Protein 8UPI (pdb70)

Solvent-accessible surface area: 18795 Å² total

Nearest PDB structures (foldseek):
  8upi-assembly1_A  TM=1.002E+00  e=0.000E+00  Mesorhizobium sp. AP09
  6hlx-assembly1_A  TM=9.032E-01  e=1.709E-40  Agro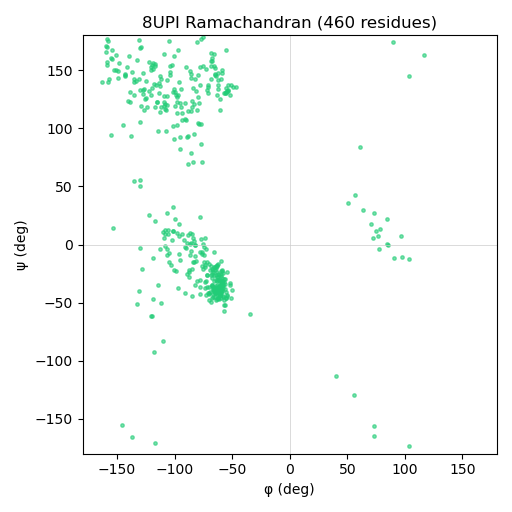bacterium tumefaciens
  5u4o-assembly1_A-2  TM=7.442E-01  e=4.813E-42  Bacillus anthracis
  7kz9-assembly2_B  TM=8.906E-01  e=5.078E-39  Pseudomonas sp. PDC86
  5kzt-assembly1_A  TM=8.640E-01  e=1.730E-36  Listeria monocytogenes 10403S

Radius of gyration: 22.4 Å; Cα contacts (8 Å, |Δi|>4): 1235; chains: 1; bounding box: 56×46×67 Å

Foldseek 3Di:
DADAFEEEDQFFDDFLQLLFDDWQQNQLVNCQQFFFQWAADFLDQHIDGDQFPDWDADPQRFKIKTFGDWPQAKLVGDTQWLVQLQVLLLQSLQVVNVGLCNCVCVFFAQSVCRNVVNDSGGPQWDRPDRGMIMTGGPFHFQCNSVVRGGSSSTTADVVLCVVQPVCCRVQGIYRGQWHWDDCDGQAKTKTAGRCSRVPPPKFFYGMYIYGYSDALVVVVVCLVVVNGFWHSVFDFQVCVVVQCPDVVNVVQKFWDFFFFWWWKFAACVDPPNVDLLLLLLLLLQADQVVLCVNNVVQWDWDQFQTDPPAQLPDPPDDHRHNDLVSSLVSCVVSVPNQEEEEEEEEEQHPPTVVSVVRSQVSSVSSNYHYHYDHHRPVVLLQQLLDSHGHRMYGCPSTDDTFLHRHLLSSPQQAAECSQLHRSTNVSNSHYDPVLVVLSSVLRSPNDPVCSNVSSNSSNVSRVVVSSSNSINIRTRGMDMIGGHPQKDDDSSQCCRRNSHGHNSTYIHGD

InterPro domains:
  IPR000914 Solute-binding protein family 5 domain [PF00496] (81-453)
  IPR023765 Solute-binding protein family 5, conserved site [PS01040] (86-108)
  IPR030678 Peptide/nickel binding protein, MppA-type [PIRSF002741] (8-538)
  IPR039424 Solute-binding protein family 5 [PTHR30290] (1-527)

Secondary structure (DSSP, 8-state):
---EEEEEESSPP----TTT--STTTHHHHHHH---SEEE-TTS--EEESSEEEEEE-TTS-EEEEEEPSS-B-TTSPBP-HHHHHHHHHHHHSGGG--TTGGGGTTBTTHHHHHTTS-SS-TTEEEEETTEEEEEBSS--TTHHHHTTSGGG----HHHHHHHGGGGGGS---SSSEEEEEEETTTEEEEEE-TT-SSTT----SEEEEEES--HHHHHHHHHTTS-SEETT---HHHHHHHHH-HHHHTTEEEE---B-EEEEE-TTSTTTTSHHHHHHHHTT--HHHHHHHTTT-EEE--SSS-TTSTT--SS-------HHHHHHHHHHTT-TT-EEEEEEEESSTTHHHHHHHHHHHHHHTTEEEEEEEE-HHHHHHHHTSTTS-SEEE-TTT--B-SSSSGGGGTTTTTSGGGSSTT-S-TT----HHHHHHHHHHHT---GGGHHHHHHHHHHHHHHHHHH-SEEEEEEEPEEEE--TTEES-GGGTS-SSS-S--TTT-EE-

Organism: NCBI:txid2744516

B-factor: mean 17.39, std 8.52, range [5.53, 80.38]

Sequence (510 aa):
QGGAITITYKDDDVATLDPAIGYDWQQNWSMMIKSLFDGLMDYEPGTTNLKPDLAESYEISPDGKKTFTFKLRHGVKFHNGREMMTADDVKYSLDRVTNPKTQQSPGAGFFGSIKGYDDDVAAGKATSLSGVTVVDPYTVKFELTRPDATFLHVMAINFSHVVPKEEVEKYGADFGKHPVGTGAFKLAEWTLGQRIVFERRNPDYWHKGLPHLDKITFEIGQEEPIVALLRLQKGEEIDVPGDGIPPAKFQEVMADPEQKARVVEGGQLHTGYVTMNTTMAPFDNVKVRQAVNMAINKARIIQIINGRAVPANQPLPPSSMPGYDKEYKGYPYDVAKKAKALLAEAGHPDGFETQQLFAMNNTDPNPRIAQAIQQDLAAIGIKASIQSLAQANVIAAGGDKAGAPMIWSGGMAWIADFPDPSNFYGPILGCAGAVPGGWNWSWYCNKDDLDAKAAEADSVVDPAKGAERDKMWSSAIYDKVMEDAPWAPVFNEQRFTMKSARMGGADNLYVDPVHIPINYDNVYVK

Structure (mmCIF, N/CA/C/O backbone):
data_8UPI
#
_entry.id   8UPI
#
_cell.length_a   56.247
_cell.length_b   58.920
_cell.length_c   139.355
_cell.angle_alpha   90.00
_cell.angle_beta   90.00
_cell.angle_gamma   90.00
#
_symmetry.space_group_name_H-M   'P 21 21 21'
#
loop_
_entity.id
_entity.type
_entity.pdbx_description
1 polymer 'Peptide ABC transporter substrate-binding protein'
2 non-polymer 'CALCIUM ION'
3 non-polymer 1,2-ETHANEDIOL
4 non-polymer AMINOSERINE
5 water water
#
loop_
_atom_site.group_PDB
_atom_site.id
_atom_site.type_symbol
_atom_site.label_atom_id
_atom_site.label_alt_id
_atom_site.label_comp_id
_atom_site.label_asym_id
_atom_site.label_entity_id
_atom_site.label_seq_id
_atom_site.pdbx_PDB_ins_code
_atom_site.Cartn_x
_atom_site.Cartn_y
_atom_site.Cartn_z
_atom_site.occupancy
_atom_site.B_iso_or_equiv
_atom_site.auth_seq_id
_atom_site.auth_comp_id
_atom_site.auth_asym_id
_atom_site.auth_atom_id
_atom_site.pdbx_PDB_model_num
ATOM 1 N N . GLN A 1 11 ? 36.247 5.014 -2.224 1.00 33.15 11 GLN A N 1
ATOM 2 C CA . GLN A 1 11 ? 36.517 3.815 -3.014 1.00 34.67 11 GLN A CA 1
ATOM 3 C C . GLN A 1 11 ? 37.528 2.885 -2.337 1.00 36.36 11 GLN A C 1
ATOM 4 O O . GLN A 1 11 ? 38.733 3.024 -2.546 1.00 37.69 11 GLN A O 1
ATOM 10 N N . GLY A 1 12 ? 37.041 1.943 -1.535 1.00 20.49 12 GLY A N 1
ATOM 11 C CA . GLY A 1 12 ? 37.897 0.948 -0.906 1.00 22.93 12 GLY A CA 1
ATOM 12 C C . GLY A 1 12 ? 38.162 1.233 0.561 1.00 20.54 12 GLY A C 1
ATOM 13 O O . GLY A 1 12 ? 37.592 2.139 1.173 1.00 19.44 12 GLY A O 1
ATOM 14 N N . GLY A 1 13 ? 39.048 0.431 1.131 1.00 21.10 13 GLY A N 1
ATOM 15 C CA . GLY A 1 13 ? 39.453 0.641 2.507 1.00 16.91 13 GLY A CA 1
ATOM 16 C C . GLY A 1 13 ? 38.810 -0.351 3.463 1.00 12.17 13 GLY A C 1
ATOM 17 O O . GLY A 1 13 ? 37.663 -0.779 3.286 1.00 18.19 13 GLY A O 1
ATOM 18 N N . ALA A 1 14 ? 39.571 -0.734 4.491 1.00 16.21 14 ALA A N 1
ATOM 19 C CA . ALA A 1 14 ? 39.115 -1.654 5.529 1.00 16.64 14 ALA A CA 1
ATOM 20 C C . ALA A 1 14 ? 39.343 -1.015 6.890 1.00 16.56 14 ALA A C 1
ATOM 21 O O . ALA A 1 14 ? 40.492 -0.781 7.280 1.00 21.02 14 ALA A O 1
ATOM 23 N N . ILE A 1 15 ? 38.259 -0.747 7.619 1.00 12.06 15 ILE A N 1
ATOM 24 C CA . ILE A 1 15 ? 38.344 -0.044 8.892 1.00 11.20 15 ILE A CA 1
ATOM 25 C C . ILE A 1 15 ? 38.050 -1.006 10.038 1.00 9.60 15 ILE A C 1
ATOM 26 O O . ILE A 1 15 ? 37.534 -2.112 9.847 1.00 10.05 15 ILE A O 1
ATOM 31 N N . THR A 1 16 ? 38.426 -0.578 11.248 1.00 10.21 16 THR A N 1
ATOM 32 C CA . THR A 1 16 ? 38.249 -1.349 12.471 1.00 12.48 16 THR A CA 1
ATOM 33 C C . THR A 1 16 ? 37.536 -0.497 13.512 1.00 12.03 16 THR A C 1
ATOM 34 O O . THR A 1 16 ? 37.924 0.651 13.753 1.00 11.36 16 THR A O 1
ATOM 38 N N . ILE A 1 17 ? 36.525 -1.082 14.149 1.00 13.83 17 ILE A N 1
ATOM 39 C CA . ILE A 1 17 ? 35.698 -0.426 15.153 1.00 12.15 17 ILE A CA 1
ATOM 40 C C . ILE A 1 17 ? 35.640 -1.343 16.368 1.00 14.55 17 ILE A C 1
ATOM 41 O O . ILE A 1 17 ? 35.404 -2.548 16.226 1.00 13.22 17 ILE A O 1
ATOM 46 N N . THR A 1 18 ? 35.856 -0.786 17.552 1.00 11.32 18 THR A N 1
ATOM 47 C CA . THR A 1 18 ? 35.895 -1.584 18.770 1.00 11.82 18 THR A CA 1
ATOM 48 C C . THR A 1 18 ? 34.612 -1.424 19.584 1.00 9.82 18 THR A C 1
ATOM 49 O O . THR A 1 18 ? 34.000 -0.355 19.613 1.00 11.84 18 THR A O 1
ATOM 53 N N . TYR A 1 19 ? 34.207 -2.516 20.239 1.00 12.30 19 TYR A N 1
ATOM 54 C CA . TYR A 1 19 ? 33.109 -2.523 21.199 1.00 11.78 19 TYR A CA 1
ATOM 55 C C . TYR A 1 19 ? 33.462 -3.479 22.326 1.00 15.55 19 TYR A C 1
ATOM 56 O O . TYR A 1 19 ? 34.125 -4.493 22.098 1.00 18.18 19 TYR A O 1
ATOM 65 N N . LYS A 1 20 ? 33.044 -3.145 23.549 1.00 16.69 20 LYS A N 1
ATOM 66 C CA . LYS A 1 20 ? 33.245 -4.083 24.648 1.00 14.54 20 LYS A CA 1
ATOM 67 C C . LYS A 1 20 ? 32.189 -5.175 24.616 1.00 15.08 20 LYS A C 1
ATOM 68 O O . LYS A 1 20 ? 32.514 -6.367 24.636 1.00 13.64 20 LYS A O 1
ATOM 74 N N A ASP A 1 21 ? 30.921 -4.783 24.551 0.64 13.67 21 ASP A N 1
ATOM 75 N N B ASP A 1 21 ? 30.917 -4.780 24.570 0.36 13.71 21 ASP A N 1
ATOM 76 C CA A ASP A 1 21 ? 29.825 -5.733 24.535 0.64 13.52 21 ASP A CA 1
ATOM 77 C CA B ASP A 1 21 ? 29.815 -5.725 24.537 0.36 13.60 21 ASP A CA 1
ATOM 78 C C A ASP A 1 21 ? 29.705 -6.400 23.167 0.64 13.27 21 ASP A C 1
ATOM 79 C C B ASP A 1 21 ? 29.781 -6.456 23.196 0.36 13.39 21 ASP A C 1
ATOM 80 O O A ASP A 1 21 ? 30.262 -5.942 22.165 0.64 16.48 21 ASP A O 1
ATOM 81 O O B ASP A 1 21 ? 30.462 -6.092 22.233 0.36 16.26 21 ASP A O 1
ATOM 90 N N . ASP A 1 22 ? 28.958 -7.495 23.141 1.00 19.57 22 ASP A N 1
ATOM 91 C CA . ASP A 1 22 ? 28.813 -8.332 21.966 1.00 17.46 22 ASP A CA 1
ATOM 92 C C . ASP A 1 22 ? 27.491 -8.031 21.263 1.00 19.00 22 ASP A C 1
ATOM 93 O O . ASP A 1 22 ? 26.616 -7.332 21.786 1.00 17.98 22 ASP A O 1
ATOM 98 N N . VAL A 1 23 ? 27.367 -8.550 20.046 1.00 12.82 23 VAL A N 1
ATOM 99 C CA . VAL A 1 23 ? 26.128 -8.487 19.280 1.00 12.85 23 VAL A CA 1
ATOM 100 C C . VAL A 1 23 ? 25.401 -9.813 19.444 1.00 12.97 23 VAL A C 1
ATOM 101 O O . VAL A 1 23 ? 25.996 -10.883 19.269 1.00 17.17 23 VAL A O 1
ATOM 105 N N . ALA A 1 24 ? 24.122 -9.746 19.809 1.00 17.96 24 ALA A N 1
ATOM 106 C CA . ALA A 1 24 ? 23.311 -10.946 19.938 1.00 21.34 24 ALA A CA 1
ATOM 107 C C . ALA A 1 24 ? 22.441 -11.201 18.720 1.00 14.36 24 ALA A C 1
ATOM 108 O O . ALA A 1 24 ? 22.061 -12.354 18.477 1.00 15.83 24 ALA A O 1
ATOM 110 N N . THR A 1 25 ? 22.137 -10.165 17.941 1.00 12.24 25 THR A N 1
ATOM 111 C CA . THR A 1 25 ? 21.277 -10.368 16.789 1.00 12.49 25 THR A CA 1
ATOM 112 C C . THR A 1 25 ? 21.498 -9.272 15.764 1.00 8.29 25 THR A C 1
ATOM 113 O O . THR A 1 25 ? 21.697 -8.104 16.118 1.00 7.82 25 THR A O 1
ATOM 117 N N . LEU A 1 26 ? 21.449 -9.671 14.489 1.00 9.47 26 LEU A N 1
ATOM 118 C CA . LEU A 1 26 ? 21.417 -8.752 13.360 1.00 9.82 26 LEU A CA 1
ATOM 119 C C . LEU A 1 26 ? 20.112 -8.887 12.573 1.00 9.57 26 LEU A C 1
ATOM 120 O O . LEU A 1 26 ? 20.031 -8.451 11.423 1.00 9.42 26 LEU A O 1
ATOM 125 N N . ASP A 1 27 ? 19.070 -9.439 13.201 1.00 11.26 27 ASP A N 1
ATOM 126 C CA . ASP A 1 27 ? 17.743 -9.549 12.588 1.00 10.80 27 ASP A CA 1
ATOM 127 C C . ASP A 1 27 ? 17.025 -8.206 12.683 1.00 7.84 27 ASP A C 1
ATOM 128 O O . ASP A 1 27 ? 16.862 -7.682 13.794 1.00 10.19 27 ASP A O 1
ATOM 133 N N . PRO A 1 28 ? 16.605 -7.605 11.565 1.00 7.07 28 PRO A N 1
ATOM 134 C CA . PRO A 1 28 ? 15.985 -6.273 11.644 1.00 7.64 28 PRO A CA 1
ATOM 135 C C . PRO A 1 28 ? 14.680 -6.260 12.422 1.00 5.99 28 PRO A C 1
ATOM 136 O O . PRO A 1 28 ? 14.263 -5.189 12.873 1.00 9.46 28 PRO A O 1
ATOM 140 N N . ALA A 1 29 ? 14.022 -7.405 12.584 1.00 6.80 29 ALA A N 1
ATOM 141 C CA . ALA A 1 29 ? 12.804 -7.456 13.377 1.00 9.02 29 ALA A CA 1
ATOM 142 C C . ALA A 1 29 ? 13.081 -7.357 14.870 1.00 8.79 29 ALA A C 1
ATOM 143 O O . ALA A 1 29 ? 12.152 -7.072 15.635 1.00 8.37 29 ALA A O 1
ATOM 145 N N . ILE A 1 30 ? 14.326 -7.596 15.301 1.00 7.16 30 ILE A N 1
ATOM 146 C CA . ILE A 1 30 ? 14.661 -7.799 16.708 1.00 6.74 30 ILE A CA 1
ATOM 147 C C . ILE A 1 30 ? 15.636 -6.743 17.226 1.00 9.68 30 ILE A C 1
ATOM 148 O O . ILE A 1 30 ? 15.445 -6.192 18.313 1.00 7.51 30 ILE A O 1
ATOM 153 N N . GLY A 1 31 ? 16.702 -6.471 16.477 1.00 6.55 31 GLY A N 1
ATOM 154 C CA . GLY A 1 31 ? 17.768 -5.630 17.006 1.00 6.59 31 GLY A CA 1
ATOM 155 C C . GLY A 1 31 ? 17.283 -4.224 17.324 1.00 7.95 31 GLY A C 1
ATOM 156 O O . GLY A 1 31 ? 16.569 -3.599 16.538 1.00 9.02 31 GLY A O 1
ATOM 157 N N . TYR A 1 32 ? 17.715 -3.702 18.486 1.00 9.13 32 TYR A N 1
ATOM 158 C CA . TYR A 1 32 ? 17.232 -2.390 18.906 1.00 6.73 32 TYR A CA 1
ATOM 159 C C . TYR A 1 32 ? 18.197 -1.640 19.815 1.00 8.68 32 TYR A C 1
ATOM 160 O O . TYR A 1 32 ? 17.777 -0.656 20.431 1.00 7.89 32 TYR A O 1
ATOM 169 N N . ASP A 1 33 ? 19.462 -2.041 19.930 1.00 9.66 33 ASP A N 1
ATOM 170 C CA . ASP A 1 33 ? 20.349 -1.381 20.873 1.00 8.13 33 ASP A CA 1
ATOM 171 C C . ASP A 1 33 ? 21.333 -0.465 20.142 1.00 9.81 33 ASP A C 1
ATOM 172 O O . ASP A 1 33 ? 21.343 -0.366 18.912 1.00 10.71 33 ASP A O 1
ATOM 177 N N . TRP A 1 34 ? 22.134 0.262 20.924 1.00 9.53 34 TRP A N 1
ATOM 178 C CA . TRP A 1 34 ? 22.993 1.292 20.347 1.00 9.12 34 TRP A CA 1
ATOM 179 C C . TRP A 1 34 ? 24.121 0.713 19.511 1.00 9.39 34 TRP A C 1
ATOM 180 O O . TRP A 1 34 ? 24.703 1.435 18.696 1.00 8.16 34 TRP A O 1
ATOM 191 N N A GLN A 1 35 ? 24.437 -0.565 19.689 0.46 9.06 35 GLN A N 1
ATOM 192 N N B GLN A 1 35 ? 24.420 -0.573 19.676 0.54 9.05 35 GLN A N 1
ATOM 193 C CA A GLN A 1 35 ? 25.531 -1.185 18.956 0.46 11.10 35 GLN A CA 1
ATOM 194 C CA B GLN A 1 35 ? 25.540 -1.204 18.991 0.54 11.10 35 GLN A CA 1
ATOM 195 C C A GLN A 1 35 ? 25.070 -1.750 17.615 0.46 10.17 35 GLN A C 1
ATOM 196 C C B GLN A 1 35 ? 25.128 -1.838 17.662 0.54 10.24 35 GLN A C 1
ATOM 197 O O A GLN A 1 35 ? 25.710 -1.508 16.586 0.46 12.55 35 GLN A O 1
ATOM 198 O O B GLN A 1 35 ? 25.864 -1.722 16.674 0.54 12.94 35 GLN A O 1
ATOM 209 N N . ASN A 1 36 ? 23.963 -2.493 17.600 1.00 10.06 36 ASN A N 1
ATOM 210 C CA . ASN A 1 36 ? 23.549 -3.189 16.383 1.00 11.86 36 ASN A CA 1
ATOM 211 C C . ASN A 1 36 ? 22.552 -2.423 15.514 1.00 14.30 36 ASN A C 1
ATOM 212 O O . ASN A 1 36 ? 22.341 -2.821 14.366 1.00 12.33 36 ASN A O 1
ATOM 217 N N . TRP A 1 37 ? 21.980 -1.315 15.991 1.00 9.83 37 TRP A N 1
ATOM 218 C CA . TRP A 1 37 ? 20.967 -0.611 15.204 1.00 9.25 37 TRP A CA 1
ATOM 219 C C . TRP A 1 37 ? 21.497 -0.203 13.831 1.00 11.16 37 TRP A C 1
ATOM 220 O O . TRP A 1 37 ? 20.867 -0.485 12.805 1.00 8.89 37 TRP A O 1
ATOM 231 N N . SER A 1 38 ? 22.651 0.481 13.790 1.00 8.63 38 SER A N 1
ATOM 232 C CA . SER A 1 38 ? 23.187 0.949 12.515 1.00 9.87 38 SER A CA 1
ATOM 233 C C . SER A 1 38 ? 23.857 -0.176 11.736 1.00 8.92 38 SER A C 1
ATOM 234 O O . SER A 1 38 ? 23.898 -0.126 10.500 1.00 8.36 38 SER A O 1
ATOM 237 N N A MET A 1 39 ? 24.376 -1.192 12.431 0.37 7.96 39 MET A N 1
ATOM 238 N N B MET A 1 39 ? 24.395 -1.185 12.432 0.63 7.92 39 MET A N 1
ATOM 239 C CA A MET A 1 39 ? 24.867 -2.384 11.747 0.37 7.14 39 MET A CA 1
ATOM 240 C CA B MET A 1 39 ? 24.858 -2.390 11.749 0.63 7.08 39 MET A CA 1
ATOM 241 C C A MET A 1 39 ? 23.766 -3.017 10.907 0.37 8.64 39 MET A C 1
ATOM 242 C C B MET A 1 39 ? 23.749 -2.972 10.888 0.63 8.63 39 MET A C 1
ATOM 243 O O A MET A 1 39 ? 23.977 -3.377 9.742 0.37 7.68 39 MET A O 1
ATOM 244 O O B MET A 1 39 ? 23.943 -3.267 9.701 0.63 7.63 39 MET A O 1
ATOM 253 N N . ILE A 1 40 ? 22.577 -3.163 11.493 1.00 9.49 40 ILE A N 1
ATOM 254 C CA . ILE A 1 40 ? 21.447 -3.739 10.777 1.00 7.32 40 ILE A CA 1
ATOM 255 C C . ILE A 1 40 ? 21.045 -2.857 9.599 1.00 9.31 40 ILE A C 1
ATOM 256 O O . ILE A 1 40 ? 20.753 -3.362 8.505 1.00 9.14 40 ILE A O 1
ATOM 261 N N . LYS A 1 41 ? 21.062 -1.527 9.778 1.00 9.59 41 LYS A N 1
ATOM 262 C CA . LYS A 1 41 ? 20.711 -0.640 8.665 1.00 10.13 41 LYS A CA 1
ATOM 263 C C . LYS A 1 41 ? 21.678 -0.770 7.495 1.00 11.30 41 LYS A C 1
ATOM 264 O O . LYS A 1 41 ? 21.313 -0.450 6.358 1.00 8.32 41 LYS A O 1
ATOM 270 N N . SER A 1 42 ? 22.897 -1.232 7.738 1.00 8.92 42 SER A N 1
ATOM 271 C CA . SER A 1 42 ? 23.842 -1.408 6.646 1.00 10.01 42 SER A CA 1
ATOM 272 C C . SER A 1 42 ? 23.725 -2.767 5.967 1.00 9.10 42 SER A C 1
ATOM 273 O O . SER A 1 42 ? 24.119 -2.895 4.805 1.00 15.46 42 SER A O 1
ATOM 276 N N . LEU A 1 43 ? 23.170 -3.773 6.641 1.00 6.88 43 LEU A N 1
ATOM 277 C CA . LEU A 1 43 ? 22.946 -5.074 6.025 1.00 6.43 43 LEU A CA 1
ATOM 278 C C . LEU A 1 43 ? 21.612 -5.166 5.298 1.00 7.27 43 LEU A C 1
ATOM 279 O O . LEU A 1 43 ? 21.477 -5.984 4.378 1.00 7.72 43 LEU A O 1
ATOM 284 N N . PHE A 1 44 ? 20.642 -4.332 5.670 1.00 8.85 44 PHE A N 1
ATOM 285 C CA . PHE A 1 44 ? 19.286 -4.409 5.147 1.00 8.92 44 PHE A CA 1
ATOM 286 C C . PHE A 1 44 ? 18.838 -3.037 4.652 1.00 6.42 44 PHE A C 1
ATOM 287 O O . PHE A 1 44 ? 19.488 -2.021 4.905 1.00 8.95 44 PHE A O 1
ATOM 295 N N . ASP A 1 45 ? 17.690 -3.015 3.964 1.00 6.78 45 ASP A N 1
ATOM 296 C CA . ASP A 1 45 ? 17.039 -1.787 3.518 1.00 8.32 45 ASP A CA 1
ATOM 297 C C . ASP A 1 45 ? 15.532 -1.922 3.673 1.00 6.57 45 ASP A C 1
ATOM 298 O O . ASP A 1 45 ? 14.990 -3.025 3.613 1.00 7.44 45 ASP A O 1
ATOM 303 N N . GLY A 1 46 ? 14.863 -0.782 3.852 1.00 6.77 46 GLY A N 1
ATOM 304 C CA . GLY A 1 46 ? 13.411 -0.725 3.772 1.00 10.28 46 GLY A CA 1
ATOM 305 C C . GLY A 1 46 ? 12.946 0.158 2.626 1.00 6.27 46 GLY A C 1
ATOM 306 O O . GLY A 1 46 ? 13.755 0.597 1.800 1.00 9.02 46 GLY A O 1
ATOM 307 N N . LEU A 1 47 ? 11.643 0.446 2.570 1.00 6.14 47 LEU A N 1
ATOM 308 C CA . LEU A 1 47 ? 11.112 1.257 1.479 1.00 6.42 47 LEU A CA 1
ATOM 309 C C . LEU A 1 47 ? 11.698 2.661 1.487 1.00 8.28 47 LEU A C 1
ATOM 310 O O . LEU A 1 47 ? 11.922 3.253 0.423 1.00 7.58 47 LEU A O 1
ATOM 315 N N . MET A 1 48 ? 11.949 3.208 2.674 1.00 9.65 48 MET A N 1
ATOM 316 C CA . MET A 1 48 ? 12.430 4.566 2.832 1.00 6.90 48 MET A CA 1
ATOM 317 C C . MET A 1 48 ? 13.753 4.552 3.585 1.00 8.23 48 MET A C 1
ATOM 318 O O . MET A 1 48 ? 14.077 3.604 4.306 1.00 8.15 48 MET A O 1
ATOM 323 N N . ASP A 1 49 ? 14.523 5.616 3.399 1.00 10.02 49 ASP A N 1
ATOM 324 C CA . ASP A 1 49 ? 15.718 5.864 4.202 1.00 7.92 49 ASP A CA 1
ATOM 325 C C . ASP A 1 49 ? 15.817 7.377 4.354 1.00 9.67 49 ASP A C 1
ATOM 326 O O . ASP A 1 49 ? 14.810 8.088 4.246 1.00 10.23 49 ASP A O 1
ATOM 331 N N . TYR A 1 50 ? 17.028 7.877 4.587 1.00 9.93 50 TYR A N 1
ATOM 332 C CA . TYR A 1 50 ? 17.244 9.287 4.863 1.00 13.73 50 TYR A CA 1
ATOM 333 C C . TYR A 1 50 ? 18.466 9.768 4.100 1.00 10.35 50 TYR A C 1
ATOM 334 O O . TYR A 1 50 ? 19.408 9.006 3.862 1.00 12.59 50 TYR A O 1
ATOM 343 N N . GLU A 1 51 ? 18.442 11.034 3.710 1.00 12.53 51 GLU A N 1
ATOM 344 C CA . GLU A 1 51 ? 19.641 11.629 3.147 1.00 10.35 51 GLU A CA 1
ATOM 345 C C . GLU A 1 51 ? 20.763 11.472 4.171 1.00 15.01 51 GLU A C 1
ATOM 346 O O . GLU A 1 51 ? 20.561 11.787 5.350 1.00 8.61 51 GLU A O 1
ATOM 352 N N . PRO A 1 52 ? 21.934 10.974 3.780 1.00 11.95 52 PRO A N 1
ATOM 353 C CA . PRO A 1 52 ? 22.977 10.684 4.772 1.00 15.01 52 PRO A CA 1
ATOM 354 C C . PRO A 1 52 ? 23.299 11.885 5.646 1.00 10.82 52 PRO A C 1
ATOM 355 O O . PRO A 1 52 ? 23.495 13.003 5.159 1.00 11.24 52 PRO A O 1
ATOM 359 N N . GLY A 1 53 ? 23.351 11.642 6.959 1.00 10.26 53 GLY A N 1
ATOM 360 C CA . GLY A 1 53 ? 23.655 12.674 7.928 1.00 12.32 53 GLY A CA 1
ATOM 361 C C . GLY A 1 53 ? 22.473 13.500 8.381 1.00 14.33 53 GLY A C 1
ATOM 362 O O . GLY A 1 53 ? 22.647 14.386 9.228 1.00 12.97 53 GLY A O 1
ATOM 363 N N . THR A 1 54 ? 21.276 13.230 7.862 1.00 11.47 54 THR A N 1
ATOM 364 C CA . THR A 1 54 ? 20.095 14.035 8.146 1.00 9.48 54 THR A CA 1
ATOM 365 C C . THR A 1 54 ? 18.938 13.133 8.539 1.00 8.89 54 THR A C 1
ATOM 366 O O . THR A 1 54 ? 19.025 11.904 8.487 1.00 11.27 54 THR A O 1
ATOM 370 N N . THR A 1 55 ? 17.826 13.768 8.911 1.00 10.18 55 THR A N 1
ATOM 371 C CA . THR A 1 55 ? 16.563 13.070 9.103 1.00 8.77 55 THR A CA 1
ATOM 372 C C . THR A 1 55 ? 15.584 13.358 7.969 1.00 12.56 55 THR A C 1
ATOM 373 O O . THR A 1 55 ? 14.369 13.312 8.166 1.00 11.32 55 THR A O 1
ATOM 377 N N . ASN A 1 56 ? 16.100 13.669 6.781 1.00 11.35 56 ASN A N 1
ATOM 378 C CA . ASN A 1 56 ? 15.266 13.978 5.624 1.00 11.56 56 ASN A CA 1
ATOM 379 C C . ASN A 1 56 ? 14.952 12.685 4.883 1.00 8.79 56 ASN A C 1
ATOM 380 O O . ASN A 1 56 ? 15.850 12.042 4.323 1.00 11.74 56 ASN A O 1
ATOM 385 N N . LEU A 1 57 ? 13.672 12.313 4.874 1.00 10.24 57 LEU A N 1
ATOM 386 C CA . LEU A 1 57 ? 13.243 11.063 4.267 1.00 10.06 57 LEU A CA 1
ATOM 387 C C . LEU A 1 57 ? 13.492 11.063 2.765 1.00 9.74 57 LEU A C 1
ATOM 388 O O . LEU A 1 57 ? 13.369 12.089 2.088 1.00 14.25 57 LEU A O 1
ATOM 393 N N . LYS A 1 58 ? 13.837 9.891 2.241 1.00 9.29 58 LYS A N 1
ATOM 394 C CA . LYS A 1 58 ? 13.982 9.725 0.802 1.00 13.74 58 LYS A CA 1
ATOM 395 C C . LYS A 1 58 ? 13.668 8.283 0.447 1.00 13.21 58 LYS A C 1
ATOM 396 O O . LYS A 1 58 ? 13.877 7.384 1.271 1.00 11.61 58 LYS A O 1
ATOM 402 N N . PRO A 1 59 ? 13.148 8.029 -0.753 1.00 15.86 59 PRO A N 1
ATOM 403 C CA . PRO A 1 59 ? 12.887 6.643 -1.152 1.00 12.96 59 PRO A CA 1
ATOM 404 C C . PRO A 1 59 ? 14.178 5.840 -1.203 1.00 10.05 59 PRO A C 1
ATOM 405 O O . PRO A 1 59 ? 15.232 6.333 -1.623 1.00 13.85 59 PRO A O 1
ATOM 409 N N . ASP A 1 60 ? 14.083 4.591 -0.759 1.00 8.67 60 ASP A N 1
ATOM 410 C CA . ASP A 1 60 ? 15.206 3.668 -0.760 1.00 9.82 60 ASP A CA 1
ATOM 411 C C . ASP A 1 60 ? 14.855 2.489 -1.664 1.00 9.37 60 ASP A C 1
ATOM 412 O O . ASP A 1 60 ? 15.047 2.566 -2.885 1.00 9.10 60 ASP A O 1
ATOM 417 N N . LEU A 1 61 ? 14.285 1.414 -1.104 1.00 9.70 61 LEU A N 1
ATOM 418 C CA . LEU A 1 61 ? 13.834 0.315 -1.957 1.00 9.79 61 LEU A CA 1
ATOM 419 C C . LEU A 1 61 ? 12.640 0.719 -2.807 1.00 11.10 61 LEU A C 1
ATOM 420 O O . LEU A 1 61 ? 12.402 0.119 -3.860 1.00 13.04 61 LEU A O 1
ATOM 425 N N . ALA A 1 62 ? 11.855 1.683 -2.348 1.00 8.69 62 ALA A N 1
ATOM 426 C CA . ALA A 1 62 ? 10.885 2.313 -3.220 1.00 8.59 62 ALA A CA 1
ATOM 427 C C . ALA A 1 62 ? 11.586 3.312 -4.126 1.00 12.92 62 ALA A C 1
ATOM 428 O O . ALA A 1 62 ? 12.483 4.047 -3.698 1.00 13.11 62 ALA A O 1
ATOM 430 N N . GLU A 1 63 ? 11.191 3.310 -5.395 1.00 11.98 63 GLU A N 1
ATOM 431 C CA . GLU A 1 63 ? 11.598 4.367 -6.305 1.00 11.81 63 GLU A CA 1
ATOM 432 C C . GLU A 1 63 ? 10.717 5.595 -6.159 1.00 14.62 63 GLU A C 1
ATOM 433 O O . GLU A 1 63 ? 11.200 6.724 -6.303 1.00 14.24 63 GLU A O 1
ATOM 439 N N . SER A 1 64 ? 9.433 5.402 -5.879 1.00 12.30 64 SER A N 1
ATOM 440 C CA . SER A 1 64 ? 8.520 6.522 -5.725 1.00 12.37 64 SER A CA 1
ATOM 441 C C . SER A 1 64 ? 7.324 6.045 -4.917 1.00 11.67 64 SER A C 1
ATOM 442 O O . SER A 1 64 ? 7.154 4.848 -4.675 1.00 13.90 64 SER A O 1
ATOM 445 N N . TYR A 1 65 ? 6.486 6.991 -4.511 1.00 12.02 65 TYR A N 1
ATOM 446 C CA . TYR A 1 65 ? 5.282 6.609 -3.791 1.00 11.44 65 TYR A CA 1
ATOM 447 C C . TYR A 1 65 ? 4.218 7.682 -3.959 1.00 15.04 65 TYR A C 1
ATOM 448 O O . TYR A 1 65 ? 4.513 8.827 -4.308 1.00 15.60 65 TYR A O 1
ATOM 457 N N . GLU A 1 66 ? 2.969 7.284 -3.714 1.00 12.64 66 GLU A N 1
ATOM 458 C CA . GLU A 1 66 ? 1.829 8.190 -3.741 1.00 18.05 66 GLU A CA 1
ATOM 459 C C . GLU A 1 66 ? 1.043 8.071 -2.441 1.00 13.57 66 GLU A C 1
ATOM 460 O O . GLU A 1 66 ? 0.972 6.999 -1.836 1.00 18.56 66 GLU A O 1
ATOM 466 N N . ILE A 1 67 ? 0.453 9.184 -2.013 1.00 16.64 67 ILE A N 1
ATOM 467 C CA . ILE A 1 67 ? -0.420 9.206 -0.845 1.00 21.11 67 ILE A CA 1
ATOM 468 C C . ILE A 1 67 ? -1.800 9.663 -1.290 1.00 19.41 67 ILE A C 1
ATOM 469 O O . ILE A 1 67 ? -1.926 10.633 -2.045 1.00 21.82 67 ILE A O 1
ATOM 474 N N . SER A 1 68 ? -2.830 8.963 -0.831 1.00 17.44 68 SER A N 1
ATOM 475 C CA . SER A 1 68 ? -4.181 9.389 -1.126 1.00 12.87 68 SER A CA 1
ATOM 476 C C . SER A 1 68 ? -4.479 10.695 -0.394 1.00 15.65 68 SER A C 1
ATOM 477 O O . SER A 1 68 ? -3.815 11.035 0.590 1.00 22.20 68 SER A O 1
ATOM 480 N N . PRO A 1 69 ? -5.460 11.457 -0.873 1.00 22.83 69 PRO A N 1
ATOM 481 C CA . PRO A 1 69 ? -5.767 12.741 -0.220 1.00 28.74 69 PRO A CA 1
ATOM 482 C C . PRO A 1 69 ? -6.086 12.609 1.260 1.00 27.41 69 PRO A C 1
ATOM 483 O O . PRO A 1 69 ? -5.680 13.468 2.057 1.00 25.38 69 PRO A O 1
ATOM 487 N N . ASP A 1 70 ? -6.805 11.555 1.655 1.00 30.90 70 ASP A N 1
ATOM 488 C CA . ASP A 1 70 ? -7.110 11.356 3.068 1.00 30.09 70 ASP A CA 1
ATOM 489 C C . ASP A 1 70 ? -5.908 10.856 3.856 1.00 26.86 70 ASP A C 1
ATOM 490 O O . ASP A 1 70 ? -6.018 10.653 5.073 1.00 25.79 70 ASP A O 1
ATOM 495 N N . GLY A 1 71 ? -4.768 10.670 3.196 1.00 22.19 71 GLY A N 1
ATOM 496 C CA . GLY A 1 71 ? -3.559 10.271 3.882 1.00 19.34 71 GLY A CA 1
ATOM 497 C C . GLY A 1 71 ? -3.586 8.885 4.475 1.00 15.18 71 GLY A C 1
ATOM 498 O O . GLY A 1 71 ? -2.776 8.586 5.356 1.00 16.08 71 GLY A O 1
ATOM 499 N N A LYS A 1 72 ? -4.487 8.019 4.014 0.43 16.50 72 LYS A N 1
ATOM 500 N N B LYS A 1 72 ? -4.486 8.018 4.013 0.57 16.50 72 LYS A N 1
ATOM 501 C CA A LYS A 1 72 ? -4.615 6.681 4.572 0.43 13.58 72 LYS A CA 1
ATOM 502 C CA B LYS A 1 72 ? -4.609 6.682 4.574 0.57 13.54 72 LYS A CA 1
ATOM 503 C C A LYS A 1 72 ? -4.242 5.574 3.594 0.43 13.32 72 LYS A C 1
ATOM 504 C C B LYS A 1 72 ? -4.210 5.577 3.604 0.57 13.30 72 LYS A C 1
ATOM 505 O O A LYS A 1 72 ? -4.286 4.399 3.971 0.43 14.42 72 LYS A O 1
ATOM 506 O O B LYS A 1 72 ? -4.200 4.407 3.997 0.57 14.39 72 LYS A O 1
ATOM 517 N N . THR A 1 73 ? -3.867 5.903 2.360 1.00 13.71 73 THR A N 1
ATOM 518 C CA . THR A 1 73 ? -3.391 4.906 1.403 1.00 14.49 73 THR A CA 1
ATOM 519 C C . THR A 1 73 ? -2.041 5.337 0.849 1.00 12.97 73 THR A C 1
ATOM 520 O O . THR A 1 73 ? -1.942 6.378 0.195 1.00 14.13 73 THR A O 1
ATOM 524 N N . PHE A 1 74 ? -1.006 4.544 1.128 1.00 10.43 74 PHE A N 1
ATOM 525 C CA . PHE A 1 74 ? 0.343 4.749 0.610 1.00 12.75 74 PHE A CA 1
ATOM 526 C C . PHE A 1 74 ? 0.642 3.666 -0.415 1.00 12.59 74 PHE A C 1
ATOM 527 O O . PHE A 1 74 ? 0.593 2.474 -0.091 1.00 10.26 74 PHE A O 1
ATOM 535 N N . THR A 1 75 ? 0.977 4.072 -1.637 1.00 12.17 75 THR A N 1
ATOM 536 C CA . THR A 1 75 ? 1.297 3.135 -2.706 1.00 11.98 75 THR A CA 1
ATOM 537 C C . THR A 1 75 ? 2.745 3.346 -3.122 1.00 9.64 75 THR A C 1
ATOM 538 O O . THR A 1 75 ? 3.115 4.434 -3.584 1.00 10.82 75 THR A O 1
ATOM 542 N N . PHE A 1 76 ? 3.556 2.307 -2.964 1.00 9.30 76 PHE A N 1
ATOM 543 C CA . PHE A 1 76 ? 4.983 2.382 -3.240 1.00 8.22 76 PHE A CA 1
ATOM 544 C C . PHE A 1 76 ? 5.300 1.641 -4.526 1.00 12.17 76 PHE A C 1
ATOM 545 O O . PHE A 1 76 ? 4.935 0.473 -4.671 1.00 9.88 76 PHE A O 1
ATOM 553 N N . LYS A 1 77 ? 5.991 2.321 -5.445 1.00 8.83 77 LYS A N 1
ATOM 554 C CA . LYS A 1 77 ? 6.571 1.684 -6.619 1.00 11.71 77 LYS A CA 1
ATOM 555 C C . LYS A 1 77 ? 7.993 1.256 -6.282 1.00 12.02 77 LYS A C 1
ATOM 556 O O . LYS A 1 77 ? 8.817 2.087 -5.887 1.00 11.59 77 LYS A O 1
ATOM 562 N N . LEU A 1 78 ? 8.279 -0.033 -6.418 1.00 11.43 78 LEU A N 1
ATOM 563 C CA . LEU A 1 78 ? 9.570 -0.557 -5.996 1.00 13.67 78 LEU A CA 1
ATOM 564 C C . LEU A 1 78 ? 10.612 -0.434 -7.098 1.00 12.48 78 LEU A C 1
ATOM 565 O O . LEU A 1 78 ? 10.298 -0.514 -8.288 1.00 10.96 78 LEU A O 1
ATOM 570 N N . ARG A 1 79 ? 11.867 -0.266 -6.684 1.00 12.34 79 ARG A N 1
ATOM 571 C CA . ARG A 1 79 ? 12.983 -0.422 -7.606 1.00 17.12 79 ARG A CA 1
ATOM 572 C C . ARG A 1 79 ? 13.007 -1.828 -8.186 1.00 18.83 79 ARG A C 1
ATOM 573 O O . ARG A 1 79 ? 12.739 -2.808 -7.484 1.00 16.57 79 ARG A O 1
ATOM 581 N N . HIS A 1 80 ? 13.358 -1.919 -9.467 1.00 16.54 80 HIS A N 1
ATOM 582 C CA . HIS A 1 80 ? 13.599 -3.192 -10.128 1.00 16.32 80 HIS A CA 1
ATOM 583 C C . HIS A 1 80 ? 15.070 -3.574 -9.987 1.00 18.08 80 HIS A C 1
ATOM 584 O O . HIS A 1 80 ? 15.943 -2.713 -9.845 1.00 18.46 80 HIS A O 1
ATOM 591 N N . GLY A 1 81 ? 15.339 -4.877 -10.022 1.00 14.12 81 GLY A N 1
ATOM 592 C CA . GLY A 1 81 ? 16.707 -5.361 -10.019 1.00 13.55 81 GLY A CA 1
ATOM 593 C C . GLY A 1 81 ? 17.404 -5.367 -8.676 1.00 15.95 81 GLY A C 1
ATOM 594 O O . GLY A 1 81 ? 18.634 -5.507 -8.635 1.00 12.81 81 GLY A O 1
ATOM 595 N N . VAL A 1 82 ? 16.675 -5.207 -7.578 1.00 11.19 82 VAL A N 1
ATOM 596 C CA . VAL A 1 82 ? 17.279 -5.270 -6.251 1.00 12.49 82 VAL A CA 1
ATOM 597 C C . VAL A 1 82 ? 17.475 -6.729 -5.877 1.00 11.33 82 VAL A C 1
ATOM 598 O O . VAL A 1 82 ? 16.538 -7.532 -5.952 1.00 14.73 82 VAL A O 1
ATOM 602 N N . LYS A 1 83 ? 18.698 -7.084 -5.498 1.00 11.58 83 LYS A N 1
ATOM 603 C CA . LYS A 1 83 ? 19.030 -8.457 -5.155 1.00 10.87 83 LYS A CA 1
ATOM 604 C C . LYS A 1 83 ? 19.347 -8.569 -3.671 1.00 13.34 83 LYS A C 1
ATOM 605 O O . LYS A 1 83 ? 20.032 -7.709 -3.106 1.00 12.39 83 LYS A O 1
ATOM 611 N N . PHE A 1 84 ? 18.821 -9.615 -3.037 1.00 11.50 84 PHE A N 1
ATOM 612 C CA . PHE A 1 84 ? 19.326 -10.020 -1.735 1.00 11.21 84 PHE A CA 1
ATOM 613 C C . PHE A 1 84 ? 20.761 -10.520 -1.886 1.00 13.60 84 PHE A C 1
ATOM 614 O O . PHE A 1 84 ? 21.227 -10.818 -2.991 1.00 14.52 84 PHE A O 1
ATOM 622 N N . HIS A 1 85 ? 21.470 -10.612 -0.757 1.00 10.99 85 HIS A N 1
ATOM 623 C CA . HIS A 1 85 ? 22.854 -11.074 -0.799 1.00 12.02 85 HIS A CA 1
ATOM 624 C C . HIS A 1 85 ? 22.980 -12.480 -1.369 1.00 10.96 85 HIS A C 1
ATOM 625 O O . HIS A 1 85 ? 24.052 -12.839 -1.872 1.00 13.85 85 HIS A O 1
ATOM 632 N N . ASN A 1 86 ? 21.908 -13.277 -1.322 1.00 11.96 86 ASN A N 1
ATOM 633 C CA . ASN A 1 86 ? 21.904 -14.617 -1.902 1.00 15.90 86 ASN A CA 1
ATOM 634 C C . ASN A 1 86 ? 21.622 -14.629 -3.403 1.00 11.50 86 ASN A C 1
ATOM 635 O O . ASN A 1 86 ? 21.541 -15.716 -3.996 1.00 13.13 86 ASN A O 1
ATOM 640 N N . GLY A 1 87 ? 21.472 -13.468 -4.032 1.00 12.86 87 GLY A N 1
ATOM 641 C CA . GLY A 1 87 ? 21.312 -13.386 -5.468 1.00 12.34 87 GLY A CA 1
ATOM 642 C C . GLY A 1 87 ? 19.886 -13.268 -5.965 1.00 16.46 87 GLY A C 1
ATOM 643 O O . GLY A 1 87 ? 19.695 -12.972 -7.148 1.00 13.26 87 GLY A O 1
ATOM 644 N N . ARG A 1 88 ? 18.886 -13.464 -5.105 1.00 14.90 88 ARG A N 1
ATOM 645 C CA . ARG A 1 88 ? 17.499 -13.476 -5.552 1.00 13.50 88 ARG A CA 1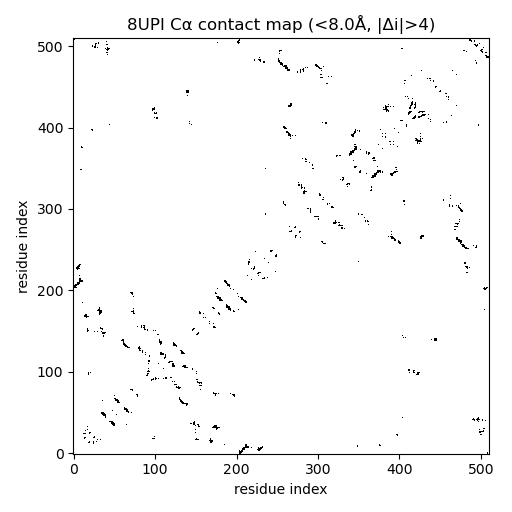
ATOM 646 C C . ARG A 1 88 ? 16.943 -12.065 -5.688 1.00 12.07 88 ARG A C 1
ATOM 647 O O . ARG A 1 88 ? 17.220 -11.186 -4.867 1.00 11.97 88 ARG A O 1
ATOM 655 N N . GLU A 1 89 ? 16.116 -11.869 -6.709 1.00 13.62 89 GLU A N 1
ATOM 656 C CA . GLU A 1 89 ? 15.423 -10.601 -6.902 1.00 13.40 89 GLU A CA 1
ATOM 657 C C . GLU A 1 89 ? 14.424 -10.332 -5.783 1.00 16.27 89 GLU A C 1
ATOM 658 O O . GLU A 1 89 ? 13.647 -11.214 -5.403 1.00 13.41 89 GLU A O 1
ATOM 664 N N A MET A 1 90 ? 14.425 -9.104 -5.275 0.43 12.19 90 MET A N 1
ATOM 665 N N B MET A 1 90 ? 14.453 -9.109 -5.252 0.57 12.16 90 MET A N 1
ATOM 666 C CA A MET A 1 90 ? 13.461 -8.683 -4.268 0.43 11.73 90 MET A CA 1
ATOM 667 C CA B MET A 1 90 ? 13.452 -8.667 -4.290 0.57 11.71 90 MET A CA 1
ATOM 668 C C A MET A 1 90 ? 12.219 -8.122 -4.950 0.43 14.20 90 MET A C 1
ATOM 669 C C B MET A 1 90 ? 12.209 -8.179 -5.017 0.57 14.24 90 MET A C 1
ATOM 670 O O A MET A 1 90 ? 12.330 -7.295 -5.859 0.43 14.53 90 MET A O 1
ATOM 671 O O B MET A 1 90 ? 12.301 -7.461 -6.015 0.57 14.67 90 MET A O 1
ATOM 680 N N . THR A 1 91 ? 11.039 -8.567 -4.511 1.00 8.68 91 THR A N 1
ATOM 681 C CA . THR A 1 91 ? 9.783 -8.086 -5.065 1.00 12.87 91 THR A CA 1
ATOM 682 C C . THR A 1 91 ? 8.836 -7.704 -3.936 1.00 9.46 91 THR A C 1
ATOM 683 O O . THR A 1 91 ? 9.137 -7.859 -2.744 1.00 11.13 91 THR A O 1
ATOM 687 N N . ALA A 1 92 ? 7.669 -7.193 -4.334 1.00 8.73 92 ALA A N 1
ATOM 688 C CA . ALA A 1 92 ? 6.667 -6.757 -3.371 1.00 8.80 92 ALA A CA 1
ATOM 689 C C . ALA A 1 92 ? 6.261 -7.879 -2.419 1.00 8.77 92 ALA A C 1
ATOM 690 O O . ALA A 1 92 ? 5.951 -7.619 -1.251 1.00 8.72 92 ALA A O 1
ATOM 692 N N . ASP A 1 93 ? 6.279 -9.130 -2.887 1.00 10.21 93 ASP A N 1
ATOM 693 C CA . ASP A 1 93 ? 5.978 -10.243 -1.993 1.00 8.99 93 ASP A CA 1
ATOM 694 C C . ASP A 1 93 ? 6.904 -10.242 -0.780 1.00 11.56 93 ASP A C 1
ATOM 695 O O . ASP A 1 93 ? 6.490 -10.617 0.322 1.00 10.94 93 ASP A O 1
ATOM 700 N N . ASP A 1 94 ? 8.156 -9.812 -0.959 1.00 9.14 94 ASP A N 1
ATOM 701 C CA . ASP A 1 94 ? 9.094 -9.792 0.158 1.00 10.53 94 ASP A CA 1
ATOM 702 C C . ASP A 1 94 ? 8.779 -8.672 1.135 1.00 8.58 94 ASP A C 1
ATOM 703 O O . ASP A 1 94 ? 9.026 -8.822 2.336 1.00 9.13 94 ASP A O 1
ATOM 708 N N . VAL A 1 95 ? 8.255 -7.545 0.645 1.00 7.89 95 VAL A N 1
ATOM 709 C CA . VAL A 1 95 ? 7.860 -6.470 1.548 1.00 8.15 95 VAL A CA 1
ATOM 710 C C . VAL A 1 95 ? 6.664 -6.910 2.381 1.00 9.42 95 VAL A C 1
ATOM 711 O O . VAL A 1 95 ? 6.622 -6.713 3.603 1.00 11.29 95 VAL A O 1
ATOM 715 N N . LYS A 1 96 ? 5.671 -7.513 1.726 1.00 10.28 96 LYS A N 1
ATOM 716 C CA . LYS A 1 96 ? 4.532 -8.069 2.449 1.00 11.12 96 LYS A CA 1
ATOM 717 C C . LYS A 1 96 ? 4.988 -9.074 3.500 1.00 9.66 96 LYS A C 1
ATOM 718 O O . LYS A 1 96 ? 4.603 -8.978 4.674 1.00 9.89 96 LYS A O 1
ATOM 724 N N . TYR A 1 97 ? 5.810 -10.050 3.096 1.00 9.39 97 TYR A N 1
ATOM 725 C CA . TYR A 1 97 ? 6.267 -11.066 4.042 1.00 10.47 97 TYR A CA 1
ATOM 726 C C . TYR A 1 97 ? 6.926 -10.426 5.259 1.00 7.60 97 TYR A C 1
ATOM 727 O O . TYR A 1 97 ? 6.672 -10.835 6.397 1.00 10.15 97 TYR A O 1
ATOM 736 N N . SER A 1 98 ? 7.806 -9.445 5.032 1.00 8.30 98 SER A N 1
ATOM 737 C CA . SER A 1 98 ? 8.525 -8.821 6.141 1.00 9.39 98 SER A CA 1
ATOM 738 C C . SER A 1 98 ? 7.576 -8.119 7.098 1.00 8.64 98 SER A C 1
ATOM 739 O O . SER A 1 98 ? 7.766 -8.177 8.320 1.00 9.27 98 SER A O 1
ATOM 742 N N . LEU A 1 99 ? 6.563 -7.430 6.565 1.00 9.22 99 LEU A N 1
ATOM 743 C CA . LEU A 1 99 ? 5.628 -6.720 7.429 1.00 9.55 99 LEU A CA 1
ATOM 744 C C . LEU A 1 99 ? 4.731 -7.695 8.182 1.00 9.95 99 LEU A C 1
ATOM 745 O O . LEU A 1 99 ? 4.466 -7.507 9.379 1.00 8.65 99 LEU A O 1
ATOM 750 N N . ASP A 1 100 ? 4.257 -8.744 7.497 1.00 9.94 100 ASP A N 1
ATOM 751 C CA . ASP A 1 100 ? 3.483 -9.793 8.160 1.00 10.47 100 ASP A CA 1
ATOM 752 C C . ASP A 1 100 ? 4.296 -10.434 9.285 1.00 13.64 100 ASP A C 1
ATOM 753 O O . ASP A 1 100 ? 3.765 -10.756 10.358 1.00 12.29 100 ASP A O 1
ATOM 758 N N . ARG A 1 101 ? 5.591 -10.626 9.051 1.00 9.61 101 ARG A N 1
ATOM 759 C CA . ARG A 1 101 ? 6.454 -11.264 10.039 1.00 9.63 101 ARG A CA 1
ATOM 760 C C . ARG A 1 101 ? 6.673 -10.368 11.248 1.00 6.99 101 ARG A C 1
ATOM 761 O O . ARG A 1 101 ? 6.593 -10.827 12.393 1.00 8.58 101 ARG A O 1
ATOM 769 N N . VAL A 1 102 ? 7.003 -9.098 11.018 1.00 7.76 102 VAL A N 1
ATOM 770 C CA . VAL A 1 102 ? 7.415 -8.271 12.147 1.00 7.92 102 VAL A CA 1
ATOM 771 C C . VAL A 1 102 ? 6.221 -7.930 13.035 1.00 9.63 102 VAL A C 1
ATOM 772 O O . VAL A 1 102 ? 6.384 -7.693 14.237 1.00 10.96 102 VAL A O 1
ATOM 776 N N . THR A 1 103 ? 5.010 -7.908 12.480 1.00 11.58 103 THR A N 1
ATOM 777 C CA . THR A 1 103 ? 3.828 -7.654 13.293 1.00 7.53 103 THR A CA 1
ATOM 778 C C . THR A 1 103 ? 3.294 -8.922 13.948 1.00 7.26 103 THR A C 1
ATOM 779 O O . THR A 1 103 ? 2.568 -8.831 14.939 1.00 9.77 103 THR A O 1
ATOM 783 N N . ASN A 1 104 ? 3.631 -10.094 13.424 1.00 9.75 104 ASN A N 1
ATOM 784 C CA . ASN A 1 104 ? 3.178 -11.341 14.027 1.00 12.04 104 ASN A CA 1
ATOM 785 C C . ASN A 1 104 ? 3.706 -11.438 15.454 1.00 12.88 104 ASN A C 1
ATOM 786 O O . ASN A 1 104 ? 4.919 -11.327 15.663 1.00 8.86 104 ASN A O 1
ATOM 791 N N . PRO A 1 105 ? 2.842 -11.630 16.456 1.00 10.39 105 PRO A N 1
ATOM 792 C CA . PRO A 1 105 ? 3.332 -11.681 17.847 1.00 10.86 105 PRO A CA 1
ATOM 793 C C . PRO A 1 105 ? 4.351 -12.784 18.109 1.00 11.16 105 PRO A C 1
ATOM 794 O O . PRO A 1 105 ? 5.168 -12.646 19.028 1.00 13.72 105 PRO A O 1
ATOM 798 N N . LYS A 1 106 ? 4.345 -13.871 17.334 1.00 12.13 106 LYS A N 1
ATOM 799 C CA . LYS A 1 106 ? 5.313 -14.936 17.579 1.00 13.15 106 LYS A CA 1
ATOM 800 C C . LYS A 1 106 ? 6.743 -14.509 17.273 1.00 13.34 106 LYS A C 1
ATOM 801 O O . LYS A 1 106 ? 7.686 -15.130 17.780 1.00 15.21 106 LYS A O 1
ATOM 807 N N . THR A 1 107 ? 6.924 -13.469 16.457 1.00 10.70 107 THR A N 1
ATOM 808 C CA . THR A 1 107 ? 8.254 -12.942 16.175 1.00 8.14 107 THR A CA 1
ATOM 809 C C . THR A 1 107 ? 8.845 -12.195 17.366 1.00 12.34 107 THR A C 1
ATOM 810 O O . THR A 1 107 ? 10.072 -12.070 17.455 1.00 11.27 107 THR A O 1
ATOM 814 N N A GLN A 1 108 ? 8.004 -11.690 18.272 0.57 10.87 108 GLN A N 1
ATOM 815 N N B GLN A 1 108 ? 8.001 -11.695 18.272 0.43 10.88 108 GLN A N 1
ATOM 816 C CA A GLN A 1 108 ? 8.469 -10.984 19.469 0.57 11.35 108 GLN A CA 1
ATOM 817 C CA B GLN A 1 108 ? 8.453 -10.982 19.471 0.43 11.36 108 GLN A CA 1
ATOM 818 C C A GLN A 1 108 ? 9.305 -9.757 19.109 0.57 8.95 108 GLN A C 1
ATOM 819 C C B GLN A 1 108 ? 9.303 -9.763 19.110 0.43 8.98 108 GLN A C 1
ATOM 820 O O A GLN A 1 108 ? 10.294 -9.433 19.772 0.57 10.30 108 GLN A O 1
ATOM 821 O O B GLN A 1 108 ? 10.297 -9.453 19.771 0.43 10.32 108 GLN A O 1
ATOM 832 N N . SER A 1 109 ? 8.903 -9.064 18.060 1.00 7.99 109 SER A N 1
ATOM 833 C CA . SER A 1 109 ? 9.558 -7.816 17.703 1.00 8.07 109 SER A CA 1
ATOM 834 C C . SER A 1 109 ? 9.221 -6.735 18.723 1.00 7.10 109 SER A C 1
ATOM 835 O O . SER A 1 109 ? 8.042 -6.509 19.012 1.00 9.87 109 SER A O 1
ATOM 838 N N . PRO A 1 110 ? 10.213 -6.005 19.242 1.00 9.00 110 PRO A N 1
ATOM 839 C CA . PRO A 1 110 ? 9.894 -4.832 20.065 1.00 9.83 110 PRO A CA 1
ATOM 840 C C . PRO A 1 110 ? 9.360 -3.656 19.264 1.00 9.31 110 PRO A C 1
ATOM 841 O O . PRO A 1 110 ? 8.984 -2.639 19.857 1.00 8.34 110 PRO A O 1
ATOM 845 N N . GLY A 1 111 ? 9.298 -3.759 17.939 1.00 6.75 111 GLY A N 1
ATOM 846 C CA . GLY A 1 111 ? 8.816 -2.677 17.108 1.00 6.44 111 GLY A CA 1
ATOM 847 C C . GLY A 1 111 ? 7.477 -2.921 16.452 1.00 6.43 111 GLY A C 1
ATOM 848 O O . GLY A 1 111 ? 7.087 -2.140 15.576 1.00 9.08 111 GLY A O 1
ATOM 849 N N . ALA A 1 112 ? 6.749 -3.969 16.842 1.00 9.91 112 ALA A N 1
ATOM 850 C CA . ALA A 1 112 ? 5.503 -4.300 16.156 1.00 8.97 112 ALA A CA 1
ATOM 851 C C . ALA A 1 112 ? 4.506 -3.151 16.218 1.00 10.10 112 ALA A C 1
ATOM 852 O O . ALA A 1 112 ? 3.756 -2.921 15.261 1.00 9.73 112 ALA A O 1
ATOM 854 N N . GLY A 1 113 ? 4.481 -2.415 17.333 1.00 8.86 113 GLY A N 1
ATOM 855 C CA . GLY A 1 113 ? 3.475 -1.380 17.527 1.00 12.55 113 GLY A CA 1
ATOM 856 C C . GLY A 1 113 ? 3.578 -0.222 16.557 1.00 8.15 113 GLY A C 1
ATOM 857 O O . GLY A 1 113 ? 2.602 0.509 16.368 1.00 9.79 113 GLY A O 1
ATOM 858 N N . PHE A 1 114 ? 4.735 -0.044 15.917 1.00 7.20 114 PHE A N 1
ATOM 859 C CA . PHE A 1 114 ? 4.872 1.052 14.965 1.00 8.29 114 PHE A CA 1
ATOM 860 C C . PHE A 1 114 ? 3.926 0.899 13.785 1.00 8.57 114 PHE A C 1
ATOM 861 O O . PHE A 1 114 ? 3.674 1.876 13.067 1.00 9.01 114 PHE A O 1
ATOM 869 N N . PHE A 1 115 ? 3.399 -0.306 13.576 1.00 7.29 115 PHE A N 1
ATOM 870 C CA . PHE A 1 115 ? 2.532 -0.615 12.450 1.00 7.03 115 PHE A CA 1
ATOM 871 C C . PHE A 1 115 ? 1.066 -0.653 12.844 1.00 7.74 115 PHE A C 1
ATOM 872 O O . PHE A 1 115 ? 0.230 -1.080 12.040 1.00 8.39 115 PHE A O 1
ATOM 880 N N . GLY A 1 116 ? 0.739 -0.184 14.050 1.00 7.03 116 GLY A N 1
ATOM 881 C CA . GLY A 1 116 ? -0.624 -0.245 14.553 1.00 7.36 116 GLY A CA 1
ATOM 882 C C . GLY A 1 116 ? -1.667 0.462 13.707 1.00 8.50 116 GLY A C 1
ATOM 883 O O . GLY A 1 116 ? -2.853 0.126 13.806 1.00 11.42 116 GLY A O 1
ATOM 884 N N . SER A 1 117 ? -1.269 1.439 12.889 1.00 8.07 117 SER A N 1
ATOM 885 C CA . SER A 1 117 ? -2.261 2.126 12.068 1.00 7.68 117 SER A CA 1
ATOM 886 C C . SER A 1 117 ? -2.608 1.373 10.788 1.00 9.43 117 SER A C 1
ATOM 887 O O . SER A 1 117 ? -3.564 1.765 10.112 1.00 9.31 117 SER A O 1
ATOM 890 N N . ILE A 1 118 ? -1.873 0.314 10.433 1.00 7.95 118 ILE A N 1
ATOM 891 C CA . ILE A 1 118 ? -2.207 -0.443 9.229 1.00 7.33 118 ILE A CA 1
ATOM 892 C C . ILE A 1 118 ? -3.493 -1.228 9.440 1.00 9.35 118 ILE A C 1
ATOM 893 O O . ILE A 1 118 ? -3.712 -1.838 10.497 1.00 10.91 118 ILE A O 1
ATOM 898 N N . LYS A 1 119 ? -4.353 -1.219 8.422 1.00 7.82 119 LYS A N 1
ATOM 899 C CA . LYS A 1 119 ? -5.583 -1.995 8.480 1.00 9.83 119 LYS A CA 1
ATOM 900 C C . LYS A 1 119 ? -5.261 -3.456 8.764 1.00 10.56 119 LYS A C 1
ATOM 901 O O . LYS A 1 119 ? -4.340 -4.030 8.175 1.00 9.66 119 LYS A O 1
ATOM 907 N N . GLY A 1 120 ? -6.011 -4.046 9.694 1.00 9.67 120 GLY A N 1
ATOM 908 C CA . GLY A 1 120 ? -5.818 -5.430 10.060 1.00 11.90 120 GLY A CA 1
ATOM 909 C C . GLY A 1 120 ? -4.744 -5.681 11.091 1.00 11.61 120 GLY A C 1
ATOM 910 O O . GLY A 1 120 ? -4.516 -6.846 11.443 1.00 11.51 120 GLY A O 1
ATOM 911 N N . TYR A 1 121 ? -4.073 -4.635 11.585 1.00 10.96 121 TYR A N 1
ATOM 912 C CA . TYR A 1 121 ? -3.050 -4.827 12.607 1.00 9.99 121 TYR A CA 1
ATOM 913 C C . TYR A 1 121 ? -3.631 -5.502 13.843 1.00 10.56 121 TYR A C 1
ATOM 914 O O . TYR A 1 121 ? -3.040 -6.441 14.388 1.00 10.62 121 TYR A O 1
ATOM 923 N N A ASP A 1 122 ? -4.797 -5.039 14.300 0.39 12.74 122 ASP A N 1
ATOM 924 N N B ASP A 1 122 ? -4.793 -5.031 14.306 0.61 12.70 122 ASP A N 1
ATOM 925 C CA A ASP A 1 122 ? -5.358 -5.578 15.535 0.39 15.41 122 ASP A CA 1
ATOM 926 C CA B ASP A 1 122 ? -5.356 -5.580 15.535 0.61 15.40 122 ASP A CA 1
ATOM 927 C C A ASP A 1 122 ? -5.597 -7.080 15.428 0.39 14.81 122 ASP A C 1
ATOM 928 C C B ASP A 1 122 ? -5.571 -7.085 15.418 0.61 14.82 122 ASP A C 1
ATOM 929 O O A ASP A 1 122 ? -5.339 -7.825 16.380 0.39 15.13 122 ASP A O 1
ATOM 930 O O B ASP A 1 122 ? -5.256 -7.836 16.348 0.61 15.07 122 ASP A O 1
ATOM 939 N N . ASP A 1 123 ? -6.071 -7.549 14.272 1.00 9.92 123 ASP A N 1
ATOM 940 C CA . ASP A 1 123 ? -6.293 -8.983 14.111 1.00 13.22 123 ASP A CA 1
ATOM 941 C C . ASP A 1 123 ? -4.984 -9.756 14.201 1.00 13.80 123 ASP A C 1
ATOM 942 O O . ASP A 1 123 ? -4.944 -10.863 14.751 1.00 12.24 123 ASP A O 1
ATOM 947 N N . VAL A 1 124 ? -3.906 -9.196 13.647 1.00 12.71 124 VAL A N 1
ATOM 948 C CA . VAL A 1 124 ? -2.606 -9.852 13.719 1.00 9.44 124 VAL A CA 1
ATOM 949 C C . VAL A 1 124 ? -2.092 -9.863 15.151 1.00 14.50 124 VAL A C 1
ATOM 950 O O . VAL A 1 124 ? -1.672 -10.903 15.663 1.00 11.53 124 VAL A O 1
ATOM 954 N N . ALA A 1 125 ? -2.121 -8.704 15.815 1.00 12.21 125 ALA A N 1
ATOM 955 C CA . ALA A 1 125 ? -1.670 -8.613 17.202 1.00 14.00 125 ALA A CA 1
ATOM 956 C C . ALA A 1 125 ? -2.436 -9.555 18.121 1.00 15.69 125 ALA A C 1
ATOM 957 O O . ALA A 1 125 ? -1.863 -10.081 19.088 1.00 17.35 125 ALA A O 1
ATOM 959 N N . ALA A 1 126 ? -3.722 -9.764 17.858 1.00 15.94 126 ALA A N 1
ATOM 960 C CA . ALA A 1 126 ? -4.557 -10.625 18.682 1.00 18.37 126 ALA A CA 1
ATOM 961 C C . ALA A 1 126 ? -4.469 -12.093 18.285 1.00 17.69 126 ALA A C 1
ATOM 962 O O . ALA A 1 126 ? -5.166 -12.924 18.880 1.00 17.29 126 ALA A O 1
ATOM 964 N N . GLY A 1 127 ? -3.648 -12.430 17.295 1.00 16.19 127 GLY A N 1
ATOM 965 C CA . GLY A 1 127 ? -3.546 -13.802 16.834 1.00 14.30 127 GLY A CA 1
ATOM 966 C C . GLY A 1 127 ? -4.700 -14.292 15.990 1.00 16.32 127 GLY A C 1
ATOM 967 O O . GLY A 1 127 ? -4.795 -15.501 15.744 1.00 21.11 127 GLY A O 1
ATOM 968 N N . LYS A 1 128 ? -5.582 -13.399 15.536 1.00 12.87 128 LYS A N 1
ATOM 969 C CA . LYS A 1 128 ? -6.708 -13.778 14.693 1.00 16.89 128 LYS A CA 1
ATOM 970 C C . LYS A 1 128 ? -6.350 -13.817 13.215 1.00 16.24 128 LYS A C 1
ATOM 971 O O . LYS A 1 128 ? -7.168 -14.273 12.406 1.00 21.43 128 LYS A O 1
ATOM 977 N N . ALA A 1 129 ? -5.162 -13.342 12.852 1.00 12.41 129 ALA A N 1
ATOM 978 C CA . ALA A 1 129 ? -4.685 -13.347 11.482 1.00 14.43 129 ALA A CA 1
ATOM 979 C C . ALA A 1 129 ? -3.167 -13.393 11.515 1.00 15.86 129 ALA A C 1
ATOM 980 O O . ALA A 1 129 ? -2.540 -12.892 12.454 1.00 15.69 129 ALA A O 1
ATOM 982 N N . THR A 1 130 ? -2.578 -14.002 10.488 1.00 14.26 130 THR A N 1
ATOM 983 C CA . THR A 1 130 ? -1.128 -14.028 10.340 1.00 19.29 130 THR A CA 1
ATOM 984 C C . THR A 1 130 ? -0.643 -13.158 9.185 1.00 18.69 130 THR A C 1
ATOM 985 O O . THR A 1 130 ? 0.554 -13.161 8.874 1.00 19.52 130 THR A O 1
ATOM 989 N N . SER A 1 131 ? -1.540 -12.412 8.549 1.00 12.82 131 SER A N 1
ATOM 990 C CA . SER A 1 131 ? -1.194 -11.512 7.463 1.00 13.45 131 SER A CA 1
ATOM 991 C C . SER A 1 131 ? -1.916 -10.196 7.698 1.00 14.24 131 SER A C 1
ATOM 992 O O . SER A 1 131 ? -3.051 -10.190 8.184 1.00 13.38 131 SER A O 1
ATOM 995 N N . LEU A 1 132 ? -1.250 -9.085 7.383 1.00 10.93 132 LEU A N 1
ATOM 996 C CA . LEU A 1 132 ? -1.870 -7.767 7.509 1.00 12.07 132 LEU A CA 1
ATOM 997 C C . LEU A 1 132 ? -2.764 -7.502 6.306 1.00 13.20 132 LEU A C 1
ATOM 998 O O . LEU A 1 132 ? -2.277 -7.397 5.176 1.00 14.65 132 LEU A O 1
ATOM 1003 N N . SER A 1 133 ? -4.069 -7.366 6.548 1.00 11.31 133 SER A N 1
ATOM 1004 C CA . SER A 1 133 ? -4.986 -7.098 5.447 1.00 13.86 133 SER A CA 1
ATOM 1005 C C . SER A 1 133 ? -4.679 -5.769 4.766 1.00 10.94 133 SER A C 1
ATOM 1006 O O . SER A 1 133 ? -4.969 -5.602 3.575 1.00 15.25 133 SER A O 1
ATOM 1009 N N . GLY A 1 134 ? -4.112 -4.812 5.499 1.00 10.46 134 GLY A N 1
ATOM 1010 C CA . GLY A 1 134 ? -3.817 -3.507 4.953 1.00 12.21 134 GLY A CA 1
ATOM 1011 C C . GLY A 1 134 ? -2.578 -3.428 4.083 1.00 10.31 134 GLY A C 1
ATOM 1012 O O . GLY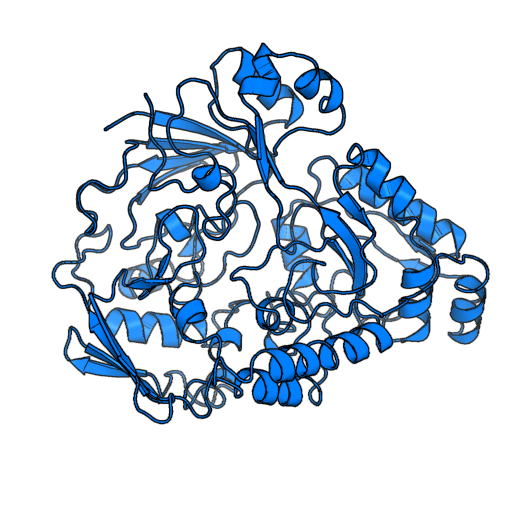 A 1 134 ? -2.323 -2.375 3.495 1.00 10.17 134 GLY A O 1
ATOM 1013 N N . VAL A 1 135 ? -1.790 -4.493 3.989 1.00 9.61 135 VAL A N 1
ATOM 1014 C CA . VAL A 1 135 ? -0.629 -4.524 3.103 1.00 11.48 135 VAL A CA 1
ATOM 1015 C C . VAL A 1 135 ? -0.950 -5.456 1.945 1.00 12.99 135 VAL A C 1
ATOM 1016 O O . VAL A 1 135 ? -1.161 -6.657 2.149 1.00 12.36 135 VAL A O 1
ATOM 1020 N N . THR A 1 136 ? -0.991 -4.911 0.731 1.00 9.43 136 THR A N 1
ATOM 1021 C CA . THR A 1 136 ? -1.363 -5.702 -0.434 1.00 11.50 136 THR A CA 1
ATOM 1022 C C . THR A 1 136 ? -0.276 -5.621 -1.497 1.00 12.14 136 THR A C 1
ATOM 1023 O O . THR A 1 136 ? 0.325 -4.563 -1.718 1.00 11.40 136 THR A O 1
ATOM 1027 N N . VAL A 1 137 ? -0.023 -6.753 -2.143 1.00 14.88 137 VAL A N 1
ATOM 1028 C CA . VAL A 1 137 ? 0.876 -6.817 -3.284 1.00 11.60 137 VAL A CA 1
ATOM 1029 C C . VAL A 1 137 ? 0.017 -6.571 -4.518 1.00 13.80 137 VAL A C 1
ATOM 1030 O O . VAL A 1 137 ? -0.800 -7.415 -4.896 1.00 13.41 137 VAL A O 1
ATOM 1034 N N . VAL A 1 138 ? 0.166 -5.387 -5.113 1.00 11.23 138 VAL A N 1
ATOM 1035 C CA . VAL A 1 138 ? -0.604 -5.035 -6.298 1.00 10.65 138 VAL A CA 1
ATOM 1036 C C . VAL A 1 138 ? -0.007 -5.698 -7.528 1.00 11.33 138 VAL A C 1
ATOM 1037 O O . VAL A 1 138 ? -0.730 -6.226 -8.382 1.00 14.02 138 VAL A O 1
ATOM 1041 N N . ASP A 1 139 ? 1.311 -5.690 -7.625 1.00 12.12 139 ASP A N 1
ATOM 1042 C CA . ASP A 1 139 ? 2.020 -6.465 -8.626 1.00 13.70 139 ASP A CA 1
ATOM 1043 C C . ASP A 1 139 ? 3.445 -6.635 -8.114 1.00 12.64 139 ASP A C 1
ATOM 1044 O O . ASP A 1 139 ? 3.786 -6.120 -7.038 1.00 11.65 139 ASP A O 1
ATOM 1049 N N . PRO A 1 140 ? 4.290 -7.359 -8.813 1.00 14.50 140 PRO A N 1
ATOM 1050 C CA . PRO A 1 140 ? 5.611 -7.664 -8.246 1.00 12.78 140 PRO A CA 1
ATOM 1051 C C . PRO A 1 140 ? 6.405 -6.436 -7.810 1.00 13.33 140 PRO A C 1
ATOM 1052 O O . PRO A 1 140 ? 7.256 -6.552 -6.923 1.00 13.54 140 PRO A O 1
ATOM 1056 N N . TYR A 1 141 ? 6.131 -5.256 -8.371 1.00 13.81 141 TYR A N 1
ATOM 1057 C CA . TYR A 1 141 ? 6.884 -4.058 -8.016 1.00 13.61 141 TYR A CA 1
ATOM 1058 C C . TYR A 1 141 ? 5.992 -2.941 -7.483 1.00 11.92 141 TYR A C 1
ATOM 1059 O O . TYR A 1 141 ? 6.363 -1.764 -7.554 1.00 13.44 141 TYR A O 1
ATOM 1068 N N . THR A 1 142 ? 4.832 -3.286 -6.927 1.00 10.99 142 THR A N 1
ATOM 1069 C CA . THR A 1 142 ? 3.934 -2.299 -6.336 1.00 9.42 142 THR A CA 1
ATOM 1070 C C . THR A 1 142 ? 3.334 -2.873 -5.064 1.00 10.83 142 THR A C 1
ATOM 1071 O O . THR A 1 142 ? 2.681 -3.921 -5.097 1.00 13.05 142 THR A O 1
ATOM 1075 N N . VAL A 1 143 ? 3.524 -2.173 -3.951 1.00 9.72 143 VAL A N 1
ATOM 1076 C CA . VAL A 1 143 ? 2.975 -2.586 -2.668 1.00 11.04 143 VAL A CA 1
ATOM 1077 C C . VAL A 1 143 ? 2.183 -1.420 -2.103 1.00 12.42 143 VAL A C 1
ATOM 1078 O O . VAL A 1 143 ? 2.663 -0.279 -2.102 1.00 10.90 143 VAL A O 1
ATOM 1082 N N . LYS A 1 144 ? 0.985 -1.716 -1.616 1.00 11.37 144 LYS A N 1
ATOM 1083 C CA . LYS A 1 144 ? 0.041 -0.726 -1.122 1.00 13.26 144 LYS A CA 1
ATOM 1084 C C . LYS A 1 144 ? -0.208 -0.937 0.363 1.00 11.02 144 LYS A C 1
ATOM 1085 O O . LYS A 1 144 ? -0.388 -2.073 0.819 1.00 11.91 144 LYS A O 1
ATOM 1091 N N . PHE A 1 145 ? -0.236 0.168 1.104 1.00 9.75 145 PHE A N 1
ATOM 1092 C CA . PHE A 1 145 ? -0.569 0.178 2.524 1.00 7.57 145 PHE A CA 1
ATOM 1093 C C . PHE A 1 145 ? -1.853 0.963 2.719 1.00 11.46 145 PHE A C 1
ATOM 1094 O O . PHE A 1 145 ? -1.934 2.133 2.324 1.00 11.25 145 PHE A O 1
ATOM 1102 N N . GLU A 1 146 ? -2.854 0.325 3.314 1.00 11.09 146 GLU A N 1
ATOM 1103 C CA . GLU A 1 146 ? -4.091 0.991 3.691 1.00 12.88 146 GLU A CA 1
ATOM 1104 C C . GLU A 1 146 ? -4.135 1.104 5.207 1.00 9.34 146 GLU A C 1
ATOM 1105 O O . GLU A 1 146 ? -3.951 0.104 5.908 1.00 10.93 146 GLU A O 1
ATOM 1111 N N . LEU A 1 147 ? -4.370 2.317 5.705 1.00 11.31 147 LEU A N 1
ATOM 1112 C CA . LEU A 1 147 ? -4.403 2.606 7.132 1.00 9.17 147 LEU A CA 1
ATOM 1113 C C . LEU A 1 147 ? -5.835 2.781 7.629 1.00 11.22 147 LEU A C 1
ATOM 1114 O O . LEU A 1 147 ? -6.738 3.157 6.876 1.00 14.69 147 LEU A O 1
ATOM 1119 N N . THR A 1 148 ? -6.032 2.501 8.916 1.00 10.18 148 THR A N 1
ATOM 1120 C CA . THR A 1 148 ? -7.315 2.735 9.565 1.00 13.13 148 THR A CA 1
ATOM 1121 C C . THR A 1 148 ? -7.478 4.180 10.017 1.00 12.06 148 THR A C 1
ATOM 1122 O O . THR A 1 148 ? -8.598 4.607 10.317 1.00 12.05 148 THR A O 1
ATOM 1126 N N . ARG A 1 149 ? -6.389 4.946 10.059 1.00 10.61 149 ARG A N 1
ATOM 1127 C CA . ARG A 1 149 ? -6.389 6.312 10.563 1.00 9.75 149 ARG A CA 1
ATOM 1128 C C . ARG A 1 149 ? -5.172 7.016 9.986 1.00 12.32 149 ARG A C 1
ATOM 1129 O O . ARG A 1 149 ? -4.187 6.349 9.649 1.00 10.27 149 ARG A O 1
ATOM 1137 N N . PRO A 1 150 ? -5.200 8.342 9.857 1.00 10.28 150 PRO A N 1
ATOM 1138 C CA . PRO A 1 150 ? -3.971 9.053 9.494 1.00 9.64 150 PRO A CA 1
ATOM 1139 C C . PRO A 1 150 ? -2.891 8.774 10.529 1.00 9.28 150 PRO A C 1
ATOM 1140 O O . PRO A 1 150 ? -3.173 8.524 11.704 1.00 9.33 150 PRO A O 1
ATOM 1144 N N . ASP A 1 151 ? -1.639 8.802 10.075 1.00 8.98 151 ASP A N 1
ATOM 1145 C CA . ASP A 1 151 ? -0.498 8.426 10.918 1.00 9.38 151 ASP A CA 1
ATOM 1146 C C . ASP A 1 151 ? 0.690 9.317 10.559 1.00 8.94 151 ASP A C 1
ATOM 1147 O O . ASP A 1 151 ? 1.357 9.097 9.538 1.00 8.45 151 ASP A O 1
ATOM 1152 N N . ALA A 1 152 ? 0.953 10.312 11.414 1.00 9.20 152 ALA A N 1
ATOM 1153 C CA . ALA A 1 152 ? 1.978 11.312 11.138 1.00 9.21 152 ALA A CA 1
ATOM 1154 C C . ALA A 1 152 ? 3.381 10.723 11.043 1.00 12.49 152 ALA A C 1
ATOM 1155 O O . ALA A 1 152 ? 4.269 11.376 10.482 1.00 13.11 152 ALA A O 1
ATOM 1157 N N . THR A 1 153 ? 3.610 9.520 11.568 1.00 10.05 153 THR A N 1
ATOM 1158 C CA . THR A 1 153 ? 4.945 8.931 11.560 1.00 9.23 153 THR A CA 1
ATOM 1159 C C . THR A 1 153 ? 5.068 7.768 10.584 1.00 8.90 153 THR A C 1
ATOM 1160 O O . THR A 1 153 ? 6.072 7.048 10.614 1.00 10.39 153 THR A O 1
ATOM 1164 N N . PHE A 1 154 ? 4.090 7.582 9.694 1.00 10.48 154 PHE A N 1
ATOM 1165 C CA . PHE A 1 154 ? 4.092 6.388 8.860 1.00 7.92 154 PHE A CA 1
ATOM 1166 C C . PHE A 1 154 ? 5.315 6.326 7.955 1.00 10.08 154 PHE A C 1
ATOM 1167 O O . PHE A 1 154 ? 5.922 5.266 7.813 1.00 6.72 154 PHE A O 1
ATOM 1175 N N . LEU A 1 155 ? 5.661 7.430 7.288 1.00 10.69 155 LEU A N 1
ATOM 1176 C CA . LEU A 1 155 ? 6.815 7.381 6.395 1.00 7.21 155 LEU A CA 1
ATOM 1177 C C . LEU A 1 155 ? 8.094 7.081 7.171 1.00 8.81 155 LEU A C 1
ATOM 1178 O O . LEU A 1 155 ? 8.943 6.305 6.712 1.00 8.78 155 LEU A O 1
ATOM 1183 N N . HIS A 1 156 ? 8.246 7.670 8.361 1.00 8.13 156 HIS A N 1
ATOM 1184 C CA . HIS A 1 156 ? 9.392 7.328 9.200 1.00 7.20 156 HIS A CA 1
ATOM 1185 C C . HIS A 1 156 ? 9.404 5.848 9.524 1.00 6.51 156 HIS A C 1
ATOM 1186 O O . HIS A 1 156 ? 10.469 5.220 9.573 1.00 7.83 156 HIS A O 1
ATOM 1193 N N . VAL A 1 157 ? 8.228 5.277 9.801 1.00 6.64 157 VAL A N 1
ATOM 1194 C CA . VAL A 1 157 ? 8.169 3.853 10.096 1.00 7.60 157 VAL A CA 1
ATOM 1195 C C . VAL A 1 157 ? 8.476 3.020 8.859 1.00 7.02 157 VAL A C 1
ATOM 1196 O O . VAL A 1 157 ? 8.908 1.860 8.989 1.00 8.31 157 VAL A O 1
ATOM 1200 N N . MET A 1 158 ? 8.305 3.575 7.654 1.00 6.30 158 MET A N 1
ATOM 1201 C CA . MET A 1 158 ? 8.723 2.785 6.510 1.00 9.18 158 MET A CA 1
ATOM 1202 C C . MET A 1 158 ? 10.214 2.897 6.261 1.00 6.33 158 MET A C 1
ATOM 1203 O O . MET A 1 158 ? 10.731 2.245 5.342 1.00 7.24 158 MET A O 1
ATOM 1208 N N . ALA A 1 159 ? 10.902 3.683 7.080 1.00 6.59 159 ALA A N 1
ATOM 1209 C CA . ALA A 1 159 ? 12.354 3.743 7.109 1.00 6.00 159 ALA A CA 1
ATOM 1210 C C . ALA A 1 159 ? 12.966 3.059 8.327 1.00 8.19 159 ALA A C 1
ATOM 1211 O O . ALA A 1 159 ? 14.197 2.911 8.379 1.00 6.88 159 ALA A O 1
ATOM 1213 N N . ILE A 1 160 ? 12.160 2.654 9.305 1.00 5.80 160 ILE A N 1
ATOM 1214 C CA . ILE A 1 160 ? 12.686 2.076 10.540 1.00 6.69 160 ILE A CA 1
ATOM 1215 C C . ILE A 1 160 ? 13.091 0.624 10.297 1.00 7.59 160 ILE A C 1
ATOM 1216 O O . ILE A 1 160 ? 12.555 -0.057 9.414 1.00 6.25 160 ILE A O 1
ATOM 1221 N N . ASN A 1 161 ? 14.063 0.137 11.090 1.00 5.98 161 ASN A N 1
ATOM 1222 C CA . ASN A 1 161 ? 14.614 -1.202 10.860 1.00 5.65 161 ASN A CA 1
ATOM 1223 C C . ASN A 1 161 ? 13.531 -2.259 10.774 1.00 5.53 161 ASN A C 1
ATOM 1224 O O . ASN A 1 161 ? 13.668 -3.246 10.042 1.00 7.65 161 ASN A O 1
ATOM 1229 N N . PHE A 1 162 ? 12.463 -2.092 11.556 1.00 6.69 162 PHE A N 1
ATOM 1230 C CA . PHE A 1 162 ? 11.446 -3.127 11.657 1.00 7.53 162 PHE A CA 1
ATOM 1231 C C . PHE A 1 162 ? 10.707 -3.353 10.346 1.00 8.54 162 PHE A C 1
ATOM 1232 O O . PHE A 1 162 ? 10.167 -4.443 10.135 1.00 9.54 162 PHE A O 1
ATOM 1240 N N . SER A 1 163 ? 10.700 -2.376 9.444 1.00 7.63 163 SER A N 1
ATOM 1241 C CA . SER A 1 163 ? 10.118 -2.594 8.128 1.00 6.49 163 SER A CA 1
ATOM 1242 C C . SER A 1 163 ? 11.175 -2.847 7.053 1.00 7.32 163 SER A C 1
ATOM 1243 O O . SER A 1 163 ? 10.837 -2.864 5.868 1.00 7.64 163 SER A O 1
ATOM 1246 N N . HIS A 1 164 ? 12.434 -3.081 7.436 1.00 7.08 164 HIS A N 1
ATOM 1247 C CA . HIS A 1 164 ? 13.430 -3.524 6.461 1.00 7.49 164 HIS A CA 1
ATOM 1248 C C . HIS A 1 164 ? 13.068 -4.915 5.934 1.00 9.20 164 HIS A C 1
ATOM 1249 O O . HIS A 1 164 ? 12.394 -5.704 6.602 1.00 8.96 164 HIS A O 1
ATOM 1256 N N . VAL A 1 165 ? 13.524 -5.216 4.718 1.00 6.74 165 VAL A N 1
ATOM 1257 C CA . VAL A 1 165 ? 13.003 -6.339 3.941 1.00 6.19 165 VAL A CA 1
ATOM 1258 C C . VAL A 1 165 ? 13.917 -7.553 4.080 1.00 11.92 165 VAL A C 1
ATOM 1259 O O . VAL A 1 165 ? 15.135 -7.468 3.848 1.00 7.59 165 VAL A O 1
ATOM 1263 N N . VAL A 1 166 ? 13.335 -8.681 4.466 1.00 9.05 166 VAL A N 1
ATOM 1264 C CA . VAL A 1 166 ? 14.092 -9.910 4.692 1.00 9.31 166 VAL A CA 1
ATOM 1265 C C . VAL A 1 166 ? 13.604 -10.952 3.697 1.00 9.47 166 VAL A C 1
ATOM 1266 O O . VAL A 1 166 ? 12.469 -10.874 3.195 1.00 10.07 166 VAL A O 1
ATOM 1270 N N . PRO A 1 167 ? 14.450 -11.939 3.372 1.00 12.97 167 PRO A N 1
ATOM 1271 C CA . PRO A 1 167 ? 14.060 -13.000 2.435 1.00 8.67 167 PRO A CA 1
ATOM 1272 C C . PRO A 1 167 ? 13.513 -14.224 3.149 1.00 11.64 167 PRO A C 1
ATOM 1273 O O . PRO A 1 167 ? 14.222 -14.878 3.924 1.00 11.24 167 PRO A O 1
ATOM 1277 N N . LYS A 1 168 ? 12.249 -14.549 2.875 1.00 10.72 168 LYS A N 1
ATOM 1278 C CA . LYS A 1 168 ? 11.565 -15.567 3.659 1.00 8.90 168 LYS A CA 1
ATOM 1279 C C . LYS A 1 168 ? 12.286 -16.915 3.613 1.00 13.92 168 LYS A C 1
ATOM 1280 O O . LYS A 1 168 ? 12.251 -17.660 4.596 1.00 11.97 168 LYS A O 1
ATOM 1286 N N . GLU A 1 169 ? 12.947 -17.252 2.499 1.00 12.33 169 GLU A N 1
ATOM 1287 C CA . GLU A 1 169 ? 13.590 -18.564 2.425 1.00 11.64 169 GLU A CA 1
ATOM 1288 C C . GLU A 1 169 ? 14.767 -18.668 3.386 1.00 12.98 169 GLU A C 1
ATOM 1289 O O . GLU A 1 169 ? 15.078 -19.764 3.867 1.00 17.19 169 GLU A O 1
ATOM 1295 N N . GLU A 1 170 ? 15.424 -17.550 3.684 1.00 13.82 170 GLU A N 1
ATOM 1296 C CA . GLU A 1 170 ? 16.524 -17.571 4.639 1.00 12.34 170 GLU A CA 1
ATOM 1297 C C . GLU A 1 170 ? 16.013 -17.629 6.073 1.00 17.45 170 GLU A C 1
ATOM 1298 O O . GLU A 1 170 ? 16.627 -18.275 6.929 1.00 15.57 170 GLU A O 1
ATOM 1304 N N . VAL A 1 171 ? 14.896 -16.951 6.348 1.00 9.78 171 VAL A N 1
ATOM 1305 C CA . VAL A 1 171 ? 14.265 -17.044 7.662 1.00 12.70 171 VAL A CA 1
ATOM 1306 C C . VAL A 1 171 ? 13.817 -18.473 7.935 1.00 19.19 171 VAL A C 1
ATOM 1307 O O . VAL A 1 171 ? 13.996 -18.998 9.042 1.00 20.91 171 VAL A O 1
ATOM 1311 N N . GLU A 1 172 ? 13.216 -19.119 6.931 1.00 19.96 172 GLU A N 1
ATOM 1312 C CA . GLU A 1 172 ? 12.804 -20.510 7.075 1.00 21.33 172 GLU A CA 1
ATOM 1313 C C . GLU A 1 172 ? 14.006 -21.408 7.330 1.00 16.50 172 GLU A C 1
ATOM 1314 O O . GLU A 1 172 ? 13.940 -22.341 8.139 1.00 23.61 172 GLU A O 1
ATOM 1320 N N . LYS A 1 173 ? 15.113 -21.141 6.644 1.00 22.92 173 LYS A N 1
ATOM 1321 C CA . LYS A 1 173 ? 16.284 -21.997 6.776 1.00 19.75 173 LYS A CA 1
ATOM 1322 C C . LYS A 1 173 ? 16.858 -21.935 8.186 1.00 16.24 173 LYS A C 1
ATOM 1323 O O . LYS A 1 173 ? 17.241 -22.966 8.752 1.00 24.88 173 LYS A O 1
ATOM 1329 N N . TYR A 1 174 ? 16.922 -20.740 8.775 1.00 17.40 174 TYR A N 1
ATOM 1330 C CA . TYR A 1 174 ? 17.545 -20.577 10.081 1.00 18.72 174 TYR A CA 1
ATOM 1331 C C . TYR A 1 174 ? 16.565 -20.379 11.229 1.00 18.51 174 TYR A C 1
ATOM 1332 O O . TYR A 1 174 ? 16.969 -20.524 12.386 1.00 19.45 174 TYR A O 1
ATOM 1341 N N . GLY A 1 175 ? 15.305 -20.062 10.948 1.00 18.15 175 GLY A N 1
ATOM 1342 C CA . GLY A 1 175 ? 14.331 -19.898 12.019 1.00 18.25 175 GLY A CA 1
ATOM 1343 C C . GLY A 1 175 ? 14.763 -18.870 13.050 1.00 19.59 175 GLY A C 1
ATOM 1344 O O . GLY A 1 175 ? 15.136 -17.734 12.723 1.00 18.26 175 GLY A O 1
ATOM 1345 N N . ALA A 1 176 ? 14.706 -19.267 14.326 1.00 17.56 176 ALA A N 1
ATOM 1346 C CA . ALA A 1 176 ? 15.129 -18.380 15.408 1.00 18.93 176 ALA A CA 1
ATOM 1347 C C . ALA A 1 176 ? 16.587 -17.951 15.292 1.00 20.71 176 ALA A C 1
ATOM 1348 O O . ALA A 1 176 ? 16.991 -17.006 15.977 1.00 22.09 176 ALA A O 1
ATOM 1350 N N . ASP A 1 177 ? 17.379 -18.610 14.447 1.00 23.46 177 ASP A N 1
ATOM 1351 C CA . ASP A 1 177 ? 18.788 -18.285 14.282 1.00 19.28 177 ASP A CA 1
ATOM 1352 C C . ASP A 1 177 ? 19.043 -17.351 13.105 1.00 17.43 177 ASP A C 1
ATOM 1353 O O . ASP A 1 177 ? 20.206 -17.105 12.768 1.00 19.85 177 ASP A O 1
ATOM 1358 N N . PHE A 1 178 ? 17.987 -16.826 12.471 1.00 16.37 178 PHE A N 1
ATOM 1359 C CA . PHE A 1 178 ? 18.186 -15.899 11.360 1.00 15.44 178 PHE A CA 1
ATOM 1360 C C . PHE A 1 178 ? 19.010 -14.691 11.788 1.00 14.83 178 PHE A C 1
ATOM 1361 O O . PHE A 1 178 ? 19.806 -14.163 10.997 1.00 10.20 178 PHE A O 1
ATOM 1369 N N . GLY A 1 179 ? 18.838 -14.240 13.033 1.00 11.54 179 GLY A N 1
ATOM 1370 C CA . GLY A 1 179 ? 19.606 -13.115 13.527 1.00 10.43 179 GLY A CA 1
ATOM 1371 C C . GLY A 1 179 ? 21.096 -13.370 13.573 1.00 10.26 179 GLY A C 1
ATOM 1372 O O . GLY A 1 179 ? 21.873 -12.419 13.690 1.00 8.89 179 GLY A O 1
ATOM 1373 N N . LYS A 1 180 ? 21.512 -14.632 13.502 1.00 12.89 180 LYS A N 1
ATOM 1374 C CA . LYS A 1 180 ? 22.928 -14.968 13.415 1.00 11.93 180 LYS A CA 1
ATOM 1375 C C . LYS A 1 180 ? 23.392 -15.190 11.978 1.00 12.73 180 LYS A C 1
ATOM 1376 O O . LYS A 1 180 ? 24.603 -15.326 11.744 1.00 14.23 180 LYS A O 1
ATOM 1382 N N . HIS A 1 181 ? 22.470 -15.218 11.016 1.00 11.36 181 HIS A N 1
ATOM 1383 C CA . HIS A 1 181 ? 22.795 -15.451 9.608 1.00 13.57 181 HIS A CA 1
ATOM 1384 C C . HIS A 1 181 ? 22.039 -14.462 8.726 1.00 13.81 181 HIS A C 1
ATOM 1385 O O . HIS A 1 181 ? 21.317 -14.853 7.805 1.00 12.74 181 HIS A O 1
ATOM 1392 N N . PRO A 1 182 ? 22.183 -13.162 8.986 1.00 12.92 182 PRO A N 1
ATOM 1393 C CA . PRO A 1 182 ? 21.394 -12.166 8.245 1.00 9.71 182 PRO A CA 1
ATOM 1394 C C . PRO A 1 182 ? 21.694 -12.188 6.755 1.00 10.46 182 PRO A C 1
ATOM 1395 O O . PRO A 1 182 ? 22.852 -12.230 6.333 1.00 11.61 182 PRO A O 1
ATOM 1399 N N . VAL A 1 183 ? 20.630 -12.160 5.959 1.00 9.27 183 VAL A N 1
ATOM 1400 C CA . VAL A 1 183 ? 20.725 -11.990 4.516 1.00 9.31 183 VAL A CA 1
ATOM 1401 C C . VAL A 1 183 ? 19.769 -10.866 4.144 1.00 13.30 183 VAL A C 1
ATOM 1402 O O . VAL A 1 183 ? 18.567 -10.960 4.414 1.00 11.01 183 VAL A O 1
ATOM 1406 N N . GLY A 1 184 ? 20.304 -9.789 3.571 1.00 9.97 184 GLY A N 1
ATOM 1407 C CA . GLY A 1 184 ? 19.482 -8.635 3.235 1.00 7.07 184 GLY A CA 1
ATOM 1408 C C . GLY A 1 184 ? 19.803 -8.066 1.869 1.00 10.48 184 GLY A C 1
ATOM 1409 O O . GLY A 1 184 ? 20.472 -8.724 1.068 1.00 10.13 184 GLY A O 1
ATOM 1410 N N . THR A 1 185 ? 19.324 -6.852 1.585 1.00 8.47 185 THR A N 1
ATOM 1411 C CA . THR A 1 185 ? 19.621 -6.173 0.328 1.00 7.98 185 THR A CA 1
ATOM 1412 C C . THR A 1 185 ? 20.678 -5.092 0.491 1.00 7.31 185 THR A C 1
ATOM 1413 O O . THR A 1 185 ? 21.012 -4.418 -0.487 1.00 9.47 185 THR A O 1
ATOM 1417 N N . GLY A 1 186 ? 21.240 -4.945 1.691 1.00 9.73 186 GLY A N 1
ATOM 1418 C CA . GLY A 1 186 ? 21.956 -3.749 2.063 1.00 6.70 186 GLY A CA 1
ATOM 1419 C C . GLY A 1 186 ? 23.348 -3.654 1.469 1.00 6.98 186 GLY A C 1
ATOM 1420 O O . GLY A 1 186 ? 23.845 -4.553 0.794 1.00 8.11 186 GLY A O 1
ATOM 1421 N N . ALA A 1 187 ? 23.981 -2.518 1.755 1.00 10.27 187 ALA A N 1
ATOM 1422 C CA . ALA A 1 187 ? 25.261 -2.142 1.169 1.00 9.55 187 ALA A CA 1
ATOM 1423 C C . ALA A 1 187 ? 26.412 -3.039 1.615 1.00 9.40 187 ALA A C 1
ATOM 1424 O O . ALA A 1 187 ? 27.420 -3.141 0.906 1.00 10.05 187 ALA A O 1
ATOM 1426 N N . PHE A 1 188 ? 26.299 -3.665 2.780 1.00 9.34 188 PHE A N 1
ATOM 1427 C CA . PHE A 1 188 ? 27.284 -4.624 3.251 1.00 8.95 188 PHE A CA 1
ATOM 1428 C C . PHE A 1 188 ? 26.614 -5.978 3.442 1.00 9.07 188 PHE A C 1
ATOM 1429 O O . PHE A 1 188 ? 25.400 -6.062 3.665 1.00 9.86 188 PHE A O 1
ATOM 1437 N N . LYS A 1 189 ? 27.410 -7.039 3.344 1.00 9.84 189 LYS A N 1
ATOM 1438 C CA . LYS A 1 189 ? 26.966 -8.368 3.722 1.00 10.96 189 LYS A CA 1
ATOM 1439 C C . LYS A 1 189 ? 27.865 -8.913 4.826 1.00 9.57 189 LYS A C 1
ATOM 1440 O O . LYS A 1 189 ? 29.024 -8.508 4.964 1.00 14.70 189 LYS A O 1
ATOM 1446 N N . LEU A 1 190 ? 27.307 -9.806 5.636 1.00 9.90 190 LEU A N 1
ATOM 1447 C CA . LEU A 1 190 ? 28.074 -10.437 6.699 1.00 9.20 190 LEU A CA 1
ATOM 1448 C C . LEU A 1 190 ? 29.087 -11.407 6.108 1.00 11.31 190 LEU A C 1
ATOM 1449 O O . LEU A 1 190 ? 28.742 -12.254 5.277 1.00 13.34 190 LEU A O 1
ATOM 1454 N N . ALA A 1 191 ? 30.340 -11.294 6.545 1.00 10.02 191 ALA A N 1
ATOM 1455 C CA . ALA A 1 191 ? 31.414 -12.140 6.042 1.00 10.16 191 ALA A CA 1
ATOM 1456 C C . ALA A 1 191 ? 31.941 -13.115 7.080 1.00 22.23 191 ALA A C 1
ATOM 1457 O O . ALA A 1 191 ? 32.065 -14.310 6.802 1.00 35.21 191 ALA A O 1
ATOM 1459 N N . GLU A 1 192 ? 32.278 -12.633 8.265 1.00 20.79 192 GLU A N 1
ATOM 1460 C CA . GLU A 1 192 ? 32.752 -13.473 9.351 1.00 18.89 192 GLU A CA 1
ATOM 1461 C C . GLU A 1 192 ? 32.044 -13.041 10.624 1.00 17.22 192 GLU A C 1
ATOM 1462 O O . GLU A 1 192 ? 31.810 -11.847 10.847 1.00 15.61 192 GLU A O 1
ATOM 1468 N N . TRP A 1 193 ? 31.659 -14.021 11.435 1.00 18.68 193 TRP A N 1
ATOM 1469 C CA . TRP A 1 193 ? 31.109 -13.760 12.764 1.00 13.56 193 TRP A CA 1
ATOM 1470 C C . TRP A 1 193 ? 31.747 -14.789 13.692 1.00 20.14 193 TRP A C 1
ATOM 1471 O O . TRP A 1 193 ? 31.269 -15.918 13.820 1.00 21.62 193 TRP A O 1
ATOM 1482 N N . THR A 1 194 ? 32.847 -14.394 14.322 1.00 15.05 194 THR A N 1
ATOM 1483 C CA . THR A 1 194 ? 33.473 -15.200 15.362 1.00 18.85 194 THR A CA 1
ATOM 1484 C C . THR A 1 194 ? 32.934 -14.726 16.704 1.00 16.67 194 THR A C 1
ATOM 1485 O O . THR A 1 194 ? 33.276 -13.634 17.166 1.00 13.00 194 THR A O 1
ATOM 1489 N N . LEU A 1 195 ? 32.080 -15.544 17.316 1.00 13.81 195 LEU A N 1
ATOM 1490 C CA . LEU A 1 195 ? 31.321 -15.123 18.487 1.00 16.05 195 LEU A CA 1
ATOM 1491 C C . LEU A 1 195 ? 32.237 -14.594 19.581 1.00 14.30 195 LEU A C 1
ATOM 1492 O O . LEU A 1 195 ? 33.249 -15.214 19.915 1.00 17.77 195 LEU A O 1
ATOM 1497 N N . GLY A 1 196 ? 31.870 -13.433 20.127 1.00 14.22 196 GLY A N 1
ATOM 1498 C CA . GLY A 1 196 ? 32.617 -12.804 21.197 1.00 17.60 196 GLY A CA 1
ATOM 1499 C C . GLY A 1 196 ? 33.941 -12.209 20.785 1.00 16.63 196 GLY A C 1
ATOM 1500 O O . GLY A 1 196 ? 34.686 -11.750 21.651 1.00 14.21 196 GLY A O 1
ATOM 1501 N N . GLN A 1 197 ? 34.258 -12.195 19.490 1.00 13.15 197 GLN A N 1
ATOM 1502 C CA . GLN A 1 197 ? 35.575 -11.754 19.046 1.00 13.08 197 GLN A CA 1
ATOM 1503 C C . GLN A 1 197 ? 35.516 -10.773 17.883 1.00 16.85 197 GLN A C 1
ATOM 1504 O O . GLN A 1 197 ? 36.147 -9.714 17.933 1.00 15.40 197 GLN A O 1
ATOM 1510 N N . ARG A 1 198 ? 34.787 -11.102 16.821 1.00 12.79 198 ARG A N 1
ATOM 1511 C CA . ARG A 1 198 ? 34.878 -10.220 15.669 1.00 15.45 198 ARG A CA 1
ATOM 1512 C C . ARG A 1 198 ? 33.721 -10.458 14.712 1.00 14.51 198 ARG A C 1
ATOM 1513 O O . ARG A 1 198 ? 33.305 -11.598 14.500 1.00 15.83 198 ARG A O 1
ATOM 1521 N N . ILE A 1 199 ? 33.196 -9.358 14.169 1.00 14.50 199 ILE A N 1
ATOM 1522 C CA . ILE A 1 199 ? 32.159 -9.370 13.147 1.00 11.11 199 ILE A CA 1
ATOM 1523 C C . ILE A 1 199 ? 32.675 -8.567 11.963 1.00 13.87 199 ILE A C 1
ATOM 1524 O O . ILE A 1 199 ? 33.063 -7.404 12.122 1.00 13.80 199 ILE A O 1
ATOM 1529 N N . VAL A 1 200 ? 32.665 -9.175 10.779 1.00 9.01 200 VAL A N 1
ATOM 1530 C CA . VAL A 1 200 ? 33.233 -8.568 9.575 1.00 12.18 200 VAL A CA 1
ATOM 1531 C C . VAL A 1 200 ? 32.124 -8.317 8.557 1.00 10.49 200 VAL A C 1
ATOM 1532 O O . VAL A 1 200 ? 31.429 -9.254 8.147 1.00 13.99 200 VAL A O 1
ATOM 1536 N N . PHE A 1 201 ? 31.972 -7.056 8.147 1.00 8.23 201 PHE A N 1
ATOM 1537 C CA . PHE A 1 201 ? 31.077 -6.662 7.064 1.00 9.30 201 PHE A CA 1
ATOM 1538 C C . PHE A 1 201 ? 31.926 -6.437 5.818 1.00 14.61 201 PHE A C 1
ATOM 1539 O O . PHE A 1 201 ? 32.940 -5.734 5.882 1.00 12.93 201 PHE A O 1
ATOM 1547 N N . GLU A 1 202 ? 31.518 -7.019 4.695 1.00 12.65 202 GLU A N 1
ATOM 1548 C CA . GLU A 1 202 ? 32.171 -6.774 3.416 1.00 9.56 202 GLU A CA 1
ATOM 1549 C C . GLU A 1 202 ? 31.227 -6.026 2.486 1.00 10.96 202 GLU A C 1
ATOM 1550 O O . GLU A 1 202 ? 30.008 -6.230 2.515 1.00 11.85 202 GLU A O 1
ATOM 1556 N N A ARG A 1 203 ? 31.804 -5.160 1.653 0.47 10.96 203 ARG A N 1
ATOM 1557 N N B ARG A 1 203 ? 31.804 -5.156 1.657 0.53 10.95 203 ARG A N 1
ATOM 1558 C CA A ARG A 1 203 ? 31.011 -4.434 0.672 0.47 13.74 203 ARG A CA 1
ATOM 1559 C CA B ARG A 1 203 ? 31.015 -4.438 0.667 0.53 13.75 203 ARG A CA 1
ATOM 1560 C C A ARG A 1 203 ? 30.191 -5.406 -0.166 0.47 12.96 203 ARG A C 1
ATOM 1561 C C B ARG A 1 203 ? 30.187 -5.415 -0.159 0.53 12.96 203 ARG A C 1
ATOM 1562 O O A ARG A 1 203 ? 30.681 -6.457 -0.589 0.47 14.41 203 ARG A O 1
ATOM 1563 O O B ARG A 1 203 ? 30.669 -6.474 -0.568 0.53 14.40 203 ARG A O 1
ATOM 1578 N N . ASN A 1 204 ? 28.924 -5.058 -0.389 1.00 11.69 204 ASN A N 1
ATOM 1579 C CA . ASN A 1 204 ? 28.058 -5.842 -1.257 1.00 11.88 204 ASN A CA 1
ATOM 1580 C C . ASN A 1 204 ? 28.269 -5.353 -2.683 1.00 14.75 204 ASN A C 1
ATOM 1581 O O . ASN A 1 204 ? 27.790 -4.263 -3.028 1.00 14.87 204 ASN A O 1
ATOM 1586 N N . PRO A 1 205 ? 28.971 -6.103 -3.538 1.00 13.84 205 PRO A N 1
ATOM 1587 C CA . PRO A 1 205 ? 29.317 -5.564 -4.859 1.00 13.19 205 PRO A CA 1
ATOM 1588 C C . PRO A 1 205 ? 28.116 -5.328 -5.761 1.00 16.87 205 PRO A C 1
ATOM 1589 O O . PRO A 1 205 ? 28.227 -4.546 -6.713 1.00 14.88 205 PRO A O 1
ATOM 1593 N N . ASP A 1 206 ? 26.973 -5.958 -5.488 1.00 13.82 206 ASP A N 1
ATOM 1594 C CA . ASP A 1 206 ? 25.787 -5.819 -6.321 1.00 15.06 206 ASP A CA 1
ATOM 1595 C C . ASP A 1 206 ? 24.718 -4.941 -5.681 1.00 13.10 206 ASP A C 1
ATOM 1596 O O . ASP A 1 206 ? 23.583 -4.913 -6.170 1.00 14.28 206 ASP A O 1
ATOM 1601 N N . TYR A 1 207 ? 25.057 -4.212 -4.619 1.00 12.26 207 TYR A N 1
ATOM 1602 C CA . TYR A 1 207 ? 24.112 -3.298 -3.991 1.00 11.98 207 TYR A CA 1
ATOM 1603 C C . TYR A 1 207 ? 23.397 -2.455 -5.038 1.00 13.56 207 TYR A C 1
ATOM 1604 O O . TYR A 1 207 ? 24.022 -1.914 -5.955 1.00 14.92 207 TYR A O 1
ATOM 1613 N N . TRP A 1 208 ? 22.079 -2.323 -4.879 1.00 12.93 208 TRP A N 1
ATOM 1614 C CA . TRP A 1 208 ? 21.287 -1.633 -5.888 1.00 14.19 208 TRP A CA 1
ATOM 1615 C C . TRP A 1 208 ? 21.660 -0.159 -5.966 1.00 15.60 208 TRP A C 1
ATOM 1616 O O . TRP A 1 208 ? 21.498 0.464 -7.019 1.00 18.49 208 TRP A O 1
ATOM 1627 N N . HIS A 1 209 ? 22.162 0.412 -4.866 1.00 13.80 209 HIS A N 1
ATOM 1628 C CA . HIS A 1 209 ? 22.522 1.826 -4.812 1.00 18.53 209 HIS A CA 1
ATOM 1629 C C . HIS A 1 209 ? 23.972 1.951 -5.262 1.00 18.58 209 HIS A C 1
ATOM 1630 O O . HIS A 1 209 ? 24.907 1.846 -4.468 1.00 18.40 209 HIS A O 1
ATOM 1637 N N . LYS A 1 210 ? 24.160 2.180 -6.557 1.00 14.91 210 LYS A N 1
ATOM 1638 C CA . LYS A 1 210 ? 25.486 2.080 -7.153 1.00 17.13 210 LYS A CA 1
ATOM 1639 C C . LYS A 1 210 ? 26.387 3.203 -6.657 1.00 17.61 210 LYS A C 1
ATOM 1640 O O . LYS A 1 210 ? 25.942 4.337 -6.457 1.00 22.80 210 LYS A O 1
ATOM 1646 N N . GLY A 1 211 ? 27.666 2.878 -6.450 1.00 15.69 211 GLY A N 1
ATOM 1647 C CA . GLY A 1 211 ? 28.593 3.791 -5.828 1.00 14.01 211 GLY A CA 1
ATOM 1648 C C . GLY A 1 211 ? 28.667 3.670 -4.324 1.00 15.18 211 GLY A C 1
ATOM 1649 O O . GLY A 1 211 ? 29.573 4.248 -3.714 1.00 13.27 211 GLY A O 1
ATOM 1650 N N . LEU A 1 212 ? 27.745 2.938 -3.710 1.00 11.98 212 LEU A N 1
ATOM 1651 C CA . LEU A 1 212 ? 27.749 2.705 -2.281 1.00 11.51 212 LEU A CA 1
ATOM 1652 C C . LEU A 1 212 ? 27.885 1.217 -2.000 1.00 10.63 212 LEU A C 1
ATOM 1653 O O . LEU A 1 212 ? 27.513 0.387 -2.836 1.00 12.71 212 LEU A O 1
ATOM 1658 N N . PRO A 1 213 ? 28.473 0.851 -0.865 1.00 9.96 213 PRO A N 1
ATOM 1659 C CA . PRO A 1 213 ? 29.140 1.731 0.101 1.00 12.02 213 PRO A CA 1
ATOM 1660 C C . PRO A 1 213 ? 30.496 2.144 -0.454 1.00 10.02 213 PRO A C 1
ATOM 1661 O O . PRO A 1 213 ? 30.873 1.699 -1.531 1.00 12.52 213 PRO A O 1
ATOM 1665 N N . HIS A 1 214 ? 31.267 2.967 0.252 1.00 10.49 214 HIS A N 1
ATOM 1666 C CA . HIS A 1 214 ? 32.605 3.308 -0.216 1.00 11.47 214 HIS A CA 1
ATOM 1667 C C . HIS A 1 214 ? 33.661 2.354 0.323 1.00 11.09 214 HIS A C 1
ATOM 1668 O O . HIS A 1 214 ? 34.562 1.945 -0.417 1.00 12.68 214 HIS A O 1
ATOM 1675 N N . LEU A 1 215 ? 33.561 1.990 1.597 1.00 13.76 215 LEU A N 1
ATOM 1676 C CA . LEU A 1 215 ? 34.517 1.071 2.190 1.00 10.61 215 LEU A CA 1
ATOM 1677 C C . LEU A 1 215 ? 34.354 -0.323 1.603 1.00 12.59 215 LEU A C 1
ATOM 1678 O O . LEU A 1 215 ? 33.267 -0.719 1.165 1.00 14.59 215 LEU A O 1
ATOM 1683 N N . ASP A 1 216 ? 35.447 -1.082 1.625 1.00 15.66 216 ASP A N 1
ATOM 1684 C CA . ASP A 1 216 ? 35.389 -2.490 1.264 1.00 12.79 216 ASP A CA 1
ATOM 1685 C C . ASP A 1 216 ? 35.057 -3.380 2.450 1.00 9.64 216 ASP A C 1
ATOM 1686 O O . ASP A 1 216 ? 34.465 -4.449 2.263 1.00 13.54 216 ASP A O 1
ATOM 1691 N N . LYS A 1 217 ? 35.408 -2.963 3.663 1.00 12.11 217 LYS A N 1
ATOM 1692 C CA . LYS A 1 217 ? 35.335 -3.859 4.806 1.00 12.73 217 LYS A CA 1
ATOM 1693 C C . LYS A 1 217 ? 35.256 -3.054 6.093 1.00 14.34 217 LYS A C 1
ATOM 1694 O O . LYS A 1 217 ? 35.930 -2.031 6.238 1.00 12.61 217 LYS A O 1
ATOM 1700 N N . ILE A 1 218 ? 34.421 -3.525 7.014 1.00 9.85 218 ILE A N 1
ATOM 1701 C CA . ILE A 1 218 ? 34.344 -3.016 8.377 1.00 10.13 218 ILE A CA 1
ATOM 1702 C C . ILE A 1 218 ? 34.533 -4.208 9.301 1.00 13.61 218 ILE A C 1
ATOM 1703 O O . ILE A 1 218 ? 33.824 -5.212 9.171 1.00 13.31 218 ILE A O 1
ATOM 1708 N N . THR A 1 219 ? 35.501 -4.118 10.212 1.00 11.93 219 THR A N 1
ATOM 1709 C CA . THR A 1 219 ? 35.715 -5.158 11.208 1.00 12.16 219 THR A CA 1
ATOM 1710 C C . THR A 1 219 ? 35.370 -4.626 12.592 1.00 12.40 219 THR A C 1
ATOM 1711 O O . THR A 1 219 ? 35.997 -3.676 13.078 1.00 13.51 219 THR A O 1
ATOM 1715 N N . PHE A 1 220 ? 34.380 -5.247 13.218 1.00 9.97 220 PHE A N 1
ATOM 1716 C CA . PHE A 1 220 ? 33.999 -4.938 14.587 1.00 10.18 220 PHE A CA 1
ATOM 1717 C C . PHE A 1 220 ? 34.750 -5.900 15.499 1.00 12.33 220 PHE A C 1
ATOM 1718 O O . PHE A 1 220 ? 34.521 -7.112 15.451 1.00 12.22 220 PHE A O 1
ATOM 1726 N N . GLU A 1 221 ? 35.665 -5.367 16.305 1.00 11.98 221 GLU A N 1
ATOM 1727 C CA . GLU A 1 221 ? 36.414 -6.160 17.271 1.00 13.79 221 GLU A CA 1
ATOM 1728 C C . GLU A 1 221 ? 35.718 -6.072 18.623 1.00 15.86 221 GLU A C 1
ATOM 1729 O O . GLU A 1 221 ? 35.542 -4.975 19.167 1.00 17.97 221 GLU A O 1
ATOM 1735 N N . ILE A 1 222 ? 35.335 -7.229 19.158 1.00 14.83 222 ILE A N 1
ATOM 1736 C CA . ILE A 1 222 ? 34.470 -7.351 20.325 1.00 12.51 222 ILE A CA 1
ATOM 1737 C C . ILE A 1 222 ? 35.302 -7.684 21.555 1.00 16.28 222 ILE A C 1
ATOM 1738 O O . ILE A 1 222 ? 36.378 -8.281 21.463 1.00 16.91 222 ILE A O 1
ATOM 1743 N N . GLY A 1 223 ? 34.785 -7.311 22.725 1.00 13.01 223 GLY A N 1
ATOM 1744 C CA . GLY A 1 223 ? 35.479 -7.574 23.972 1.00 14.07 223 GLY A CA 1
ATOM 1745 C C . GLY A 1 223 ? 36.693 -6.700 24.194 1.00 22.78 223 GLY A C 1
ATOM 1746 O O . GLY A 1 223 ? 37.626 -7.113 24.889 1.00 23.91 223 GLY A O 1
ATOM 1747 N N . GLN A 1 224 ? 36.706 -5.503 23.616 1.00 19.59 224 GLN A N 1
ATOM 1748 C CA . GLN A 1 224 ? 37.822 -4.578 23.741 1.00 22.09 224 GLN A CA 1
ATOM 1749 C C . GLN A 1 224 ? 37.532 -3.530 24.807 1.00 21.51 224 GLN A C 1
ATOM 1750 O O . GLN A 1 224 ? 36.447 -2.942 24.832 1.00 21.28 224 GLN A O 1
ATOM 1756 N N A GLU A 1 225 ? 38.506 -3.296 25.675 0.69 24.05 225 GLU A N 1
ATOM 1757 N N B GLU A 1 225 ? 38.505 -3.297 25.678 0.31 24.06 225 GLU A N 1
ATOM 1758 C CA A GLU A 1 225 ? 38.338 -2.324 26.748 0.69 23.93 225 GLU A CA 1
ATOM 1759 C CA B GLU A 1 225 ? 38.334 -2.325 26.750 0.31 23.90 225 GLU A CA 1
ATOM 1760 C C A GLU A 1 225 ? 38.243 -0.914 26.171 0.69 21.01 225 GLU A C 1
ATOM 1761 C C B GLU A 1 225 ? 38.240 -0.916 26.169 0.31 21.08 225 GLU A C 1
ATOM 1762 O O A GLU A 1 225 ? 39.084 -0.528 25.350 0.69 22.51 225 GLU A O 1
ATOM 1763 O O B GLU A 1 225 ? 39.075 -0.535 25.340 0.31 22.48 225 GLU A O 1
ATOM 1774 N N . PRO A 1 226 ? 37.246 -0.118 26.573 1.00 20.67 226 PRO A N 1
ATOM 1775 C CA . PRO A 1 226 ? 37.125 1.239 26.005 1.00 16.35 226 PRO A CA 1
ATOM 1776 C C . PRO A 1 226 ? 38.363 2.110 26.168 1.00 16.25 226 PRO A C 1
ATOM 1777 O O . PRO A 1 226 ? 38.658 2.921 25.280 1.00 14.82 226 PRO A O 1
ATOM 1781 N N . ILE A 1 227 ? 39.097 1.983 27.274 1.00 22.57 227 ILE A N 1
ATOM 1782 C CA . ILE A 1 227 ? 40.254 2.852 27.472 1.00 23.35 227 ILE A CA 1
ATOM 1783 C C . ILE A 1 227 ? 41.394 2.439 26.548 1.00 19.90 227 ILE A C 1
ATOM 1784 O O . ILE A 1 227 ? 42.039 3.285 25.913 1.00 16.44 227 ILE A O 1
ATOM 1789 N N . VAL A 1 228 ? 41.647 1.134 26.441 1.00 19.89 228 VAL A N 1
ATOM 1790 C CA . VAL A 1 228 ? 42.674 0.646 25.525 1.00 22.71 228 VAL A CA 1
ATOM 1791 C C . VAL A 1 228 ? 42.372 1.069 24.094 1.00 25.80 228 VAL A C 1
ATOM 1792 O O . VAL A 1 228 ? 43.293 1.339 23.308 1.00 16.56 228 VAL A O 1
ATOM 1796 N N . ALA A 1 229 ? 41.087 1.140 23.731 1.00 17.98 229 ALA A N 1
ATOM 1797 C CA . ALA A 1 229 ? 40.723 1.511 22.366 1.00 14.71 229 ALA A CA 1
ATOM 1798 C C . ALA A 1 229 ? 41.231 2.904 22.015 1.00 12.73 229 ALA A C 1
ATOM 1799 O O . ALA A 1 229 ? 41.609 3.160 20.866 1.00 13.56 229 ALA A O 1
ATOM 1801 N N . LEU A 1 230 ? 41.234 3.825 22.982 1.00 16.00 230 LEU A N 1
ATOM 1802 C CA . LEU A 1 230 ? 41.770 5.154 22.711 1.00 13.56 230 LEU A CA 1
ATOM 1803 C C . LEU A 1 230 ? 43.258 5.082 22.404 1.00 15.30 230 LEU A C 1
ATOM 1804 O O . LEU A 1 230 ? 43.758 5.800 21.527 1.00 14.65 230 LEU A O 1
ATOM 1809 N N . LEU A 1 231 ? 43.982 4.218 23.120 1.00 14.52 231 LEU A N 1
ATOM 1810 C CA . LEU A 1 231 ? 45.402 4.033 22.850 1.00 15.93 231 LEU A CA 1
ATOM 1811 C C . LEU A 1 231 ? 45.618 3.489 21.442 1.00 14.42 231 LEU A C 1
ATOM 1812 O O . LEU A 1 231 ? 46.472 3.987 20.696 1.00 14.45 231 LEU A O 1
ATOM 1817 N N . ARG A 1 232 ? 44.838 2.469 21.058 1.00 13.70 232 ARG A N 1
ATOM 1818 C CA . ARG A 1 232 ? 44.944 1.915 19.712 1.00 13.14 232 ARG A CA 1
ATOM 1819 C C . ARG A 1 232 ? 44.641 2.972 18.661 1.00 14.70 232 ARG A C 1
ATOM 1820 O O . ARG A 1 232 ? 45.278 3.005 17.601 1.00 14.22 232 ARG A O 1
ATOM 1828 N N . LEU A 1 233 ? 43.675 3.853 18.937 1.00 12.33 233 LEU A N 1
ATOM 1829 C CA . LEU A 1 233 ? 43.358 4.907 17.983 1.00 13.83 233 LEU A CA 1
ATOM 1830 C C . LEU A 1 233 ? 44.524 5.879 17.831 1.00 12.62 233 LEU A C 1
ATOM 1831 O O . LEU A 1 233 ? 44.808 6.346 16.722 1.00 14.53 233 LEU A O 1
ATOM 1836 N N . GLN A 1 234 ? 45.205 6.204 18.932 1.00 14.44 234 GLN A N 1
ATOM 1837 C CA . GLN A 1 234 ? 46.394 7.046 18.834 1.00 16.75 234 GLN A CA 1
ATOM 1838 C C . GLN A 1 234 ? 47.476 6.390 17.991 1.00 18.29 234 GLN A C 1
ATOM 1839 O O . GLN A 1 234 ? 48.275 7.081 17.346 1.00 16.54 234 GLN A O 1
ATOM 1845 N N . LYS A 1 235 ? 47.531 5.065 17.993 1.00 16.49 235 LYS A N 1
ATOM 1846 C CA . LYS A 1 235 ? 48.520 4.338 17.217 1.00 14.47 235 LYS A CA 1
ATOM 1847 C C . LYS A 1 235 ? 48.058 4.070 15.788 1.00 15.81 235 LYS A C 1
ATOM 1848 O O . LYS A 1 235 ? 48.803 3.464 15.011 1.00 20.04 235 LYS A O 1
ATOM 1854 N N . GLY A 1 236 ? 46.863 4.524 15.417 1.00 16.13 236 GLY A N 1
ATOM 1855 C CA . GLY A 1 236 ? 46.345 4.221 14.097 1.00 21.49 236 GLY A CA 1
ATOM 1856 C C . GLY A 1 236 ? 45.954 2.775 13.904 1.00 24.50 236 GLY A C 1
ATOM 1857 O O . GLY A 1 236 ? 45.772 2.335 12.763 1.00 23.91 236 GLY A O 1
ATOM 1858 N N A GLU A 1 237 ? 45.819 2.025 15.001 0.42 17.09 237 GLU A N 1
ATOM 1859 N N B GLU A 1 237 ? 45.800 2.012 14.982 0.58 17.06 237 GLU A N 1
ATOM 1860 C CA A GLU A 1 237 ? 45.499 0.603 14.966 0.42 17.85 237 GLU A CA 1
ATOM 1861 C CA B GLU A 1 237 ? 45.493 0.594 14.844 0.58 17.82 237 GLU A CA 1
ATOM 1862 C C A GLU A 1 237 ? 44.013 0.342 14.767 0.42 17.34 237 GLU A C 1
ATOM 1863 C C B GLU A 1 237 ? 43.998 0.302 14.840 0.58 17.35 237 GLU A C 1
ATOM 1864 O O A GLU A 1 237 ? 43.644 -0.738 14.290 0.42 17.71 237 GLU A O 1
ATOM 1865 O O B GLU A 1 237 ? 43.607 -0.837 14.561 0.58 17.75 237 GLU A O 1
ATOM 1876 N N . ILE A 1 238 ? 43.159 1.295 15.134 1.00 12.94 238 ILE A N 1
ATOM 1877 C CA . ILE A 1 238 ? 41.723 1.216 14.899 1.00 11.77 238 ILE A CA 1
ATOM 1878 C C . ILE A 1 238 ? 41.289 2.547 14.299 1.00 15.03 238 ILE A C 1
ATOM 1879 O O . ILE A 1 238 ? 42.070 3.497 14.205 1.00 12.09 238 ILE A O 1
ATOM 1884 N N . ASP A 1 239 ? 40.033 2.604 13.872 1.00 14.34 239 ASP A N 1
ATOM 1885 C CA . ASP A 1 239 ? 39.510 3.806 13.235 1.00 13.22 239 ASP A CA 1
ATOM 1886 C C . ASP A 1 239 ? 38.413 4.498 14.024 1.00 14.13 239 ASP A C 1
ATOM 1887 O O . ASP A 1 239 ? 38.337 5.729 13.987 1.00 10.88 239 ASP A O 1
ATOM 1892 N N . VAL A 1 240 ? 37.566 3.750 14.727 1.00 12.22 240 VAL A N 1
ATOM 1893 C CA . VAL A 1 240 ? 36.504 4.337 15.546 1.00 9.03 240 VAL A CA 1
ATOM 1894 C C . VAL A 1 240 ? 36.415 3.567 16.855 1.00 12.95 240 VAL A C 1
ATOM 1895 O O . VAL A 1 240 ? 36.207 2.345 16.837 1.00 12.42 240 VAL A O 1
ATOM 1899 N N . PRO A 1 241 ? 36.552 4.225 18.002 1.00 13.06 241 PRO A N 1
ATOM 1900 C CA . PRO A 1 241 ? 36.255 3.550 19.270 1.00 13.71 241 PRO A CA 1
ATOM 1901 C C . PRO A 1 241 ? 34.754 3.528 19.490 1.00 12.53 241 PRO A C 1
ATOM 1902 O O . PRO A 1 241 ? 34.148 4.551 19.827 1.00 16.87 241 PRO A O 1
ATOM 1906 N N . GLY A 1 242 ? 34.144 2.360 19.281 1.00 11.95 242 GLY A N 1
ATOM 1907 C CA . GLY A 1 242 ? 32.694 2.269 19.297 1.00 13.18 242 GLY A CA 1
ATOM 1908 C C . GLY A 1 242 ? 32.060 2.699 20.606 1.00 13.01 242 GLY A C 1
ATOM 1909 O O . GLY A 1 242 ? 30.929 3.191 20.619 1.00 16.53 242 GLY A O 1
ATOM 1910 N N . ASP A 1 243 ? 32.762 2.518 21.722 1.00 14.90 243 ASP A N 1
ATOM 1911 C CA . ASP A 1 243 ? 32.231 2.921 23.017 1.00 13.14 243 ASP A CA 1
ATOM 1912 C C . ASP A 1 243 ? 32.527 4.382 23.346 1.00 12.74 243 ASP A C 1
ATOM 1913 O O . ASP A 1 243 ? 32.304 4.806 24.485 1.00 16.69 243 ASP A O 1
ATOM 1918 N N . GLY A 1 244 ? 33.025 5.160 22.382 1.00 14.61 244 GLY A N 1
ATOM 1919 C CA . GLY A 1 244 ? 33.185 6.588 22.618 1.00 12.32 244 GLY A CA 1
ATOM 1920 C C . GLY A 1 244 ? 34.338 6.896 23.564 1.00 17.99 244 GLY A C 1
ATOM 1921 O O . GLY A 1 244 ? 35.277 6.112 23.729 1.00 14.94 244 GLY A O 1
ATOM 1922 N N . ILE A 1 245 ? 34.251 8.060 24.203 1.00 13.82 245 ILE A N 1
ATOM 1923 C CA . ILE A 1 245 ? 35.343 8.587 25.020 1.00 14.63 245 ILE A CA 1
ATOM 1924 C C . ILE A 1 245 ? 35.048 8.258 26.483 1.00 15.65 245 ILE A C 1
ATOM 1925 O O . ILE A 1 245 ? 34.103 8.821 27.051 1.00 16.29 245 ILE A O 1
ATOM 1930 N N . PRO A 1 246 ? 35.830 7.394 27.130 1.00 15.97 246 PRO A N 1
ATOM 1931 C CA . PRO A 1 246 ? 35.563 7.081 28.534 1.00 17.12 246 PRO A CA 1
ATOM 1932 C C . PRO A 1 246 ? 35.751 8.302 29.409 1.00 18.29 246 PRO A C 1
ATOM 1933 O O . PRO A 1 246 ? 36.608 9.161 29.132 1.00 18.36 246 PRO A O 1
ATOM 1937 N N . PRO A 1 247 ? 34.957 8.431 30.486 1.00 17.16 247 PRO A N 1
ATOM 1938 C CA . PRO A 1 247 ? 35.064 9.632 31.334 1.00 12.92 247 PRO A CA 1
ATOM 1939 C C . PRO A 1 247 ? 36.452 9.854 31.907 1.00 18.18 247 PRO A C 1
ATOM 1940 O O . PRO A 1 247 ? 36.904 11.002 32.007 1.00 20.24 247 PRO A O 1
ATOM 1944 N N . ALA A 1 248 ? 37.146 8.783 32.291 1.00 16.30 248 ALA A N 1
ATOM 1945 C CA . ALA A 1 248 ? 38.482 8.930 32.857 1.00 20.84 248 ALA A CA 1
ATOM 1946 C C . ALA A 1 248 ? 39.447 9.627 31.906 1.00 18.78 248 ALA A C 1
ATOM 1947 O O . ALA A 1 248 ? 40.444 10.192 32.366 1.00 22.92 248 ALA A O 1
ATOM 1949 N N . LYS A 1 249 ? 39.171 9.615 30.600 1.00 19.09 249 LYS A N 1
ATOM 1950 C CA . LYS A 1 249 ? 40.076 10.172 29.600 1.00 14.60 249 LYS A CA 1
ATOM 1951 C C . LYS A 1 249 ? 39.524 11.415 28.906 1.00 18.44 249 LYS A C 1
ATOM 1952 O O . LYS A 1 249 ? 40.238 12.027 28.098 1.00 16.46 249 LYS A O 1
ATOM 1958 N N . PHE A 1 250 ? 38.283 11.807 29.204 1.00 16.34 250 PHE A N 1
ATOM 1959 C CA . PHE A 1 250 ? 37.608 12.852 28.439 1.00 15.18 25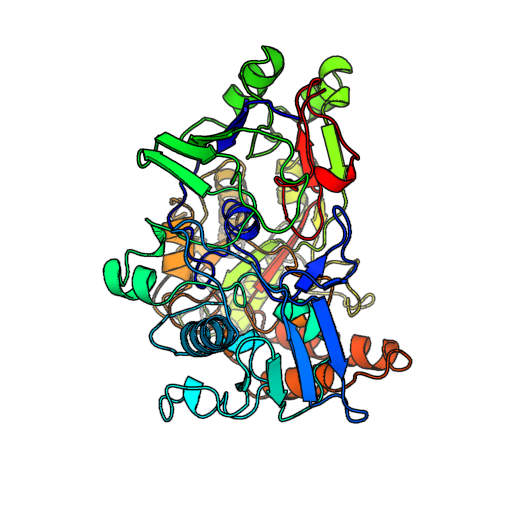0 PHE A CA 1
ATOM 1960 C C . PHE A 1 250 ? 38.395 14.159 28.435 1.00 15.59 250 PHE A C 1
ATOM 1961 O O . PHE A 1 250 ? 38.699 14.715 27.375 1.00 14.11 250 PHE A O 1
ATOM 1969 N N . GLN A 1 251 ? 38.686 14.703 29.615 1.00 16.07 251 GLN A N 1
ATOM 1970 C CA . GLN A 1 251 ? 39.324 16.013 29.649 1.00 21.79 251 GLN A CA 1
ATOM 1971 C C . GLN A 1 251 ? 40.711 15.966 29.013 1.00 16.81 251 GLN A C 1
ATOM 1972 O O . GLN A 1 251 ? 41.117 16.910 28.325 1.00 19.37 251 GLN A O 1
ATOM 1978 N N . GLU A 1 252 ? 41.434 14.857 29.184 1.00 17.30 252 GLU A N 1
ATOM 1979 C CA . GLU A 1 252 ? 42.739 14.742 28.541 1.00 17.04 252 GLU A CA 1
ATOM 1980 C C . GLU A 1 252 ? 42.601 14.717 27.022 1.00 17.80 252 GLU A C 1
ATOM 1981 O O . GLU A 1 252 ? 43.393 15.348 26.311 1.00 17.40 252 GLU A O 1
ATOM 1987 N N . VAL A 1 253 ? 41.588 14.016 26.501 1.00 15.44 253 VAL A N 1
ATOM 1988 C CA . VAL A 1 253 ? 41.370 14.015 25.057 1.00 16.12 253 VAL A CA 1
ATOM 1989 C C . VAL A 1 253 ? 41.081 15.429 24.571 1.00 19.32 253 VAL A C 1
ATOM 1990 O O . VAL A 1 253 ? 41.671 15.904 23.593 1.00 17.13 253 VAL A O 1
ATOM 1994 N N . MET A 1 254 ? 40.181 16.128 25.270 1.00 15.08 254 MET A N 1
ATOM 1995 C CA . MET A 1 254 ? 39.755 17.465 24.862 1.00 18.06 254 MET A CA 1
ATOM 1996 C C . MET A 1 254 ? 40.921 18.446 24.819 1.00 21.80 254 MET A C 1
ATOM 1997 O O . MET A 1 254 ? 40.953 19.347 23.973 1.00 23.92 254 MET A O 1
ATOM 2002 N N . ALA A 1 255 ? 41.877 18.301 25.731 1.00 16.85 255 ALA A N 1
ATOM 2003 C CA . ALA A 1 255 ? 42.967 19.261 25.880 1.00 17.92 255 ALA A CA 1
ATOM 2004 C C . ALA A 1 255 ? 44.200 18.917 25.045 1.00 23.54 255 ALA A C 1
ATOM 2005 O O . ALA A 1 255 ? 45.180 19.677 25.056 1.00 23.35 255 ALA A O 1
ATOM 2007 N N . ASP A 1 256 ? 44.178 17.795 24.333 1.00 17.85 256 ASP A N 1
ATOM 2008 C CA . ASP A 1 256 ? 45.231 17.385 23.418 1.00 18.32 256 ASP A CA 1
ATOM 2009 C C . ASP A 1 256 ? 44.791 17.693 21.992 1.00 22.98 256 ASP A C 1
ATOM 2010 O O . ASP A 1 256 ? 44.010 16.924 21.414 1.00 19.27 256 ASP A O 1
ATOM 2015 N N . PRO A 1 257 ? 45.281 18.765 21.367 1.00 20.34 257 PRO A N 1
ATOM 2016 C CA . PRO A 1 257 ? 44.804 19.101 20.012 1.00 19.37 257 PRO A CA 1
ATOM 2017 C C . PRO A 1 257 ? 44.886 17.949 19.019 1.00 25.39 257 PRO A C 1
ATOM 2018 O O . PRO A 1 257 ? 44.026 17.849 18.133 1.00 25.09 257 PRO A O 1
ATOM 2022 N N . GLU A 1 258 ? 45.885 17.071 19.134 1.00 19.78 258 GLU A N 1
ATOM 2023 C CA . GLU A 1 258 ? 46.003 15.964 18.191 1.00 21.73 258 GLU A CA 1
ATOM 2024 C C . GLU A 1 258 ? 44.956 14.885 18.425 1.00 20.91 258 GLU A C 1
ATOM 2025 O O . GLU A 1 258 ? 44.713 14.069 17.529 1.00 23.21 258 GLU A O 1
ATOM 2031 N N . GLN A 1 259 ? 44.346 14.845 19.606 1.00 17.19 259 GLN A N 1
ATOM 2032 C CA . GLN A 1 259 ? 43.194 13.984 19.832 1.00 18.59 259 GLN A CA 1
ATOM 2033 C C . GLN A 1 259 ? 41.879 14.730 19.682 1.00 16.84 259 GLN A C 1
ATOM 2034 O O . GLN A 1 259 ? 40.917 14.172 19.156 1.00 15.78 259 GLN A O 1
ATOM 2040 N N . LYS A 1 260 ? 41.818 15.989 20.125 1.00 17.04 260 LYS A N 1
ATOM 2041 C CA . LYS A 1 260 ? 40.591 16.757 19.954 1.00 15.65 260 LYS A CA 1
ATOM 2042 C C . LYS A 1 260 ? 40.215 16.867 18.484 1.00 16.59 260 LYS A C 1
ATOM 2043 O O . LYS A 1 260 ? 39.028 16.898 18.146 1.00 16.82 260 LYS A O 1
ATOM 2049 N N . ALA A 1 261 ? 41.208 16.891 17.596 1.00 20.60 261 ALA A N 1
ATOM 2050 C CA . ALA A 1 261 ? 40.929 16.949 16.167 1.00 23.26 261 ALA A CA 1
ATOM 2051 C C . ALA A 1 261 ? 40.209 15.705 15.665 1.00 17.36 261 ALA A C 1
ATOM 2052 O O . ALA A 1 261 ? 39.617 15.741 14.580 1.00 20.30 261 ALA A O 1
ATOM 2054 N N . ARG A 1 262 ? 40.253 14.603 16.411 1.00 15.76 262 ARG A N 1
ATOM 2055 C CA . ARG A 1 262 ? 39.562 13.389 16.005 1.00 15.68 262 ARG A CA 1
ATOM 2056 C C . ARG A 1 262 ? 38.145 13.332 16.545 1.00 14.63 262 ARG A C 1
ATOM 2057 O O . ARG A 1 262 ? 37.421 12.382 16.236 1.00 14.36 262 ARG A O 1
ATOM 2065 N N . VAL A 1 263 ? 37.749 14.323 17.338 1.00 14.40 263 VAL A N 1
ATOM 2066 C CA . VAL A 1 263 ? 36.477 14.310 18.052 1.00 14.15 263 VAL A CA 1
ATOM 2067 C C . VAL A 1 263 ? 35.423 15.038 17.229 1.00 18.39 263 VAL A C 1
ATOM 2068 O O . VAL A 1 263 ? 35.667 16.141 16.721 1.00 17.14 263 VAL A O 1
ATOM 2072 N N . VAL A 1 264 ? 34.245 14.427 17.111 1.00 13.39 264 VAL A N 1
ATOM 2073 C CA . VAL A 1 264 ? 33.055 15.069 16.564 1.00 15.56 264 VAL A CA 1
ATOM 2074 C C . VAL A 1 264 ? 31.987 15.044 17.648 1.00 16.42 264 VAL A C 1
ATOM 2075 O O . VAL A 1 264 ? 31.724 13.990 18.237 1.00 13.12 264 VAL A O 1
ATOM 2079 N N . GLU A 1 265 ? 31.393 16.202 17.928 1.00 13.29 265 GLU A N 1
ATOM 2080 C CA . GLU A 1 265 ? 30.338 16.316 18.925 1.00 15.32 265 GLU A CA 1
ATOM 2081 C C . GLU A 1 265 ? 29.013 16.672 18.262 1.00 18.79 265 GLU A C 1
ATOM 2082 O O . GLU A 1 265 ? 28.966 17.517 17.362 1.00 18.91 265 GLU A O 1
ATOM 2088 N N . GLY A 1 266 ? 27.937 16.049 18.722 1.00 19.69 266 GLY A N 1
ATOM 2089 C CA . GLY A 1 266 ? 26.614 16.362 18.215 1.00 28.21 266 GLY A CA 1
ATOM 2090 C C . GLY A 1 266 ? 25.572 16.308 19.311 1.00 24.27 266 GLY A C 1
ATOM 2091 O O . GLY A 1 266 ? 25.668 15.520 20.254 1.00 18.59 266 GLY A O 1
ATOM 2092 N N . GLY A 1 267 ? 24.570 17.174 19.187 1.00 18.69 267 GLY A N 1
ATOM 2093 C CA . GLY A 1 267 ? 23.388 17.028 20.006 1.00 19.43 267 GLY A CA 1
ATOM 2094 C C . GLY A 1 267 ? 22.622 15.774 19.635 1.00 18.67 267 GLY A C 1
ATOM 2095 O O . GLY A 1 267 ? 22.754 15.233 18.535 1.00 18.46 267 GLY A O 1
ATOM 2096 N N . GLN A 1 268 ? 21.812 15.297 20.575 1.00 18.28 268 GLN A N 1
ATOM 2097 C CA . GLN A 1 268 ? 21.026 14.086 20.375 1.00 16.82 268 GLN A CA 1
ATOM 2098 C C . GLN A 1 268 ? 19.586 14.315 20.797 1.00 13.50 268 GLN A C 1
ATOM 2099 O O . GLN A 1 268 ? 19.285 15.207 21.589 1.00 15.56 268 GLN A O 1
ATOM 2105 N N . LEU A 1 269 ? 18.687 13.475 20.273 1.00 12.34 269 LEU A N 1
ATOM 2106 C CA . LEU A 1 269 ? 17.357 13.322 20.853 1.00 16.04 269 LEU A CA 1
ATOM 2107 C C . LEU A 1 269 ? 17.421 12.120 21.794 1.00 11.34 269 LEU A C 1
ATOM 2108 O O . LEU A 1 269 ? 17.041 10.995 21.451 1.00 12.99 269 LEU A O 1
ATOM 2113 N N . HIS A 1 270 ? 17.916 12.370 23.009 1.00 10.37 270 HIS A N 1
ATOM 2114 C CA . HIS A 1 270 ? 18.258 11.308 23.945 1.00 9.67 270 HIS A CA 1
ATOM 2115 C C . HIS A 1 270 ? 17.713 11.606 25.333 1.00 9.69 270 HIS A C 1
ATOM 2116 O O . HIS A 1 270 ? 17.763 12.748 25.805 1.00 9.80 270 HIS A O 1
ATOM 2123 N N . THR A 1 271 ? 17.222 10.562 25.994 1.00 10.69 271 THR A N 1
ATOM 2124 C CA . THR A 1 271 ? 16.935 10.600 27.419 1.00 9.34 271 THR A CA 1
ATOM 2125 C C . THR A 1 271 ? 17.381 9.288 28.038 1.00 9.39 271 THR A C 1
ATOM 2126 O O . THR A 1 271 ? 17.037 8.216 27.532 1.00 10.02 271 THR A O 1
ATOM 2130 N N . GLY A 1 272 ? 18.127 9.380 29.131 1.00 7.97 272 GLY A N 1
ATOM 2131 C CA . GLY A 1 272 ? 18.519 8.225 29.926 1.00 9.45 272 GLY A CA 1
ATOM 2132 C C . GLY A 1 272 ? 17.714 8.230 31.212 1.00 10.61 272 GLY A C 1
ATOM 2133 O O . GLY A 1 272 ? 17.480 9.290 31.802 1.00 9.50 272 GLY A O 1
ATOM 2134 N N . TYR A 1 273 ? 17.313 7.044 31.653 1.00 9.07 273 TYR A N 1
ATOM 2135 C CA . TYR A 1 273 ? 16.308 6.947 32.699 1.00 10.43 273 TYR A CA 1
ATOM 2136 C C . TYR A 1 273 ? 16.475 5.638 33.454 1.00 11.17 273 TYR A C 1
ATOM 2137 O O . TYR A 1 273 ? 17.074 4.684 32.959 1.00 12.18 273 TYR A O 1
ATOM 2146 N N . VAL A 1 274 ? 15.923 5.606 34.661 1.00 8.38 274 VAL A N 1
ATOM 2147 C CA . VAL A 1 274 ? 15.745 4.371 35.413 1.00 7.87 274 VAL A CA 1
ATOM 2148 C C . VAL A 1 274 ? 14.314 3.910 35.199 1.00 9.92 274 VAL A C 1
ATOM 2149 O O . VAL A 1 274 ? 13.375 4.656 35.500 1.00 11.26 274 VAL A O 1
ATOM 2153 N N . THR A 1 275 ? 14.138 2.687 34.696 1.00 10.18 275 THR A N 1
ATOM 2154 C CA . THR A 1 275 ? 12.814 2.085 34.638 1.00 9.64 275 THR A CA 1
ATOM 2155 C C . THR A 1 275 ? 12.489 1.389 35.952 1.00 9.46 275 THR A C 1
ATOM 2156 O O . THR A 1 275 ? 13.370 0.843 36.629 1.00 10.36 275 THR A O 1
ATOM 2160 N N . MET A 1 276 ? 11.207 1.416 36.306 1.00 9.53 276 MET A N 1
ATOM 2161 C CA . MET A 1 276 ? 10.680 0.644 37.419 1.00 10.09 276 MET A CA 1
ATOM 2162 C C . MET A 1 276 ? 9.575 -0.253 36.871 1.00 11.31 276 MET A C 1
ATOM 2163 O O . MET A 1 276 ? 8.708 0.218 36.122 1.00 10.08 276 MET A O 1
ATOM 2168 N N . ASN A 1 277 ? 9.603 -1.539 37.227 1.00 10.79 277 ASN A N 1
ATOM 2169 C CA . ASN A 1 277 ? 8.602 -2.487 36.714 1.00 12.08 277 ASN A CA 1
ATOM 2170 C C . ASN A 1 277 ? 7.284 -2.305 37.464 1.00 15.11 277 ASN A C 1
ATOM 2171 O O . ASN A 1 277 ? 7.120 -2.779 38.589 1.00 11.56 277 ASN A O 1
ATOM 2176 N N . THR A 1 278 ? 6.316 -1.652 36.820 1.00 10.65 278 THR A N 1
ATOM 2177 C CA . THR A 1 278 ? 5.050 -1.330 37.468 1.00 12.30 278 THR A CA 1
ATOM 2178 C C . THR A 1 278 ? 4.211 -2.549 37.827 1.00 12.91 278 THR A C 1
ATOM 2179 O O . THR A 1 278 ? 3.176 -2.385 38.485 1.00 15.63 278 THR A O 1
ATOM 2183 N N . THR A 1 279 ? 4.614 -3.755 37.426 1.00 16.85 279 THR A N 1
ATOM 2184 C CA . THR A 1 279 ? 3.878 -4.962 37.771 1.00 16.00 279 THR A CA 1
ATOM 2185 C C . THR A 1 279 ? 4.570 -5.815 38.831 1.00 22.35 279 THR A C 1
ATOM 2186 O O . THR A 1 279 ? 4.000 -6.826 39.250 1.00 25.21 279 THR A O 1
ATOM 2190 N N . MET A 1 280 ? 5.771 -5.441 39.280 1.00 16.23 280 MET A N 1
ATOM 2191 C CA . MET A 1 280 ? 6.492 -6.183 40.316 1.00 16.01 280 MET A CA 1
ATOM 2192 C C . MET A 1 280 ? 6.464 -5.401 41.623 1.00 15.56 280 MET A C 1
ATOM 2193 O O . MET A 1 280 ? 7.045 -4.316 41.711 1.00 16.49 280 MET A O 1
ATOM 2198 N N . ALA A 1 281 ? 5.814 -5.960 42.637 1.00 17.43 281 ALA A N 1
ATOM 2199 C CA . ALA A 1 281 ? 5.908 -5.377 43.965 1.00 15.79 281 ALA A CA 1
ATOM 2200 C C . ALA A 1 281 ? 7.378 -5.225 44.344 1.00 19.11 281 ALA A C 1
ATOM 2201 O O . ALA A 1 281 ? 8.168 -6.149 44.121 1.00 17.92 281 ALA A O 1
ATOM 2203 N N . PRO A 1 282 ? 7.778 -4.101 44.939 1.00 16.83 282 PRO A N 1
ATOM 2204 C CA . PRO A 1 282 ? 6.958 -2.997 45.450 1.00 21.77 282 PRO A CA 1
ATOM 2205 C C . PRO A 1 282 ? 6.725 -1.870 44.449 1.00 14.73 282 PRO A C 1
ATOM 2206 O O . PRO A 1 282 ? 6.133 -0.855 44.793 1.00 18.54 282 PRO A O 1
ATOM 2210 N N . PHE A 1 283 ? 7.192 -2.001 43.211 1.00 13.42 283 PHE A N 1
ATOM 2211 C CA . PHE A 1 283 ? 7.112 -0.913 42.245 1.00 13.30 283 PHE A CA 1
ATOM 2212 C C . PHE A 1 283 ? 5.777 -0.857 41.520 1.00 14.54 283 PHE A C 1
ATOM 2213 O O . PHE A 1 283 ? 5.636 -0.089 40.562 1.00 14.99 283 PHE A O 1
ATOM 2221 N N . ASP A 1 284 ? 4.799 -1.642 41.960 1.00 11.55 284 ASP A N 1
ATOM 2222 C CA . ASP A 1 284 ? 3.434 -1.510 41.483 1.00 12.96 284 ASP A CA 1
ATOM 2223 C C . ASP A 1 284 ? 2.656 -0.434 42.234 1.00 19.42 284 ASP A C 1
ATOM 2224 O O . ASP A 1 284 ? 1.454 -0.274 42.003 1.00 21.70 284 ASP A O 1
ATOM 2229 N N . ASN A 1 285 ? 3.318 0.308 43.117 1.00 18.50 285 ASN A N 1
ATOM 2230 C CA . ASN A 1 285 ? 2.708 1.384 43.889 1.00 17.37 285 ASN A CA 1
ATOM 2231 C C . ASN A 1 285 ? 3.257 2.703 43.368 1.00 15.21 285 ASN A C 1
ATOM 2232 O O . ASN A 1 285 ? 4.471 2.925 43.412 1.00 15.81 285 ASN A O 1
ATOM 2237 N N . VAL A 1 286 ? 2.373 3.566 42.857 1.00 14.22 286 VAL A N 1
ATOM 2238 C CA . VAL A 1 286 ? 2.829 4.807 42.234 1.00 16.14 286 VAL A CA 1
ATOM 2239 C C . VAL A 1 286 ? 3.635 5.661 43.208 1.00 12.17 286 VAL A C 1
ATOM 2240 O O . VAL A 1 286 ? 4.564 6.368 42.796 1.00 12.92 286 VAL A O 1
ATOM 2244 N N . LYS A 1 287 ? 3.314 5.612 44.505 1.00 15.12 287 LYS A N 1
ATOM 2245 C CA . LYS A 1 287 ? 4.062 6.437 45.451 1.00 11.99 287 LYS A CA 1
ATOM 2246 C C . LYS A 1 287 ? 5.509 5.979 45.581 1.00 14.19 287 LYS A C 1
ATOM 2247 O O . LYS A 1 287 ? 6.400 6.810 45.783 1.00 14.19 287 LYS A O 1
ATOM 2253 N N . VAL A 1 288 ? 5.765 4.674 45.486 1.00 12.11 288 VAL A N 1
ATOM 2254 C CA . VAL A 1 288 ? 7.147 4.198 45.500 1.00 11.67 288 VAL A CA 1
ATOM 2255 C C . VAL A 1 288 ? 7.896 4.723 44.286 1.00 12.55 288 VAL A C 1
ATOM 2256 O O . VAL A 1 288 ? 9.043 5.174 44.388 1.00 12.83 288 VAL A O 1
ATOM 2260 N N . ARG A 1 289 ? 7.247 4.707 43.121 1.00 13.29 289 ARG A N 1
ATOM 2261 C CA . ARG A 1 289 ? 7.900 5.176 41.904 1.00 9.80 289 ARG A CA 1
ATOM 2262 C C . ARG A 1 289 ? 8.146 6.682 41.954 1.00 13.24 289 ARG A C 1
ATOM 2263 O O . ARG A 1 289 ? 9.164 7.167 41.446 1.00 14.03 289 ARG A O 1
ATOM 2271 N N . GLN A 1 290 ? 7.229 7.443 42.562 1.00 12.22 290 GLN A N 1
ATOM 2272 C CA . GLN A 1 290 ? 7.467 8.879 42.704 1.00 12.30 290 GLN A CA 1
ATOM 2273 C C . GLN A 1 290 ? 8.584 9.153 4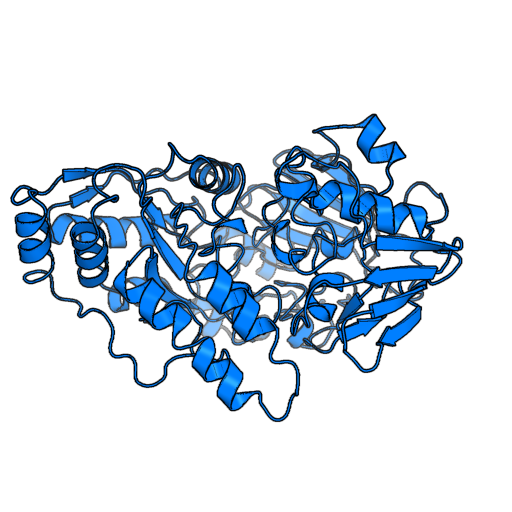3.707 1.00 15.04 290 GLN A C 1
ATOM 2274 O O . GLN A 1 290 ? 9.397 10.061 43.503 1.00 13.96 290 GLN A O 1
ATOM 2280 N N . ALA A 1 291 ? 8.662 8.363 44.782 1.00 12.86 291 ALA A N 1
ATOM 2281 C CA . ALA A 1 291 ? 9.767 8.523 45.726 1.00 14.28 291 ALA A CA 1
ATOM 2282 C C . ALA A 1 291 ? 11.116 8.343 45.037 1.00 15.21 291 ALA A C 1
ATOM 2283 O O . ALA A 1 291 ? 12.056 9.112 45.272 1.00 15.71 291 ALA A O 1
ATOM 2285 N N . VAL A 1 292 ? 11.235 7.325 44.190 1.00 13.99 292 VAL A N 1
ATOM 2286 C CA . VAL A 1 292 ? 12.486 7.119 43.470 1.00 12.09 292 VAL A CA 1
ATOM 2287 C C . VAL A 1 292 ? 12.801 8.331 42.605 1.00 16.17 292 VAL A C 1
ATOM 2288 O O . VAL A 1 292 ? 13.957 8.760 42.501 1.00 14.05 292 VAL A O 1
ATOM 2292 N N . ASN A 1 293 ? 11.775 8.915 41.988 1.00 14.05 293 ASN A N 1
ATOM 2293 C CA . ASN A 1 293 ? 11.992 10.101 41.171 1.00 16.25 293 ASN A CA 1
ATOM 2294 C C . ASN A 1 293 ? 12.576 11.246 41.981 1.00 19.46 293 ASN A C 1
ATOM 2295 O O . ASN A 1 293 ? 13.346 12.051 41.443 1.00 18.80 293 ASN A O 1
ATOM 2300 N N . MET A 1 294 ? 12.232 11.344 43.264 1.00 13.95 294 MET A N 1
ATOM 2301 C CA . MET A 1 294 ? 12.754 12.421 44.096 1.00 11.91 294 MET A CA 1
ATOM 2302 C C . MET A 1 294 ? 14.065 12.064 44.773 1.00 14.73 294 MET A C 1
ATOM 2303 O O . MET A 1 294 ? 14.595 12.883 45.532 1.00 12.60 294 MET A O 1
ATOM 2308 N N . ALA A 1 295 ? 14.596 10.869 44.526 1.00 11.74 295 ALA A N 1
ATOM 2309 C CA . ALA A 1 295 ? 15.776 10.398 45.235 1.00 14.25 295 ALA A CA 1
ATOM 2310 C C . ALA A 1 295 ? 17.059 10.546 44.442 1.00 14.02 295 ALA A C 1
ATOM 2311 O O . ALA A 1 295 ? 18.139 10.586 45.043 1.00 16.68 295 ALA A O 1
ATOM 2313 N N . ILE A 1 296 ? 16.973 10.635 43.122 1.00 15.65 296 ILE A N 1
ATOM 2314 C CA . ILE A 1 296 ? 18.168 10.576 42.293 1.00 14.63 296 ILE A CA 1
ATOM 2315 C C . ILE A 1 296 ? 18.840 11.939 42.265 1.00 15.99 296 ILE A C 1
ATOM 2316 O O . ILE A 1 296 ? 18.187 12.968 42.041 1.00 13.33 296 ILE A O 1
ATOM 2321 N N . ASN A 1 297 ? 20.154 11.940 42.486 1.00 16.53 297 ASN A N 1
ATOM 2322 C CA . ASN A 1 297 ? 20.986 13.141 42.431 1.00 15.31 297 ASN A CA 1
ATOM 2323 C C . ASN A 1 297 ? 21.585 13.189 41.031 1.00 15.16 297 ASN A C 1
ATOM 2324 O O . ASN A 1 297 ? 22.642 12.613 40.750 1.00 13.09 297 ASN A O 1
ATOM 2329 N N . LYS A 1 298 ? 20.879 13.884 40.139 1.00 14.09 298 LYS A N 1
ATOM 2330 C CA . LYS A 1 298 ? 21.235 13.881 38.725 1.00 13.27 298 LYS A CA 1
ATOM 2331 C C . LYS A 1 298 ? 22.515 14.674 38.470 1.00 15.76 298 LYS A C 1
ATOM 2332 O O . LYS A 1 298 ? 23.331 14.291 37.623 1.00 15.56 298 LYS A O 1
ATOM 2338 N N . ALA A 1 299 ? 22.716 15.777 39.196 1.00 14.73 299 ALA A N 1
ATOM 2339 C CA . ALA A 1 299 ? 23.927 16.566 38.999 1.00 16.33 299 ALA A CA 1
ATOM 2340 C C . ALA A 1 299 ? 25.169 15.738 39.300 1.00 16.47 299 ALA A C 1
ATOM 2341 O O . ALA A 1 299 ? 26.153 15.784 38.553 1.00 15.48 299 ALA A O 1
ATOM 2343 N N . ARG A 1 300 ? 25.138 14.964 40.384 1.00 16.00 300 ARG A N 1
ATOM 2344 C CA . ARG A 1 300 ? 26.286 14.128 40.719 1.00 18.68 300 ARG A CA 1
ATOM 2345 C C . ARG A 1 300 ? 26.554 13.095 39.630 1.00 14.92 300 ARG A C 1
ATOM 2346 O O . ARG A 1 300 ? 27.710 12.850 39.261 1.00 17.71 300 ARG A O 1
ATOM 2354 N N . ILE A 1 301 ? 25.496 12.481 39.094 1.00 12.76 301 ILE A N 1
ATOM 2355 C CA . ILE A 1 301 ? 25.674 11.524 38.008 1.00 13.92 301 ILE A CA 1
ATOM 2356 C C . ILE A 1 301 ? 26.289 12.213 36.798 1.00 14.51 301 ILE A C 1
ATOM 2357 O O . ILE A 1 301 ? 27.205 11.681 36.162 1.00 16.24 301 ILE A O 1
ATOM 2362 N N . ILE A 1 302 ? 25.824 13.425 36.485 1.00 13.66 302 ILE A N 1
ATOM 2363 C CA . ILE A 1 302 ? 26.337 14.128 35.316 1.00 11.87 302 ILE A CA 1
ATOM 2364 C C . ILE A 1 302 ? 27.827 14.441 35.471 1.00 14.37 302 ILE A C 1
ATOM 2365 O O . ILE A 1 302 ? 28.568 14.450 34.480 1.00 15.27 302 ILE A O 1
ATOM 2370 N N . GLN A 1 303 ? 28.301 14.667 36.702 1.00 14.06 303 GLN A N 1
ATOM 2371 C CA . GLN A 1 303 ? 29.740 14.870 36.896 1.00 13.71 303 GLN A CA 1
ATOM 2372 C C . GLN A 1 303 ? 30.545 13.627 36.538 1.00 18.61 303 GLN A C 1
ATOM 2373 O O . GLN A 1 303 ? 31.702 13.740 36.118 1.00 14.71 303 GLN A O 1
ATOM 2379 N N . ILE A 1 304 ? 29.969 12.436 36.715 1.00 15.20 304 ILE A N 1
ATOM 2380 C CA . ILE A 1 304 ? 30.676 11.220 36.327 1.00 13.89 304 ILE A CA 1
ATOM 2381 C C . ILE A 1 304 ? 30.980 11.232 34.831 1.00 17.36 304 ILE A C 1
ATOM 2382 O O . ILE A 1 304 ? 32.032 10.750 34.396 1.00 17.99 304 ILE A O 1
ATOM 2387 N N . ILE A 1 305 ? 30.072 11.787 34.019 1.00 19.37 305 ILE A N 1
ATOM 2388 C CA . ILE A 1 305 ? 30.275 11.814 32.572 1.00 19.12 305 ILE A CA 1
ATOM 2389 C C . ILE A 1 305 ? 30.746 13.197 32.127 1.00 14.15 305 ILE A C 1
ATOM 2390 O O . ILE A 1 305 ? 30.448 13.643 31.010 1.00 15.63 305 ILE A O 1
ATOM 2395 N N . ASN A 1 306 ? 31.503 13.873 32.997 1.00 16.34 306 ASN A N 1
ATOM 2396 C CA . ASN A 1 306 ? 32.240 15.086 32.643 1.00 15.00 306 ASN A CA 1
ATOM 2397 C C . ASN A 1 306 ? 31.324 16.241 32.245 1.00 16.92 306 ASN A C 1
ATOM 2398 O O . ASN A 1 306 ? 31.722 17.112 31.468 1.00 16.06 306 ASN A O 1
ATOM 2403 N N . GLY A 1 307 ? 30.113 16.285 32.795 1.00 16.53 307 GLY A N 1
ATOM 2404 C CA . GLY A 1 307 ? 29.180 17.342 32.441 1.00 18.61 307 GLY A CA 1
ATOM 2405 C C . GLY A 1 307 ? 28.616 17.257 31.037 1.00 13.77 307 GLY A C 1
ATOM 2406 O O . GLY A 1 307 ? 28.098 18.253 30.527 1.00 17.80 307 GLY A O 1
ATOM 2407 N N . ARG A 1 308 ? 28.708 16.095 30.395 1.00 13.39 308 ARG A N 1
ATOM 2408 C CA . ARG A 1 308 ? 28.290 15.902 29.010 1.00 11.97 308 ARG A CA 1
ATOM 2409 C C . ARG A 1 308 ? 26.797 15.773 28.850 1.00 15.30 308 ARG A C 1
ATOM 2410 O O . ARG A 1 308 ? 26.350 15.181 27.858 1.00 17.26 308 ARG A O 1
ATOM 2418 N N . ALA A 1 309 ? 26.022 16.298 29.790 1.00 11.02 309 ALA A N 1
ATOM 2419 C CA . ALA A 1 309 ? 24.586 16.088 29.777 1.00 10.69 309 ALA A CA 1
ATOM 2420 C C . ALA A 1 309 ? 23.930 17.168 30.618 1.00 14.11 309 ALA A C 1
ATOM 2421 O O . ALA A 1 309 ? 24.587 17.865 31.396 1.00 14.81 309 ALA A O 1
ATOM 2423 N N . VAL A 1 310 ? 22.615 17.288 30.454 1.00 12.12 310 VAL A N 1
ATOM 2424 C CA . VAL A 1 310 ? 21.787 18.146 31.298 1.00 14.07 310 VAL A CA 1
ATOM 2425 C C . VAL A 1 310 ? 20.796 17.263 32.048 1.00 11.06 310 VAL A C 1
ATOM 2426 O O . VAL A 1 310 ? 20.443 16.183 31.560 1.00 11.95 310 VAL A O 1
ATOM 2430 N N . PRO A 1 311 ? 20.319 17.675 33.220 1.00 12.99 311 PRO A N 1
ATOM 2431 C CA . PRO A 1 311 ? 19.404 16.819 33.982 1.00 11.44 311 PRO A CA 1
ATOM 2432 C C . PRO A 1 311 ? 18.042 16.747 33.310 1.00 11.16 311 PRO A C 1
ATOM 2433 O O . PRO A 1 311 ? 17.487 17.766 32.892 1.00 14.99 311 PRO A O 1
ATOM 2437 N N . ALA A 1 312 ? 17.496 15.534 33.234 1.00 10.06 312 ALA A N 1
ATOM 2438 C CA . ALA A 1 312 ? 16.202 15.282 32.610 1.00 12.60 312 ALA A CA 1
ATOM 2439 C C . ALA A 1 312 ? 15.102 15.232 33.660 1.00 11.71 312 ALA A C 1
ATOM 2440 O O . ALA A 1 312 ? 15.209 14.498 34.647 1.00 13.01 312 ALA A O 1
ATOM 2442 N N . ASN A 1 313 ? 14.038 16.002 33.441 1.00 11.46 313 ASN A N 1
ATOM 2443 C CA . ASN A 1 313 ? 12.895 16.011 34.346 1.00 10.53 313 ASN A CA 1
ATOM 2444 C C . ASN A 1 313 ? 11.661 15.333 33.766 1.00 10.83 313 ASN A C 1
ATOM 2445 O O . ASN A 1 313 ? 10.648 15.223 34.466 1.00 14.57 313 ASN A O 1
ATOM 2450 N N . GLN A 1 314 ? 11.729 14.840 32.534 1.00 9.49 314 GLN A N 1
ATOM 2451 C CA . GLN A 1 314 ? 10.567 14.284 31.854 1.00 9.45 314 GLN A CA 1
ATOM 2452 C C . GLN A 1 314 ? 11.061 13.349 30.761 1.00 10.68 314 GLN A C 1
ATOM 2453 O O . GLN A 1 314 ? 12.269 13.249 30.515 1.00 10.76 314 GLN A O 1
ATOM 2459 N N . PRO A 1 315 ? 10.154 12.646 30.081 1.00 12.24 315 PRO A N 1
ATOM 2460 C CA . PRO A 1 315 ? 10.625 11.651 29.104 1.00 9.33 315 PRO A CA 1
ATOM 2461 C C . PRO A 1 315 ? 11.259 12.251 27.859 1.00 8.90 315 PRO A C 1
ATOM 2462 O O . PRO A 1 315 ? 12.268 11.721 27.385 1.00 11.84 315 PRO A O 1
ATOM 2466 N N . LEU A 1 316 ? 10.702 13.320 27.298 1.00 8.99 316 LEU A N 1
ATOM 2467 C CA . LEU A 1 316 ? 11.201 13.778 26.006 1.00 8.94 316 LEU A CA 1
ATOM 2468 C C . LEU A 1 316 ? 12.495 14.585 26.141 1.00 8.81 316 LEU A C 1
ATOM 2469 O O . LEU A 1 316 ? 12.669 15.347 27.093 1.00 10.92 316 LEU A O 1
ATOM 2474 N N . PRO A 1 317 ? 13.392 14.464 25.165 1.00 8.64 317 PRO A N 1
ATOM 2475 C CA . PRO A 1 317 ? 14.563 15.335 25.133 1.00 9.37 317 PRO A CA 1
ATOM 2476 C C . PRO A 1 317 ? 14.144 16.784 24.991 1.00 10.78 317 PRO A C 1
ATOM 2477 O O . PRO A 1 317 ? 13.133 17.094 24.333 1.00 12.89 317 PRO A O 1
ATOM 2481 N N . PRO A 1 318 ? 14.910 17.715 25.568 1.00 12.35 318 PRO A N 1
ATOM 2482 C CA . PRO A 1 318 ? 14.518 19.134 25.485 1.00 10.98 318 PRO A CA 1
ATOM 2483 C C . PRO A 1 318 ? 14.314 19.654 24.065 1.00 14.95 318 PRO A C 1
ATOM 2484 O O . PRO A 1 318 ? 13.501 20.565 23.868 1.00 15.70 318 PRO A O 1
ATOM 2488 N N A SER A 1 319 ? 15.022 19.107 23.080 0.45 15.56 319 SER A N 1
ATOM 2489 N N B SER A 1 319 ? 15.013 19.118 23.067 0.55 15.56 319 SER A N 1
ATOM 2490 C CA A SER A 1 319 ? 14.909 19.586 21.709 0.45 16.60 319 SER A CA 1
ATOM 2491 C CA B SER A 1 319 ? 14.875 19.617 21.702 0.55 16.60 319 SER A CA 1
ATOM 2492 C C A SER A 1 319 ? 13.746 18.959 20.954 0.45 15.41 319 SER A C 1
ATOM 2493 C C B SER A 1 319 ? 13.847 18.842 20.888 0.55 15.57 319 SER A C 1
ATOM 2494 O O A SER A 1 319 ? 13.412 19.432 19.862 0.45 16.12 319 SER A O 1
ATOM 2495 O O B SER A 1 319 ? 13.719 19.082 19.682 0.55 15.88 319 SER A O 1
ATOM 2500 N N . MET A 1 320 ? 13.129 17.921 21.500 1.00 14.31 320 MET A N 1
ATOM 2501 C CA . MET A 1 320 ? 12.066 17.220 20.782 1.00 13.19 320 MET A CA 1
ATOM 2502 C C . MET A 1 320 ? 10.793 18.057 20.769 1.00 14.42 320 MET A C 1
ATOM 2503 O O . MET A 1 320 ? 10.366 18.533 21.824 1.00 16.95 320 MET A O 1
ATOM 2508 N N . PRO A 1 321 ? 10.143 18.232 19.620 1.00 12.54 321 PRO A N 1
ATOM 2509 C CA . PRO A 1 321 ? 8.810 18.845 19.633 1.00 14.28 321 PRO A CA 1
ATOM 2510 C C . PRO A 1 321 ? 7.895 18.104 20.595 1.00 12.45 321 PRO A C 1
ATOM 2511 O O . PRO A 1 321 ? 7.842 16.873 20.606 1.00 12.65 321 PRO A O 1
ATOM 2515 N N . GLY A 1 322 ? 7.196 18.866 21.432 1.00 14.60 322 GLY A N 1
ATOM 2516 C CA . GLY A 1 322 ? 6.327 18.309 22.442 1.00 12.88 322 GLY A CA 1
ATOM 2517 C C . GLY A 1 322 ? 6.900 18.345 23.837 1.00 15.50 322 GLY A C 1
ATOM 2518 O O . GLY A 1 322 ? 6.157 18.120 24.803 1.00 16.44 322 GLY A O 1
ATOM 2519 N N . TYR A 1 323 ? 8.191 18.623 23.965 1.00 15.49 323 TYR A N 1
ATOM 2520 C CA . TYR A 1 323 ? 8.806 18.781 25.274 1.00 13.55 323 TYR A CA 1
ATOM 2521 C C . TYR A 1 323 ? 8.066 19.848 26.071 1.00 19.07 323 TYR A C 1
ATOM 2522 O O . TYR A 1 323 ? 7.796 20.943 25.566 1.00 18.61 323 TYR A O 1
ATOM 2531 N N . ASP A 1 324 ? 7.716 19.517 27.311 1.00 15.76 324 ASP A N 1
ATOM 2532 C CA . ASP A 1 324 ? 6.950 20.420 28.172 1.00 23.94 324 ASP A CA 1
ATOM 2533 C C . ASP A 1 324 ? 7.914 21.403 28.816 1.00 22.99 324 ASP A C 1
ATOM 2534 O O . ASP A 1 324 ? 8.515 21.119 29.856 1.00 23.81 324 ASP A O 1
ATOM 2539 N N . LYS A 1 325 ? 8.056 22.573 28.194 1.00 27.24 325 LYS A N 1
ATOM 2540 C CA . LYS A 1 325 ? 9.045 23.545 28.644 1.00 28.58 325 LYS A CA 1
ATOM 2541 C C . LYS A 1 325 ? 8.739 24.052 30.045 1.00 35.08 325 LYS A C 1
ATOM 2542 O O . LYS A 1 325 ? 9.648 24.483 30.764 1.00 32.33 325 LYS A O 1
ATOM 2548 N N . GLU A 1 326 ? 7.471 24.017 30.446 1.00 31.76 326 GLU A N 1
ATOM 2549 C CA . GLU A 1 326 ? 7.059 24.541 31.740 1.00 40.47 326 GLU A CA 1
ATOM 2550 C C . GLU A 1 326 ? 7.124 23.499 32.843 1.00 40.97 326 GLU A C 1
ATOM 2551 O O . GLU A 1 326 ? 7.244 23.865 34.017 1.00 36.26 326 GLU A O 1
ATOM 2557 N N . TYR A 1 327 ? 7.026 22.217 32.491 1.00 33.38 327 TYR A N 1
ATOM 2558 C CA . TYR A 1 327 ? 6.903 21.161 33.485 1.00 30.84 327 TYR A CA 1
ATOM 2559 C C . TYR A 1 327 ? 8.003 21.281 34.532 1.00 25.82 327 TYR A C 1
ATOM 2560 O O . TYR A 1 327 ? 9.187 21.389 34.207 1.00 37.70 327 TYR A O 1
ATOM 2569 N N . LYS A 1 328 ? 7.592 21.280 35.798 1.00 42.53 328 LYS A N 1
ATOM 2570 C CA . LYS A 1 328 ? 8.525 21.499 36.896 1.00 44.96 328 LYS A CA 1
ATOM 2571 C C . LYS A 1 328 ? 9.218 20.206 37.316 1.00 44.08 328 LYS A C 1
ATOM 2572 O O . LYS A 1 328 ? 10.439 20.189 37.518 1.00 43.50 328 LYS A O 1
ATOM 2578 N N . GLY A 1 329 ? 8.466 19.117 37.437 1.00 30.06 329 GLY A N 1
ATOM 2579 C CA . GLY A 1 329 ? 9.040 17.820 37.713 1.00 27.56 329 GLY A CA 1
ATOM 2580 C C . GLY A 1 329 ? 9.152 17.527 39.197 1.00 13.87 329 GLY A C 1
ATOM 2581 O O . GLY A 1 329 ? 8.865 18.356 40.062 1.00 26.70 329 GLY A O 1
ATOM 2582 N N . TYR A 1 330 ? 9.561 16.308 39.481 1.00 12.98 330 TYR A N 1
ATOM 2583 C CA . TYR A 1 330 ? 9.760 15.882 40.861 1.00 12.96 330 TYR A CA 1
ATOM 2584 C C . TYR A 1 330 ? 10.995 16.545 41.462 1.00 16.81 330 TYR A C 1
ATOM 2585 O O . TYR A 1 330 ? 12.059 16.551 40.834 1.00 15.55 330 TYR A O 1
ATOM 2594 N N . PRO A 1 331 ? 10.902 17.087 42.672 1.00 16.18 331 PRO A N 1
ATOM 2595 C CA . PRO A 1 331 ? 12.084 17.669 43.319 1.00 14.34 331 PRO A CA 1
ATOM 2596 C C . PRO A 1 331 ? 13.049 16.596 43.795 1.00 12.64 331 PRO A C 1
ATOM 2597 O O . PRO A 1 331 ? 12.655 15.478 44.130 1.00 16.13 331 PRO A O 1
ATOM 2601 N N . TYR A 1 332 ? 14.334 16.953 43.834 1.00 12.17 332 TYR A N 1
ATOM 2602 C CA . TYR A 1 332 ? 15.331 16.120 44.506 1.00 17.27 332 TYR A CA 1
ATOM 2603 C C . TYR A 1 332 ? 15.184 16.404 45.996 1.00 17.25 332 TYR A C 1
ATOM 2604 O O . TYR A 1 332 ? 15.585 17.461 46.484 1.00 16.91 332 TYR A O 1
ATOM 2613 N N . ASP A 1 333 ? 14.562 15.475 46.720 1.00 14.73 333 ASP A N 1
ATOM 2614 C CA . ASP A 1 333 ? 14.109 15.762 48.086 1.00 15.96 333 ASP A CA 1
ATOM 2615 C C . ASP A 1 333 ? 14.019 14.429 48.830 1.00 14.61 333 ASP A C 1
ATOM 2616 O O . ASP A 1 333 ? 12.997 13.737 48.782 1.00 13.92 333 ASP A O 1
ATOM 2621 N N . VAL A 1 334 ? 15.102 14.100 49.537 1.00 12.99 334 VAL A N 1
ATOM 2622 C CA . VAL A 1 334 ? 15.191 12.832 50.250 1.00 13.63 334 VAL A CA 1
ATOM 2623 C C . VAL A 1 334 ? 14.104 12.734 51.315 1.00 15.28 334 VAL A C 1
ATOM 2624 O O . VAL A 1 334 ? 13.489 11.675 51.493 1.00 17.94 334 VAL A O 1
ATOM 2628 N N . ALA A 1 335 ? 13.838 13.832 52.030 1.00 14.05 335 ALA A N 1
ATOM 2629 C CA . ALA A 1 335 ? 12.830 13.791 53.086 1.00 14.61 335 ALA A CA 1
ATOM 2630 C C . ALA A 1 335 ? 11.449 13.499 52.517 1.00 16.11 335 ALA A C 1
ATOM 2631 O O . ALA A 1 335 ? 10.686 12.711 53.090 1.00 14.82 335 ALA A O 1
ATOM 2633 N N A LYS A 1 336 ? 11.109 14.124 51.386 0.40 14.25 336 LYS A N 1
ATOM 2634 N N B LYS A 1 336 ? 11.107 14.127 51.388 0.60 14.25 336 LYS A N 1
ATOM 2635 C CA A LYS A 1 336 ? 9.832 13.848 50.738 0.40 14.34 336 LYS A CA 1
ATOM 2636 C CA B LYS A 1 336 ? 9.831 13.846 50.738 0.60 14.32 336 LYS A CA 1
ATOM 2637 C C A LYS A 1 336 ? 9.777 12.417 50.216 0.40 13.80 336 LYS A C 1
ATOM 2638 C C B LYS A 1 336 ? 9.780 12.413 50.225 0.60 13.80 336 LYS A C 1
ATOM 2639 O O A LYS A 1 336 ? 8.745 11.747 50.335 0.40 15.28 336 LYS A O 1
ATOM 2640 O O B LYS A 1 336 ? 8.755 11.735 50.363 0.60 15.26 336 LYS A O 1
ATOM 2651 N N . ALA A 1 337 ? 10.877 11.932 49.635 1.00 14.51 337 ALA A N 1
ATOM 2652 C CA . ALA A 1 337 ? 10.908 10.562 49.131 1.00 17.49 337 ALA A CA 1
ATOM 2653 C C . ALA A 1 337 ? 10.644 9.560 50.248 1.00 13.87 337 ALA A C 1
ATOM 2654 O O . ALA A 1 337 ? 9.856 8.622 50.084 1.00 15.19 337 ALA A O 1
ATOM 2656 N N . LYS A 1 338 ? 11.308 9.742 51.393 1.00 14.28 338 LYS A N 1
ATOM 2657 C CA . LYS A 1 338 ? 11.096 8.853 52.530 1.00 15.50 338 LYS A CA 1
ATOM 2658 C C . LYS A 1 338 ? 9.657 8.922 53.018 1.00 15.54 338 LYS A C 1
ATOM 2659 O O . LYS A 1 338 ? 9.062 7.899 53.378 1.00 15.21 338 LYS A O 1
ATOM 2665 N N . ALA A 1 339 ? 9.084 10.128 53.045 1.00 15.00 339 ALA A N 1
ATOM 2666 C CA . ALA A 1 339 ? 7.705 10.270 53.500 1.00 19.29 339 ALA A CA 1
ATOM 2667 C C . ALA A 1 339 ? 6.751 9.523 52.580 1.00 17.01 339 ALA A C 1
ATOM 2668 O O . ALA A 1 339 ? 5.798 8.880 53.042 1.00 17.45 339 ALA A O 1
ATOM 2670 N N . LEU A 1 340 ? 6.987 9.601 51.270 1.00 17.15 340 LEU A N 1
ATOM 2671 C CA . LEU A 1 340 ? 6.159 8.862 50.330 1.00 14.94 340 LEU A CA 1
ATOM 2672 C C . LEU A 1 340 ? 6.342 7.361 50.498 1.00 16.87 340 LEU A C 1
ATOM 2673 O O . LEU A 1 340 ? 5.374 6.599 50.403 1.00 15.50 340 LEU A O 1
ATOM 2678 N N . LEU A 1 341 ? 7.581 6.911 50.722 1.00 15.62 341 LEU A N 1
ATOM 2679 C CA . LEU A 1 341 ? 7.801 5.486 50.944 1.00 14.93 341 LEU A CA 1
ATOM 2680 C C . LEU A 1 341 ? 7.024 4.995 52.159 1.00 16.37 341 LEU A C 1
ATOM 2681 O O . LEU A 1 341 ? 6.512 3.869 52.162 1.00 16.51 341 LEU A O 1
ATOM 2686 N N . ALA A 1 342 ? 6.926 5.822 53.207 1.00 19.82 342 ALA A N 1
ATOM 2687 C CA . ALA A 1 342 ? 6.186 5.410 54.396 1.00 17.38 342 ALA A CA 1
ATOM 2688 C C . ALA A 1 342 ? 4.693 5.335 54.115 1.00 19.13 342 ALA A C 1
ATOM 2689 O O . ALA A 1 342 ? 4.017 4.403 54.570 1.00 18.72 342 ALA A O 1
ATOM 2691 N N . GLU A 1 343 ? 4.160 6.306 53.362 1.00 17.36 343 GLU A N 1
ATOM 2692 C CA . GLU A 1 343 ? 2.767 6.225 52.927 1.00 17.94 343 GLU A CA 1
ATOM 2693 C C . GLU A 1 343 ? 2.500 4.926 52.182 1.00 23.94 343 GLU A C 1
ATOM 2694 O O . GLU A 1 343 ? 1.445 4.306 52.356 1.00 23.18 343 GLU A O 1
ATOM 2700 N N . ALA A 1 344 ? 3.441 4.506 51.338 1.00 17.23 344 ALA A N 1
ATOM 2701 C CA . ALA A 1 344 ? 3.301 3.277 50.568 1.00 17.80 344 ALA A CA 1
ATOM 2702 C C . ALA A 1 344 ? 3.475 2.029 51.414 1.00 20.58 344 ALA A C 1
ATOM 2703 O O . ALA A 1 344 ? 3.493 0.927 50.852 1.00 23.59 344 ALA A O 1
ATOM 2705 N N . GLY A 1 345 ? 3.619 2.169 52.730 1.00 18.65 345 GLY A N 1
ATOM 2706 C CA . GLY A 1 345 ? 3.795 1.028 53.592 1.00 19.86 345 GLY A CA 1
ATOM 2707 C C . GLY A 1 345 ? 5.217 0.537 53.709 1.00 22.53 345 GLY A C 1
ATOM 2708 O O . GLY A 1 345 ? 5.430 -0.624 54.081 1.00 27.04 345 GLY A O 1
ATOM 2709 N N . HIS A 1 346 ? 6.203 1.381 53.414 1.00 19.06 346 HIS A N 1
ATOM 2710 C CA . HIS A 1 346 ? 7.612 0.994 53.487 1.00 17.47 346 HIS A CA 1
ATOM 2711 C C . HIS A 1 346 ? 8.408 2.022 54.289 1.00 17.16 346 HIS A C 1
ATOM 2712 O O . HIS A 1 346 ? 9.411 2.559 53.811 1.00 16.58 346 HIS A O 1
ATOM 2719 N N . PRO A 1 347 ? 8.002 2.302 55.537 1.00 22.04 347 PRO A N 1
ATOM 2720 C CA . PRO A 1 347 ? 8.796 3.234 56.359 1.00 19.82 347 PRO A CA 1
ATOM 2721 C C . PRO A 1 347 ? 10.209 2.743 56.609 1.00 18.51 347 PRO A C 1
ATOM 2722 O O . PRO A 1 347 ? 11.119 3.555 56.835 1.00 17.23 347 PRO A O 1
ATOM 2726 N N . ASP A 1 348 ? 10.416 1.432 56.578 1.00 17.99 348 ASP A N 1
ATOM 2727 C CA . ASP A 1 348 ? 11.724 0.818 56.734 1.00 18.92 348 ASP A CA 1
ATOM 2728 C C . ASP A 1 348 ? 12.401 0.556 55.394 1.00 17.49 348 ASP A C 1
ATOM 2729 O O . ASP A 1 348 ? 13.442 -0.109 55.351 1.00 19.15 348 ASP A O 1
ATOM 2734 N N . GLY A 1 349 ? 11.836 1.061 54.307 1.00 16.82 349 GLY A N 1
ATOM 2735 C CA . GLY A 1 349 ? 12.435 0.810 53.015 1.00 16.28 349 GLY A CA 1
ATOM 2736 C C . GLY A 1 349 ? 12.213 -0.626 52.563 1.00 21.08 349 GLY A C 1
ATOM 2737 O O . GLY A 1 349 ? 11.375 -1.359 53.093 1.00 19.36 349 GLY A O 1
ATOM 2738 N N . PHE A 1 350 ? 12.990 -1.024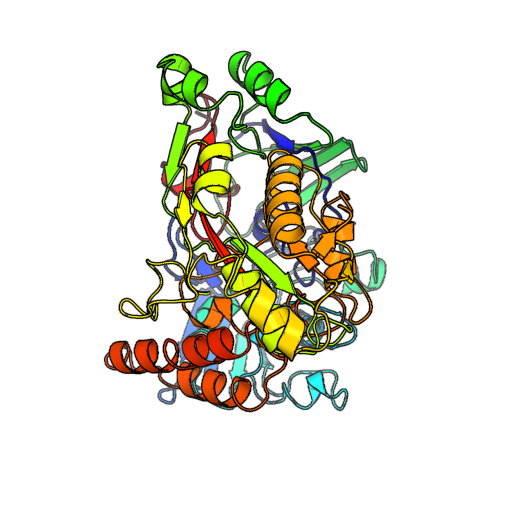 51.558 1.00 20.35 350 PHE A N 1
ATOM 2739 C CA . PHE A 1 350 ? 12.953 -2.393 51.062 1.00 17.62 350 PHE A CA 1
ATOM 2740 C C . PHE A 1 350 ? 14.240 -2.682 50.306 1.00 19.93 350 PHE A C 1
ATOM 2741 O O . PHE A 1 350 ? 15.048 -1.788 50.040 1.00 17.36 350 PHE A O 1
ATOM 2749 N N . GLU A 1 351 ? 14.422 -3.954 49.973 1.00 20.70 351 GLU A N 1
ATOM 2750 C CA . GLU A 1 351 ? 15.538 -4.400 49.158 1.00 20.06 351 GLU A CA 1
ATOM 2751 C C . GLU A 1 351 ? 15.042 -4.697 47.751 1.00 21.21 351 GLU A C 1
ATOM 2752 O O . GLU A 1 351 ? 13.893 -5.102 47.549 1.00 23.83 351 GLU A O 1
ATOM 2758 N N . THR A 1 352 ? 15.912 -4.479 46.771 1.00 18.29 352 THR A N 1
ATOM 2759 C CA . THR A 1 352 ? 15.533 -4.699 45.385 1.00 16.77 352 THR A CA 1
ATOM 2760 C C . THR A 1 352 ? 16.803 -4.841 44.551 1.00 20.39 352 THR A C 1
ATOM 2761 O O . THR A 1 352 ? 17.921 -4.862 45.079 1.00 19.23 352 THR A O 1
ATOM 2765 N N A GLN A 1 353 ? 16.617 -4.948 43.239 0.53 16.88 353 GLN A N 1
ATOM 2766 N N B GLN A 1 353 ? 16.619 -4.941 43.238 0.47 16.89 353 GLN A N 1
ATOM 2767 C CA A GLN A 1 353 ? 17.708 -5.144 42.297 0.53 17.09 353 GLN A CA 1
ATOM 2768 C CA B GLN A 1 353 ? 17.714 -5.147 42.300 0.47 17.09 353 GLN A CA 1
ATOM 2769 C C A GLN A 1 353 ? 17.703 -4.029 41.259 0.53 15.67 353 GLN A C 1
ATOM 2770 C C B GLN A 1 353 ? 17.709 -4.056 41.237 0.47 15.69 353 GLN A C 1
ATOM 2771 O O A GLN A 1 353 ? 16.647 -3.649 40.742 0.53 16.25 353 GLN A O 1
ATOM 2772 O O B GLN A 1 353 ? 16.658 -3.719 40.680 0.47 16.22 353 GLN A O 1
ATOM 2783 N N . LEU A 1 354 ? 18.892 -3.514 40.957 1.00 16.86 354 LEU A N 1
ATOM 2784 C CA . LEU A 1 354 ? 19.089 -2.501 39.923 1.00 14.71 354 LEU A CA 1
ATOM 2785 C C . LEU A 1 354 ? 19.972 -3.111 38.839 1.00 15.79 354 LEU A C 1
ATOM 2786 O O . LEU A 1 354 ? 21.158 -3.370 39.071 1.00 16.01 354 LEU A O 1
ATOM 2791 N N . PHE A 1 355 ? 19.402 -3.333 37.657 1.00 11.52 355 PHE A N 1
ATOM 2792 C CA . PHE A 1 355 ? 20.156 -3.873 36.534 1.00 11.58 355 PHE A CA 1
ATOM 2793 C C . PHE A 1 355 ? 20.847 -2.748 35.773 1.00 15.67 355 PHE A C 1
ATOM 2794 O O . PHE A 1 355 ? 20.292 -1.655 35.608 1.00 16.16 355 PHE A O 1
ATOM 2802 N N . ALA A 1 356 ? 22.055 -3.034 35.292 1.00 14.13 356 ALA A N 1
ATOM 2803 C CA . ALA A 1 356 ? 22.811 -2.111 34.460 1.00 11.81 356 ALA A CA 1
ATOM 2804 C C . ALA A 1 356 ? 23.678 -2.916 33.502 1.00 13.49 356 ALA A C 1
ATOM 2805 O O . ALA A 1 356 ? 24.108 -4.026 33.823 1.00 16.20 356 ALA A O 1
ATOM 2807 N N . MET A 1 357 ? 23.922 -2.352 32.321 1.00 13.21 357 MET A N 1
ATOM 2808 C CA . MET A 1 357 ? 24.918 -2.912 31.419 1.00 13.09 357 MET A CA 1
ATOM 2809 C C . MET A 1 357 ? 26.318 -2.596 31.945 1.00 14.90 357 MET A C 1
ATOM 2810 O O . MET A 1 357 ? 26.528 -1.605 32.650 1.00 15.55 357 MET A O 1
ATOM 2815 N N A ASN A 1 358 ? 27.280 -3.461 31.614 0.58 17.48 358 ASN A N 1
ATOM 2816 N N B ASN A 1 358 ? 27.276 -3.460 31.599 0.42 17.48 358 ASN A N 1
ATOM 2817 C CA A ASN A 1 358 ? 28.572 -3.476 32.295 0.58 17.05 358 ASN A CA 1
ATOM 2818 C CA B ASN A 1 358 ? 28.574 -3.506 32.265 0.42 17.09 358 ASN A CA 1
ATOM 2819 C C A ASN A 1 358 ? 29.677 -2.760 31.519 0.58 17.83 358 ASN A C 1
ATOM 2820 C C B ASN A 1 358 ? 29.677 -2.782 31.495 0.42 17.90 358 ASN A C 1
ATOM 2821 O O A ASN A 1 358 ? 30.856 -3.086 31.692 0.58 28.36 358 ASN A O 1
ATOM 2822 O O B ASN A 1 358 ? 30.855 -3.122 31.647 0.42 28.22 358 ASN A O 1
ATOM 2831 N N . THR A 1 359 ? 29.334 -1.792 30.676 1.00 17.58 359 THR A N 1
ATOM 2832 C CA . THR A 1 359 ? 30.329 -0.991 29.973 1.00 15.21 359 THR A CA 1
ATOM 2833 C C . THR A 1 359 ? 30.425 0.382 30.624 1.00 19.14 359 THR A C 1
ATOM 2834 O O . THR A 1 359 ? 29.405 1.055 30.828 1.00 17.22 359 THR A O 1
ATOM 2838 N N . ASP A 1 360 ? 31.653 0.778 30.961 1.00 16.26 360 ASP A N 1
ATOM 2839 C CA . ASP A 1 360 ? 31.908 2.084 31.551 1.00 24.77 360 ASP A CA 1
ATOM 2840 C C . ASP A 1 360 ? 31.221 3.163 30.717 1.00 18.39 360 ASP A C 1
ATOM 2841 O O . ASP A 1 360 ? 31.330 3.154 29.485 1.00 20.24 360 ASP A O 1
ATOM 2846 N N . PRO A 1 361 ? 30.548 4.133 31.345 1.00 15.93 361 PRO A N 1
ATOM 2847 C CA . PRO A 1 361 ? 30.528 4.423 32.782 1.00 19.88 361 PRO A CA 1
ATOM 2848 C C . PRO A 1 361 ? 29.313 3.879 33.510 1.00 20.28 361 PRO A C 1
ATOM 2849 O O . PRO A 1 361 ? 28.965 4.361 34.574 1.00 17.16 361 PRO A O 1
ATOM 2853 N N . ASN A 1 362 ? 28.631 2.883 32.983 1.00 15.79 362 ASN A N 1
ATOM 2854 C CA . ASN A 1 362 ? 27.317 2.590 33.530 1.00 15.15 362 ASN A CA 1
ATOM 2855 C C . ASN A 1 362 ? 27.360 1.815 34.843 1.00 16.19 362 ASN A C 1
ATOM 2856 O O . ASN A 1 362 ? 26.487 2.013 35.693 1.00 14.36 362 ASN A O 1
ATOM 2861 N N . PRO A 1 363 ? 28.359 0.964 35.078 1.00 17.28 363 PRO A N 1
ATOM 2862 C CA . PRO A 1 363 ? 28.503 0.410 36.434 1.00 21.09 363 PRO A CA 1
ATOM 2863 C C . PRO A 1 363 ? 28.713 1.481 37.493 1.00 17.10 363 PRO A C 1
ATOM 2864 O O . PRO A 1 363 ? 28.165 1.367 38.596 1.00 19.73 363 PRO A O 1
ATOM 2868 N N . ARG A 1 364 ? 29.458 2.542 37.175 1.00 15.56 364 ARG A N 1
ATOM 2869 C CA . ARG A 1 364 ? 29.667 3.612 38.147 1.00 19.04 364 ARG A CA 1
ATOM 2870 C C . ARG A 1 364 ? 28.414 4.466 38.314 1.00 16.12 364 ARG A C 1
ATOM 2871 O O . ARG A 1 364 ? 28.102 4.904 39.427 1.00 16.25 364 ARG A O 1
ATOM 2879 N N . ILE A 1 365 ? 27.685 4.718 37.224 1.00 14.46 365 ILE A N 1
ATOM 2880 C CA . ILE A 1 365 ? 26.421 5.436 37.361 1.00 13.83 365 ILE A CA 1
ATOM 2881 C C . ILE A 1 365 ? 25.444 4.624 38.202 1.00 14.56 365 ILE A C 1
ATOM 2882 O O . ILE A 1 365 ? 24.723 5.172 39.047 1.00 13.56 365 ILE A O 1
ATOM 2887 N N . ALA A 1 366 ? 25.407 3.303 37.994 1.00 15.15 366 ALA A N 1
ATOM 2888 C CA . ALA A 1 366 ? 24.538 2.456 38.805 1.00 15.70 366 ALA A CA 1
ATOM 2889 C C . ALA A 1 366 ? 24.914 2.521 40.279 1.00 13.94 366 ALA A C 1
ATOM 2890 O O . ALA A 1 366 ? 24.044 2.464 41.157 1.00 17.44 366 ALA A O 1
ATOM 2892 N N . GLN A 1 367 ? 26.212 2.621 40.573 1.00 14.68 367 GLN A N 1
ATOM 2893 C CA . GLN A 1 367 ? 26.636 2.760 41.959 1.00 15.38 367 GLN A CA 1
ATOM 2894 C C . GLN A 1 367 ? 26.142 4.073 42.554 1.00 18.33 367 GLN A C 1
ATOM 2895 O O . GLN A 1 367 ? 25.751 4.125 43.727 1.00 17.27 367 GLN A O 1
ATOM 2901 N N . ALA A 1 368 ? 26.129 5.142 41.753 1.00 18.44 368 ALA A N 1
ATOM 2902 C CA . ALA A 1 368 ? 25.605 6.412 42.238 1.00 16.90 368 ALA A CA 1
ATOM 2903 C C . ALA A 1 368 ? 24.109 6.315 42.506 1.00 14.45 368 ALA A C 1
ATOM 2904 O O . ALA A 1 368 ? 23.631 6.754 43.556 1.00 14.70 368 ALA A O 1
ATOM 2906 N N . ILE A 1 369 ? 23.355 5.719 41.576 1.00 13.75 369 ILE A N 1
ATOM 2907 C CA . ILE A 1 369 ? 21.924 5.516 41.811 1.00 15.11 369 ILE A CA 1
ATOM 2908 C C . ILE A 1 369 ? 21.709 4.659 43.050 1.00 16.07 369 ILE A C 1
ATOM 2909 O O . ILE A 1 369 ? 20.804 4.911 43.858 1.00 20.18 369 ILE A O 1
ATOM 2914 N N . GLN A 1 370 ? 22.534 3.627 43.214 1.00 17.95 370 GLN A N 1
ATOM 2915 C CA . GLN A 1 370 ? 22.432 2.765 44.385 1.00 16.47 370 GLN A CA 1
ATOM 2916 C C . GLN A 1 370 ? 22.592 3.566 45.673 1.00 17.36 370 GLN A C 1
ATOM 2917 O O . GLN A 1 370 ? 21.832 3.383 46.631 1.00 18.24 370 GLN A O 1
ATOM 2923 N N . GLN A 1 371 ? 23.587 4.455 45.722 1.00 17.07 371 GLN A N 1
ATOM 2924 C CA . GLN A 1 371 ? 23.741 5.301 46.900 1.00 18.77 371 GLN A CA 1
ATOM 2925 C C . GLN A 1 371 ? 22.548 6.236 47.069 1.00 16.02 371 GLN A C 1
ATOM 2926 O O . GLN A 1 371 ? 22.084 6.456 48.194 1.00 21.98 371 GLN A O 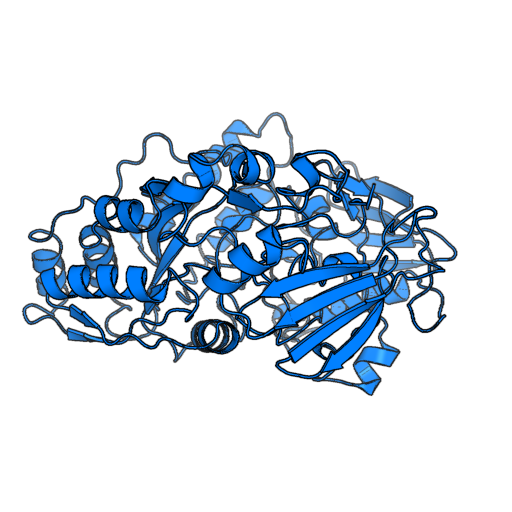1
ATOM 2932 N N . ASP A 1 372 ? 22.026 6.780 45.966 1.00 17.68 372 ASP A N 1
ATOM 2933 C CA . ASP A 1 372 ? 20.836 7.619 46.060 1.00 14.87 372 ASP A CA 1
ATOM 2934 C C . ASP A 1 372 ? 19.668 6.837 46.642 1.00 18.79 372 ASP A C 1
ATOM 2935 O O . ASP A 1 372 ? 18.937 7.342 47.499 1.00 15.87 372 ASP A O 1
ATOM 2940 N N . LEU A 1 373 ? 19.477 5.595 46.194 1.00 17.70 373 LEU A N 1
ATOM 2941 C CA . LEU A 1 373 ? 18.388 4.798 46.745 1.00 18.25 373 LEU A CA 1
ATOM 2942 C C . LEU A 1 373 ? 18.634 4.465 48.211 1.00 16.13 373 LEU A C 1
ATOM 2943 O O . LEU A 1 373 ? 17.693 4.449 49.012 1.00 21.48 373 LEU A O 1
ATOM 2948 N N . ALA A 1 374 ? 19.892 4.223 48.594 1.00 18.95 374 ALA A N 1
ATOM 2949 C CA . ALA A 1 374 ? 20.161 3.936 49.998 1.00 16.33 374 ALA A CA 1
ATOM 2950 C C . ALA A 1 374 ? 19.794 5.119 50.883 1.00 18.57 374 ALA A C 1
ATOM 2951 O O . ALA A 1 374 ? 19.395 4.930 52.037 1.00 23.42 374 ALA A O 1
ATOM 2953 N N . ALA A 1 375 ? 19.910 6.343 50.355 1.00 19.84 375 ALA A N 1
ATOM 2954 C CA . ALA A 1 375 ? 19.600 7.528 51.142 1.00 22.67 375 ALA A CA 1
ATOM 2955 C C . ALA A 1 375 ? 18.123 7.622 51.492 1.00 20.51 375 ALA A C 1
ATOM 2956 O O . ALA A 1 375 ? 17.776 8.285 52.473 1.00 18.56 375 ALA A O 1
ATOM 2958 N N . ILE A 1 376 ? 17.246 6.984 50.719 1.00 20.17 376 ILE A N 1
ATOM 2959 C CA . ILE A 1 376 ? 15.818 6.993 51.019 1.00 25.75 376 ILE A CA 1
ATOM 2960 C C . ILE A 1 376 ? 15.352 5.656 51.586 1.00 31.13 376 ILE A C 1
ATOM 2961 O O . ILE A 1 376 ? 14.145 5.441 51.746 1.00 33.90 376 ILE A O 1
ATOM 2966 N N . GLY A 1 377 ? 16.281 4.757 51.908 1.00 25.83 377 GLY A N 1
ATOM 2967 C CA . GLY A 1 377 ? 15.955 3.496 52.546 1.00 25.65 377 GLY A CA 1
ATOM 2968 C C . GLY A 1 377 ? 15.819 2.294 51.633 1.00 26.19 377 GLY A C 1
ATOM 2969 O O . GLY A 1 377 ? 15.415 1.225 52.106 1.00 26.13 377 GLY A O 1
ATOM 2970 N N . ILE A 1 378 ? 16.142 2.426 50.352 1.00 26.14 378 ILE A N 1
ATOM 2971 C CA . ILE A 1 378 ? 16.055 1.321 49.403 1.00 21.06 378 ILE A CA 1
ATOM 2972 C C . ILE A 1 378 ? 17.454 0.750 49.211 1.00 23.13 378 ILE A C 1
ATOM 2973 O O . ILE A 1 378 ? 18.362 1.454 48.750 1.00 20.10 378 ILE A O 1
ATOM 2978 N N . LYS A 1 379 ? 17.630 -0.527 49.551 1.00 18.35 379 LYS A N 1
ATOM 2979 C CA . LYS A 1 379 ? 18.917 -1.212 49.406 1.00 24.00 379 LYS A CA 1
ATOM 2980 C C . LYS A 1 379 ? 18.875 -2.010 48.107 1.00 24.00 379 LYS A C 1
ATOM 2981 O O . LYS A 1 379 ? 18.254 -3.075 48.034 1.00 22.30 379 LYS A O 1
ATOM 2987 N N . ALA A 1 380 ? 19.535 -1.485 47.078 1.00 17.67 380 ALA A N 1
ATOM 2988 C CA . ALA A 1 380 ? 19.488 -2.047 45.736 1.00 14.40 380 ALA A CA 1
ATOM 2989 C C . ALA A 1 380 ? 20.820 -2.705 45.408 1.00 23.05 380 ALA A C 1
ATOM 2990 O O . ALA A 1 380 ? 21.862 -2.045 45.423 1.00 24.70 380 ALA A O 1
ATOM 2992 N N . SER A 1 381 ? 20.780 -4.001 45.119 1.00 16.83 381 SER A N 1
ATOM 2993 C CA . SER A 1 381 ? 21.946 -4.709 44.618 1.00 21.81 381 SER A CA 1
ATOM 2994 C C . SER A 1 381 ? 22.050 -4.523 43.111 1.00 22.65 381 SER A C 1
ATOM 2995 O O . SER A 1 381 ? 21.052 -4.637 42.390 1.00 21.47 381 SER A O 1
ATOM 2998 N N . ILE A 1 382 ? 23.256 -4.227 42.638 1.00 18.52 382 ILE A N 1
ATOM 2999 C CA . ILE A 1 382 ? 23.482 -3.974 41.219 1.00 17.49 382 ILE A CA 1
ATOM 3000 C C . ILE A 1 382 ? 23.697 -5.299 40.502 1.00 16.17 382 ILE A C 1
ATOM 3001 O O . ILE A 1 382 ? 24.599 -6.073 40.848 1.00 22.78 382 ILE A O 1
ATOM 3006 N N . GLN A 1 383 ? 22.873 -5.556 39.493 1.00 15.91 383 GLN A N 1
ATOM 3007 C CA . GLN A 1 383 ? 23.037 -6.703 38.608 1.00 17.89 383 GLN A CA 1
ATOM 3008 C C . GLN A 1 383 ? 23.691 -6.146 37.350 1.00 20.73 383 GLN A C 1
ATOM 3009 O O . GLN A 1 383 ? 23.017 -5.679 36.433 1.00 18.49 383 GLN A O 1
ATOM 3015 N N . SER A 1 384 ? 25.022 -6.154 37.328 1.00 22.61 384 SER A N 1
ATOM 3016 C CA . SER A 1 384 ? 25.773 -5.616 36.200 1.00 18.09 384 SER A CA 1
ATOM 3017 C C . SER A 1 384 ? 26.021 -6.753 35.213 1.00 24.81 384 SER A C 1
ATOM 3018 O O . SER A 1 384 ? 26.819 -7.656 35.483 1.00 24.72 384 SER A O 1
ATOM 3021 N N . LEU A 1 385 ? 25.324 -6.722 34.078 1.00 16.96 385 LEU A N 1
ATOM 3022 C CA . LEU A 1 385 ? 25.334 -7.824 33.130 1.00 14.33 385 LEU A CA 1
ATOM 3023 C C . LEU A 1 385 ? 25.612 -7.316 31.722 1.00 19.22 385 LEU A C 1
ATOM 3024 O O . LEU A 1 385 ? 25.601 -6.112 31.449 1.00 16.95 385 LEU A O 1
ATOM 3029 N N . ALA A 1 386 ? 25.858 -8.260 30.817 1.00 15.96 386 ALA A N 1
ATOM 3030 C CA . ALA A 1 386 ? 25.948 -7.918 29.407 1.00 21.64 386 ALA A CA 1
ATOM 3031 C C . ALA A 1 386 ? 24.644 -7.275 28.956 1.00 14.28 386 ALA A C 1
ATOM 3032 O O . ALA A 1 386 ? 23.562 -7.611 29.445 1.00 15.08 386 ALA A O 1
ATOM 3034 N N . GLN A 1 387 ? 24.754 -6.346 28.004 1.00 19.08 387 GLN A N 1
ATOM 3035 C CA . GLN A 1 387 ? 23.577 -5.604 27.566 1.00 14.90 387 GLN A CA 1
ATOM 3036 C C . GLN A 1 387 ? 22.456 -6.538 27.126 1.00 14.26 387 GLN A C 1
ATOM 3037 O O . GLN A 1 387 ? 21.288 -6.316 27.475 1.00 12.29 387 GLN A O 1
ATOM 3043 N N . ALA A 1 388 ? 22.780 -7.593 26.370 1.00 12.72 388 ALA A N 1
ATOM 3044 C CA . ALA A 1 388 ? 21.714 -8.462 25.880 1.00 16.51 388 ALA A CA 1
ATOM 3045 C C . ALA A 1 388 ? 20.909 -9.045 27.030 1.00 13.91 388 ALA A C 1
ATOM 3046 O O . ALA A 1 388 ? 19.691 -9.232 26.909 1.00 12.56 388 ALA A O 1
ATOM 3048 N N . ASN A 1 389 ? 21.566 -9.325 28.155 1.00 16.07 389 ASN A N 1
ATOM 3049 C CA . ASN A 1 389 ? 20.893 -9.930 29.297 1.00 14.60 389 ASN A CA 1
ATOM 3050 C C . ASN A 1 389 ? 20.120 -8.910 30.123 1.00 15.31 389 ASN A C 1
ATOM 3051 O O . ASN A 1 389 ? 19.088 -9.251 30.714 1.00 12.03 389 ASN A O 1
ATOM 3056 N N . VAL A 1 390 ? 20.596 -7.666 30.187 1.00 14.82 390 VAL A N 1
ATOM 3057 C CA . VAL A 1 390 ? 19.793 -6.605 30.786 1.00 10.84 390 VAL A CA 1
ATOM 3058 C C . VAL A 1 390 ? 18.531 -6.391 29.967 1.00 12.75 390 VAL A C 1
ATOM 3059 O O . VAL A 1 390 ? 17.418 -6.331 30.504 1.00 11.54 390 VAL A O 1
ATOM 3063 N N . ILE A 1 391 ? 18.693 -6.292 28.646 1.00 15.23 391 ILE A N 1
ATOM 3064 C CA . ILE A 1 391 ? 17.555 -6.066 27.761 1.00 9.42 391 ILE A CA 1
ATOM 3065 C C . ILE A 1 391 ? 16.555 -7.207 27.874 1.00 11.25 391 ILE A C 1
ATOM 3066 O O . ILE A 1 391 ? 15.338 -6.981 27.938 1.00 11.58 391 ILE A O 1
ATOM 3071 N N . ALA A 1 392 ? 17.046 -8.450 27.902 1.00 10.24 392 ALA A N 1
ATOM 3072 C CA . ALA A 1 392 ? 16.141 -9.587 28.010 1.00 14.42 392 ALA A CA 1
ATOM 3073 C C . ALA A 1 392 ? 15.417 -9.585 29.346 1.00 11.65 392 ALA A C 1
ATOM 3074 O O . ALA A 1 392 ? 14.224 -9.888 29.407 1.00 10.84 392 ALA A O 1
ATOM 3076 N N . ALA A 1 393 ? 16.125 -9.279 30.433 1.00 10.39 393 ALA A N 1
ATOM 3077 C CA . ALA A 1 393 ? 15.453 -9.213 31.726 1.00 12.60 393 ALA A CA 1
ATOM 3078 C C . ALA A 1 393 ? 14.380 -8.133 31.724 1.00 11.97 393 ALA A C 1
ATOM 3079 O O . ALA A 1 393 ? 13.302 -8.315 32.300 1.00 11.87 393 ALA A O 1
ATOM 3081 N N . GLY A 1 394 ? 14.657 -7.006 31.070 1.00 11.01 394 GLY A N 1
ATOM 3082 C CA . GLY A 1 394 ? 13.650 -5.965 30.947 1.00 9.56 394 GLY A CA 1
ATOM 3083 C C . GLY A 1 394 ? 12.426 -6.425 30.179 1.00 15.34 394 GLY A C 1
ATOM 3084 O O . GLY A 1 394 ? 11.296 -6.083 30.536 1.00 10.54 394 GLY A O 1
ATOM 3085 N N . GLY A 1 395 ? 12.633 -7.214 29.117 1.00 12.18 395 GLY A N 1
ATOM 3086 C CA . GLY A 1 395 ? 11.570 -7.726 28.264 1.00 10.93 395 GLY A CA 1
ATOM 3087 C C . GLY A 1 395 ? 10.786 -8.880 28.836 1.00 12.71 395 GLY A C 1
ATOM 3088 O O . GLY A 1 395 ? 9.929 -9.456 28.156 1.00 13.33 395 GLY A O 1
ATOM 3089 N N . ASP A 1 396 ? 11.082 -9.237 30.080 1.00 11.38 396 ASP A N 1
ATOM 3090 C CA . ASP A 1 396 ? 10.404 -10.280 30.838 1.00 10.77 396 ASP A CA 1
ATOM 3091 C C . ASP A 1 396 ? 9.546 -9.580 31.882 1.00 12.33 396 ASP A C 1
ATOM 3092 O O . ASP A 1 396 ? 10.069 -8.826 32.711 1.00 14.40 396 ASP A O 1
ATOM 3097 N N . LYS A 1 397 ? 8.228 -9.801 31.824 1.00 12.39 397 LYS A N 1
ATOM 3098 C CA . LYS A 1 397 ? 7.337 -9.130 32.765 1.00 11.57 397 LYS A CA 1
ATOM 3099 C C . LYS A 1 397 ? 7.723 -9.415 34.213 1.00 10.73 397 LYS A C 1
ATOM 3100 O O . LYS A 1 397 ? 7.490 -8.577 35.095 1.00 13.02 397 LYS A O 1
ATOM 3106 N N . ALA A 1 398 ? 8.313 -10.577 34.483 1.00 16.08 398 ALA A N 1
ATOM 3107 C CA . ALA A 1 398 ? 8.681 -10.968 35.836 1.00 16.72 398 ALA A CA 1
ATOM 3108 C C . ALA A 1 398 ? 10.150 -10.709 36.156 1.00 20.05 398 ALA A C 1
ATOM 3109 O O . ALA A 1 398 ? 10.637 -11.170 37.194 1.00 21.23 398 ALA A O 1
ATOM 3111 N N . GLY A 1 399 ? 10.864 -9.990 35.296 1.00 16.31 399 GLY A N 1
ATOM 3112 C CA . GLY A 1 399 ? 12.271 -9.714 35.523 1.00 22.11 399 GLY A CA 1
ATOM 3113 C C . GLY A 1 399 ? 12.589 -8.235 35.640 1.00 17.93 399 GLY A C 1
ATOM 3114 O O . GLY A 1 399 ? 11.832 -7.390 35.145 1.00 25.76 399 GLY A O 1
ATOM 3115 N N . ALA A 1 400 ? 13.698 -7.920 36.307 1.00 23.03 400 ALA A N 1
ATOM 3116 C CA . ALA A 1 400 ? 14.275 -6.587 36.418 1.00 15.57 400 ALA A CA 1
ATOM 3117 C C . ALA A 1 400 ? 13.331 -5.595 37.093 1.00 15.21 400 ALA A C 1
ATOM 3118 O O . ALA A 1 400 ? 12.616 -4.844 36.413 1.00 17.11 400 ALA A O 1
ATOM 3120 N N . PRO A 1 401 ? 13.309 -5.560 38.428 1.00 14.38 401 PRO A N 1
ATOM 3121 C CA . PRO A 1 401 ? 12.552 -4.499 39.125 1.00 14.33 401 PRO A CA 1
ATOM 3122 C C . PRO A 1 401 ? 12.946 -3.090 38.710 1.00 13.11 401 PRO A C 1
ATOM 3123 O O . PRO A 1 401 ? 12.071 -2.247 38.490 1.00 11.29 401 PRO A O 1
ATOM 3127 N N . MET A 1 402 ? 14.247 -2.801 38.633 1.00 10.84 402 MET A N 1
ATOM 3128 C CA . MET A 1 402 ? 14.765 -1.507 38.207 1.00 10.18 402 MET A CA 1
ATOM 3129 C C . MET A 1 402 ? 15.840 -1.722 37.159 1.00 11.81 402 MET A C 1
ATOM 3130 O O . MET A 1 402 ? 16.641 -2.654 37.270 1.00 14.08 402 MET A O 1
ATOM 3135 N N . ILE A 1 403 ? 15.883 -0.849 36.157 1.00 9.70 403 ILE A N 1
ATOM 3136 C CA . ILE A 1 403 ? 16.980 -0.876 35.194 1.00 11.14 403 ILE A CA 1
ATOM 3137 C C . ILE A 1 403 ? 17.475 0.542 34.954 1.00 15.53 403 ILE A C 1
ATOM 3138 O O . ILE A 1 403 ? 16.681 1.441 34.662 1.00 11.24 403 ILE A O 1
ATOM 3143 N N . TRP A 1 404 ? 18.788 0.740 35.075 1.00 12.92 404 TRP A N 1
ATOM 3144 C CA . TRP A 1 404 ? 19.427 1.960 34.598 1.00 10.18 404 TRP A CA 1
ATOM 3145 C C . TRP A 1 404 ? 19.698 1.791 33.104 1.00 13.10 404 TRP A C 1
ATOM 3146 O O . TRP A 1 404 ? 20.389 0.847 32.699 1.00 11.49 404 TRP A O 1
ATOM 3157 N N . SER A 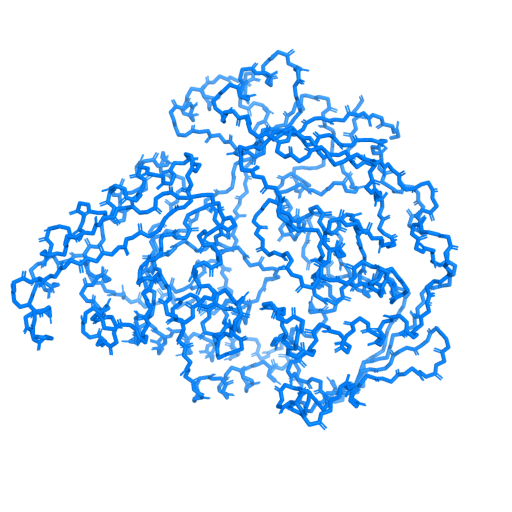1 405 ? 19.139 2.686 32.284 1.00 10.17 405 SER A N 1
ATOM 3158 C CA . SER A 1 405 ? 19.158 2.531 30.830 1.00 10.14 405 SER A CA 1
ATOM 3159 C C . SER A 1 405 ? 20.452 3.000 30.185 1.00 9.55 405 SER A C 1
ATOM 3160 O O . SER A 1 405 ? 20.569 2.903 28.963 1.00 9.42 405 SER A O 1
ATOM 3163 N N . GLY A 1 406 ? 21.409 3.505 30.959 1.00 10.85 406 GLY A N 1
ATOM 3164 C CA . GLY A 1 406 ? 22.641 4.013 30.386 1.00 10.68 406 GLY A CA 1
ATOM 3165 C C . GLY A 1 406 ? 23.309 3.035 29.443 1.00 13.29 406 GLY A C 1
ATOM 3166 O O . GLY A 1 406 ? 23.364 1.832 29.721 1.00 10.80 406 GLY A O 1
ATOM 3167 N N . GLY A 1 407 ? 23.795 3.540 28.309 1.00 11.64 407 GLY A N 1
ATOM 3168 C CA . GLY A 1 407 ? 24.427 2.709 27.301 1.00 10.99 407 GLY A CA 1
ATOM 3169 C C . GLY A 1 407 ? 23.481 1.919 26.420 1.00 10.47 407 GLY A C 1
ATOM 3170 O O . GLY A 1 407 ? 23.950 1.238 25.501 1.00 10.69 407 GLY A O 1
ATOM 3171 N N . MET A 1 408 ? 22.169 1.982 26.668 1.00 9.87 408 MET A N 1
ATOM 3172 C CA . MET A 1 408 ? 21.195 1.130 25.990 1.00 9.44 408 MET A CA 1
ATOM 3173 C C . MET A 1 408 ? 20.013 1.901 25.426 1.00 8.88 408 MET A C 1
ATOM 3174 O O . MET A 1 408 ? 19.550 1.586 24.328 1.00 9.64 408 MET A O 1
ATOM 3179 N N . ALA A 1 409 ? 19.503 2.893 26.151 1.00 9.57 409 ALA A N 1
ATOM 3180 C CA . ALA A 1 409 ? 18.310 3.613 25.722 1.00 8.28 409 ALA A CA 1
ATOM 3181 C C . ALA A 1 409 ? 18.283 4.965 26.420 1.00 8.39 409 ALA A C 1
ATOM 3182 O O . ALA A 1 409 ? 18.882 5.144 27.485 1.00 10.13 409 ALA A O 1
ATOM 3184 N N . TRP A 1 410 ? 17.574 5.922 25.818 1.00 9.44 410 TRP A N 1
ATOM 3185 C CA . TRP A 1 410 ? 16.833 5.887 24.560 1.00 7.89 410 TRP A CA 1
ATOM 3186 C C . TRP A 1 410 ? 17.254 7.047 23.671 1.00 8.09 410 TRP A C 1
ATOM 3187 O O . TRP A 1 410 ? 17.276 8.189 24.111 1.00 8.29 410 TRP A O 1
ATOM 3198 N N . ILE A 1 411 ? 17.589 6.740 22.419 1.00 9.86 411 ILE A N 1
ATOM 3199 C CA . ILE A 1 411 ? 17.829 7.737 21.384 1.00 9.66 411 ILE A CA 1
ATOM 3200 C C . ILE A 1 411 ? 16.724 7.572 20.352 1.00 7.97 411 ILE A C 1
ATOM 3201 O O . ILE A 1 411 ? 16.444 6.449 19.919 1.00 9.16 411 ILE A O 1
ATOM 3206 N N . ALA A 1 412 ? 16.077 8.677 19.984 1.00 9.46 412 ALA A N 1
ATOM 3207 C CA . ALA A 1 412 ? 14.962 8.620 19.045 1.00 8.50 412 ALA A CA 1
ATOM 3208 C C . ALA A 1 412 ? 15.358 7.931 17.741 1.00 8.08 412 ALA A C 1
ATOM 3209 O O . ALA A 1 412 ? 16.378 8.266 17.132 1.00 14.12 412 ALA A O 1
ATOM 3211 N N . ASP A 1 413 ? 14.524 6.979 17.298 1.00 9.10 413 ASP A N 1
ATOM 3212 C CA . ASP A 1 413 ? 14.750 6.352 15.996 1.00 9.64 413 ASP A CA 1
ATOM 3213 C C . ASP A 1 413 ? 14.523 7.348 14.869 1.00 10.76 413 ASP A C 1
ATOM 3214 O O . ASP A 1 413 ? 15.179 7.275 13.824 1.00 9.40 413 ASP A O 1
ATOM 3219 N N . PHE A 1 414 ? 13.566 8.250 15.056 1.00 10.37 414 PHE A N 1
ATOM 3220 C CA . PHE A 1 414 ? 13.226 9.307 14.117 1.00 8.33 414 PHE A CA 1
ATOM 3221 C C . PHE A 1 414 ? 12.737 10.495 14.931 1.00 9.77 414 PHE A C 1
ATOM 3222 O O . PHE A 1 414 ? 12.292 10.327 16.072 1.00 10.12 414 PHE A O 1
ATOM 3230 N N . PRO A 1 415 ? 12.817 11.698 14.387 1.00 8.40 415 PRO A N 1
ATOM 3231 C CA . PRO A 1 415 ? 12.667 12.923 15.205 1.00 8.67 415 PRO A CA 1
ATOM 3232 C C . PRO A 1 415 ? 11.215 13.334 15.433 1.00 17.55 415 PRO A C 1
ATOM 3233 O O . PRO A 1 415 ? 10.718 14.334 14.904 1.00 15.45 415 PRO A O 1
ATOM 3237 N N . ASP A 1 416 ? 10.503 12.558 16.256 1.00 10.33 416 ASP A N 1
ATOM 3238 C CA . ASP A 1 416 ? 9.104 12.846 16.547 1.00 8.49 416 ASP A CA 1
ATOM 3239 C C . ASP A 1 416 ? 8.777 12.375 17.953 1.00 7.96 416 ASP A C 1
ATOM 3240 O O . ASP A 1 416 ? 9.300 11.336 18.379 1.00 9.64 416 ASP A O 1
ATOM 3245 N N . PRO A 1 417 ? 7.936 13.110 18.694 1.00 10.04 417 PRO A N 1
ATOM 3246 C CA . PRO A 1 417 ? 7.609 12.699 20.070 1.00 8.05 417 PRO A CA 1
ATOM 3247 C C . PRO A 1 417 ? 6.974 11.323 20.158 1.00 9.90 417 PRO A C 1
ATOM 3248 O O . PRO A 1 417 ? 7.095 10.650 21.193 1.00 9.39 417 PRO A O 1
ATOM 3252 N N . SER A 1 418 ? 6.285 10.887 19.106 1.00 7.50 418 SER A N 1
ATOM 3253 C CA . SER A 1 418 ? 5.670 9.567 19.131 1.00 8.71 418 SER A CA 1
ATOM 3254 C C . SER A 1 418 ? 6.705 8.466 19.360 1.00 7.27 418 SER A C 1
ATOM 3255 O O . SER A 1 418 ? 6.382 7.419 19.932 1.00 7.30 418 SER A O 1
ATOM 3258 N N . ASN A 1 419 ? 7.952 8.678 18.929 1.00 9.81 419 ASN A N 1
ATOM 3259 C CA . ASN A 1 419 ? 8.948 7.618 19.036 1.00 6.71 419 ASN A CA 1
ATOM 3260 C C . ASN A 1 419 ? 9.297 7.289 20.479 1.00 8.78 419 ASN A C 1
ATOM 3261 O O . ASN A 1 419 ? 9.789 6.187 20.745 1.00 7.60 419 ASN A O 1
ATOM 3266 N N . PHE A 1 420 ? 9.068 8.211 21.410 1.00 9.07 420 PHE A N 1
ATOM 3267 C CA . PHE A 1 420 ? 9.354 7.966 22.818 1.00 8.04 420 PHE A CA 1
ATOM 3268 C C . PHE A 1 420 ? 8.186 7.321 23.549 1.00 8.87 420 PHE A C 1
ATOM 3269 O O . PHE A 1 420 ? 8.231 7.201 24.781 1.00 7.14 420 PHE A O 1
ATOM 3277 N N . TYR A 1 421 ? 7.139 6.914 22.827 1.00 8.62 421 TYR A N 1
ATOM 3278 C CA . TYR A 1 421 ? 5.965 6.329 23.468 1.00 10.32 421 TYR A CA 1
ATOM 3279 C C . TYR A 1 421 ? 5.857 4.839 23.158 1.00 6.44 421 TYR A C 1
ATOM 3280 O O . TYR A 1 421 ? 6.314 4.014 23.949 1.00 8.53 421 TYR A O 1
ATOM 3289 N N . GLY A 1 422 ? 5.287 4.483 22.008 1.00 7.20 422 GLY A N 1
ATOM 3290 C CA . GLY A 1 422 ? 4.970 3.107 21.685 1.00 7.65 422 GLY A CA 1
ATOM 3291 C C . GLY A 1 422 ? 5.934 2.053 22.211 1.00 7.45 422 GLY A C 1
ATOM 3292 O O . GLY A 1 422 ? 5.541 1.146 22.952 1.00 9.48 422 GLY A O 1
ATOM 3293 N N . PRO A 1 423 ? 7.209 2.130 21.819 1.00 6.14 423 PRO A N 1
ATOM 3294 C CA . PRO A 1 423 ? 8.129 1.029 22.147 1.00 6.45 423 PRO A CA 1
ATOM 3295 C C . PRO A 1 423 ? 8.607 0.987 23.588 1.00 6.59 423 PRO A C 1
ATOM 3296 O O . PRO A 1 423 ? 9.095 -0.073 24.014 1.00 9.05 423 PRO A O 1
ATOM 3300 N N . ILE A 1 424 ? 8.498 2.073 24.353 1.00 8.27 424 ILE A N 1
ATOM 3301 C CA . ILE A 1 424 ? 9.124 2.128 25.673 1.00 10.10 424 ILE A CA 1
ATOM 3302 C C . ILE A 1 424 ? 8.180 2.552 26.780 1.00 8.48 424 ILE A C 1
ATOM 3303 O O . ILE A 1 424 ? 8.448 2.252 27.963 1.00 9.60 424 ILE A O 1
ATOM 3308 N N . LEU A 1 425 ? 7.075 3.226 26.476 1.00 8.19 425 LEU A N 1
ATOM 3309 C CA . LEU A 1 425 ? 6.097 3.623 27.479 1.00 8.32 425 LEU A CA 1
ATOM 3310 C C . LEU A 1 425 ? 4.679 3.246 27.087 1.00 7.82 425 LEU A C 1
ATOM 3311 O O . LEU A 1 425 ? 3.758 3.474 27.877 1.00 9.02 425 LEU A O 1
ATOM 3316 N N . GLY A 1 426 ? 4.476 2.674 25.892 1.00 8.00 426 GLY A N 1
ATOM 3317 C CA . GLY A 1 426 ? 3.155 2.304 25.434 1.00 9.40 426 GLY A CA 1
ATOM 3318 C C . GLY A 1 426 ? 2.895 0.820 25.608 1.00 9.46 426 GLY A C 1
ATOM 3319 O O . GLY A 1 426 ? 3.818 0.021 25.763 1.00 10.07 426 GLY A O 1
ATOM 3320 N N . CYS A 1 427 ? 1.613 0.439 25.576 1.00 8.86 427 CYS A N 1
ATOM 3321 C CA . CYS A 1 427 ? 1.298 -0.981 25.722 1.00 7.93 427 CYS A CA 1
ATOM 3322 C C . CYS A 1 427 ? 1.993 -1.818 24.658 1.00 8.50 427 CYS A C 1
ATOM 3323 O O . CYS A 1 427 ? 2.315 -2.987 24.901 1.00 9.23 427 CYS A O 1
ATOM 3326 N N . ALA A 1 428 ? 2.235 -1.233 23.484 1.00 9.14 428 ALA A N 1
ATOM 3327 C CA . ALA A 1 428 ? 2.856 -1.963 22.383 1.00 10.49 428 ALA A CA 1
ATOM 3328 C C . ALA A 1 428 ? 4.258 -2.429 22.729 1.00 11.74 428 ALA A C 1
ATOM 3329 O O . ALA A 1 428 ? 4.748 -3.401 22.138 1.00 13.34 428 ALA A O 1
ATOM 3331 N N . GLY A 1 429 ? 4.927 -1.740 23.649 1.00 9.23 429 GLY A N 1
ATOM 3332 C CA . GLY A 1 429 ? 6.260 -2.140 24.046 1.00 10.67 429 GLY A CA 1
ATOM 3333 C C . GLY A 1 429 ? 6.292 -3.018 25.279 1.00 8.10 429 GLY A C 1
ATOM 3334 O O . GLY A 1 429 ? 7.338 -3.583 25.610 1.00 8.83 429 GLY A O 1
ATOM 3335 N N . ALA A 1 430 ? 5.173 -3.097 26.001 1.00 10.10 430 ALA A N 1
ATOM 3336 C CA . ALA A 1 430 ? 5.075 -3.957 27.180 1.00 9.63 430 ALA A CA 1
ATOM 3337 C C . ALA A 1 430 ? 4.618 -5.344 26.736 1.00 9.79 430 ALA A C 1
ATOM 3338 O O . ALA A 1 430 ? 3.503 -5.805 26.997 1.00 10.37 430 ALA A O 1
ATOM 3340 N N . VAL A 1 431 ? 5.532 -5.998 26.027 1.00 13.51 431 VAL A N 1
ATOM 3341 C CA . VAL A 1 431 ? 5.331 -7.319 25.437 1.00 9.58 431 VAL A CA 1
ATOM 3342 C C . VAL A 1 431 ? 6.614 -8.108 25.629 1.00 10.64 431 VAL A C 1
ATOM 3343 O O . VAL A 1 431 ? 7.676 -7.531 25.887 1.00 11.80 431 VAL A O 1
ATOM 3347 N N . PRO A 1 432 ? 6.547 -9.431 25.508 1.00 12.08 432 PRO A N 1
ATOM 3348 C CA . PRO A 1 432 ? 7.770 -10.235 25.638 1.00 12.21 432 PRO A CA 1
ATOM 3349 C C . PRO A 1 432 ? 8.818 -9.795 24.626 1.00 14.02 432 PRO A C 1
ATOM 3350 O O . PRO A 1 432 ? 8.540 -9.659 23.433 1.00 12.69 432 PRO A O 1
ATOM 3354 N N . GLY A 1 433 ? 10.037 -9.566 25.114 1.00 9.24 433 GLY A N 1
ATOM 3355 C CA . GLY A 1 433 ? 11.081 -9.041 24.261 1.00 12.89 433 GLY A CA 1
ATOM 3356 C C . GLY A 1 433 ? 10.985 -7.563 23.960 1.00 13.59 433 GLY A C 1
ATOM 3357 O O . GLY A 1 433 ? 11.760 -7.059 23.135 1.00 12.81 433 GLY A O 1
ATOM 3358 N N . GLY A 1 434 ? 10.060 -6.850 24.598 1.00 11.35 434 GLY A N 1
ATOM 3359 C CA . GLY A 1 434 ? 9.886 -5.435 24.352 1.00 13.06 434 GLY A CA 1
ATOM 3360 C C . GLY A 1 434 ? 10.897 -4.582 25.097 1.00 10.68 434 GLY A C 1
ATOM 3361 O O . GLY A 1 434 ? 11.687 -5.053 25.914 1.00 12.69 434 GLY A O 1
ATOM 3362 N N . TRP A 1 435 ? 10.855 -3.282 24.807 1.00 8.53 435 TRP A N 1
ATOM 3363 C CA . TRP A 1 435 ? 11.722 -2.315 25.464 1.00 7.45 435 TRP A CA 1
ATOM 3364 C C . TRP A 1 435 ? 10.971 -1.410 26.438 1.00 9.99 435 TRP A C 1
ATOM 3365 O O . TRP A 1 435 ? 11.551 -0.441 26.941 1.00 9.85 435 TRP A O 1
ATOM 3376 N N . ASN A 1 436 ? 9.697 -1.701 26.715 1.00 10.49 436 ASN A N 1
ATOM 3377 C CA . ASN A 1 436 ? 8.981 -1.069 27.826 1.00 8.05 436 ASN A CA 1
ATOM 3378 C C . ASN A 1 436 ? 9.273 -1.888 29.084 1.00 9.92 436 ASN A C 1
ATOM 3379 O O . ASN A 1 436 ? 8.479 -2.719 29.537 1.00 9.22 436 ASN A O 1
ATOM 3384 N N . TRP A 1 437 ? 10.464 -1.658 29.638 1.00 9.06 437 TRP A N 1
ATOM 3385 C CA . TRP A 1 437 ? 10.905 -2.423 30.795 1.00 12.09 437 TRP A CA 1
ATOM 3386 C C . TRP A 1 437 ? 10.120 -2.060 32.046 1.00 11.57 437 TRP A C 1
ATOM 3387 O O . TRP A 1 437 ? 10.157 -2.812 33.027 1.00 11.52 437 TRP A O 1
ATOM 3398 N N . SER A 1 438 ? 9.426 -0.919 32.034 1.00 9.64 438 SER A N 1
ATOM 3399 C CA . SER A 1 438 ? 8.478 -0.574 33.082 1.00 10.49 438 SER A CA 1
ATOM 3400 C C . SER A 1 438 ? 7.220 -1.421 33.015 1.00 10.34 438 SER A C 1
ATOM 3401 O O . SER A 1 438 ? 6.447 -1.427 33.979 1.00 11.33 438 SER A O 1
ATOM 3404 N N . TRP A 1 439 ? 6.993 -2.116 31.899 1.00 8.30 439 TRP A N 1
ATOM 3405 C CA . TRP A 1 439 ? 5.755 -2.853 31.673 1.00 7.86 439 TRP A CA 1
ATOM 3406 C C . TRP A 1 439 ? 4.540 -1.966 31.937 1.00 11.98 439 TRP A C 1
ATOM 3407 O O . TRP A 1 439 ? 3.491 -2.412 32.411 1.00 11.90 439 TRP A O 1
ATOM 3418 N N . TYR A 1 440 ? 4.696 -0.689 31.583 1.00 10.90 440 TYR A N 1
ATOM 3419 C CA . TYR A 1 440 ? 3.690 0.343 31.807 1.00 10.19 440 TYR A CA 1
ATOM 3420 C C . TYR A 1 440 ? 2.720 0.325 30.636 1.00 7.73 440 TYR A C 1
ATOM 3421 O O . TYR A 1 440 ? 3.101 0.625 29.503 1.00 8.36 440 TYR A O 1
ATOM 3430 N N . CYS A 1 441 ? 1.466 -0.024 30.905 1.00 10.01 441 CYS A N 1
ATOM 3431 C CA . CYS A 1 441 ? 0.456 -0.131 29.858 1.00 11.53 441 CYS A CA 1
ATOM 3432 C C . CYS A 1 441 ? -0.767 0.654 30.301 1.00 15.25 441 CYS A C 1
ATOM 3433 O O . CYS A 1 441 ? -1.503 0.221 31.193 1.00 13.40 441 CYS A O 1
ATOM 3436 N N . ASN A 1 442 ? -0.959 1.818 29.697 1.00 12.19 442 ASN A N 1
ATOM 3437 C CA . ASN A 1 442 ? -2.075 2.711 29.993 1.00 8.81 442 ASN A CA 1
ATOM 3438 C C . ASN A 1 442 ? -2.922 2.763 28.726 1.00 11.85 442 ASN A C 1
ATOM 3439 O O . ASN A 1 442 ? -2.606 3.502 27.792 1.00 10.59 442 ASN A O 1
ATOM 3444 N N . LYS A 1 443 ? -3.996 1.964 28.695 1.00 12.75 443 LYS A N 1
ATOM 3445 C CA . LYS A 1 443 ? -4.818 1.883 27.492 1.00 13.08 443 LYS A CA 1
ATOM 3446 C C . LYS A 1 443 ? -5.390 3.239 27.111 1.00 15.31 443 LYS A C 1
ATOM 3447 O O . LYS A 1 443 ? -5.540 3.536 25.918 1.00 12.28 443 LYS A O 1
ATOM 3453 N N A ASP A 1 444 ? -5.721 4.065 28.106 0.48 14.04 444 ASP A N 1
ATOM 3454 N N B ASP A 1 444 ? -5.716 4.077 28.098 0.52 14.04 444 ASP A N 1
ATOM 3455 C CA A ASP A 1 444 ? -6.229 5.405 27.836 0.48 15.05 444 ASP A CA 1
ATOM 3456 C CA B ASP A 1 444 ? -6.251 5.399 27.788 0.52 15.01 444 ASP A CA 1
ATOM 3457 C C A ASP A 1 444 ? -5.217 6.218 27.041 0.48 14.78 444 ASP A C 1
ATOM 3458 C C B ASP A 1 444 ? -5.223 6.259 27.059 0.52 14.80 444 ASP A C 1
ATOM 3459 O O A ASP A 1 444 ? -5.567 6.884 26.060 0.48 14.00 444 ASP A O 1
ATOM 3460 O O B ASP A 1 444 ? -5.576 7.001 26.134 0.52 13.97 444 ASP A O 1
ATOM 3469 N N . LEU A 1 445 ? -3.951 6.183 27.467 1.00 12.62 445 LEU A N 1
ATOM 3470 C CA . LEU A 1 445 ? -2.908 6.936 26.775 1.00 9.39 445 LEU A CA 1
ATOM 3471 C C . LEU A 1 445 ? -2.614 6.358 25.402 1.00 8.59 445 LEU A C 1
ATOM 3472 O O . LEU A 1 445 ? -2.268 7.109 24.484 1.00 10.46 445 LEU A O 1
ATOM 3477 N N . ASP A 1 446 ? -2.707 5.033 25.247 1.00 10.19 446 ASP A N 1
ATOM 3478 C CA . ASP A 1 446 ? -2.542 4.428 23.926 1.00 9.55 446 ASP A CA 1
ATOM 3479 C C . ASP A 1 446 ? -3.507 5.070 22.938 1.00 10.06 446 ASP A C 1
ATOM 3480 O O . ASP A 1 446 ? -3.142 5.403 21.804 1.00 8.29 446 ASP A O 1
ATOM 3485 N N . ALA A 1 447 ? -4.755 5.249 23.365 1.00 12.34 447 ALA A N 1
ATOM 3486 C CA . ALA A 1 447 ? -5.761 5.856 22.501 1.00 8.99 447 ALA A CA 1
ATOM 3487 C C . ALA A 1 447 ? -5.438 7.318 22.218 1.00 9.21 447 ALA A C 1
ATOM 3488 O O . ALA A 1 447 ? -5.577 7.781 21.079 1.00 12.36 447 ALA A O 1
ATOM 3490 N N . LYS A 1 448 ? -5.013 8.062 23.246 1.00 9.91 448 LYS A N 1
ATOM 3491 C CA . LYS A 1 448 ? -4.612 9.454 23.050 1.00 10.45 448 LYS A CA 1
ATOM 3492 C C . LYS A 1 448 ? -3.420 9.560 22.117 1.00 8.78 448 LYS A C 1
ATOM 3493 O O . LYS A 1 448 ? -3.322 10.511 21.326 1.00 10.07 448 LYS A O 1
ATOM 3499 N N . ALA A 1 449 ? -2.497 8.598 22.205 1.00 10.53 449 ALA A N 1
ATOM 3500 C CA . ALA A 1 449 ? -1.345 8.581 21.311 1.00 8.84 449 ALA A CA 1
ATOM 3501 C C . ALA A 1 449 ? -1.772 8.359 19.863 1.00 8.06 449 ALA A C 1
ATOM 3502 O O . ALA A 1 449 ? -1.286 9.045 18.958 1.00 9.56 449 ALA A O 1
ATOM 3504 N N . ALA A 1 450 ? -2.680 7.408 19.621 1.00 8.87 450 ALA A N 1
ATOM 3505 C CA . ALA A 1 450 ? -3.208 7.230 18.271 1.00 10.55 450 ALA A CA 1
ATOM 3506 C C . ALA A 1 450 ? -3.908 8.492 17.778 1.00 10.36 450 ALA A C 1
ATOM 3507 O O . ALA A 1 450 ? -3.759 8.878 16.611 1.00 11.68 450 ALA A O 1
ATOM 3509 N N . GLU A 1 451 ? -4.683 9.146 18.649 1.00 8.33 451 GLU A N 1
ATOM 3510 C CA . GLU A 1 451 ? -5.333 10.399 18.280 1.00 9.25 451 GLU A CA 1
ATOM 3511 C C . GLU A 1 451 ? -4.307 11.455 17.892 1.00 10.67 451 GLU A C 1
ATOM 3512 O O . GLU A 1 451 ? -4.465 12.151 16.880 1.00 12.47 451 GLU A O 1
ATOM 3518 N N . ALA A 1 452 ? -3.241 11.590 18.694 1.00 10.66 452 ALA A N 1
ATOM 3519 C CA . ALA A 1 452 ? -2.231 12.608 18.415 1.00 9.48 452 ALA A CA 1
ATOM 3520 C C . ALA A 1 452 ? -1.508 12.323 17.106 1.00 9.66 452 ALA A C 1
ATOM 3521 O O . ALA A 1 452 ? -1.183 13.247 16.348 1.00 9.21 452 ALA A O 1
ATOM 3523 N N . ASP A 1 453 ? -1.250 11.051 16.815 1.00 8.84 453 ASP A N 1
ATOM 3524 C CA . ASP A 1 453 ? -0.595 10.732 15.557 1.00 10.05 453 ASP A CA 1
ATOM 3525 C C . ASP A 1 453 ? -1.538 10.812 14.361 1.00 9.20 453 ASP A C 1
ATOM 3526 O O . ASP A 1 453 ? -1.080 10.683 13.222 1.00 9.83 453 ASP A O 1
ATOM 3531 N N . SER A 1 454 ? -2.835 11.019 14.578 1.00 9.52 454 SER A N 1
ATOM 3532 C CA . SER A 1 454 ? -3.744 11.242 13.466 1.00 10.30 454 SER A CA 1
ATOM 3533 C C . SER A 1 454 ? -3.799 12.702 13.034 1.00 13.12 454 SER A C 1
ATOM 3534 O O . SER A 1 454 ? -4.440 13.008 12.022 1.00 12.88 454 SER A O 1
ATOM 3537 N N . VAL A 1 455 ? -3.126 13.598 13.753 1.00 10.70 455 VAL A N 1
ATOM 3538 C CA . VAL A 1 455 ? -3.120 15.021 13.411 1.00 11.59 455 VAL A CA 1
ATOM 3539 C C . VAL A 1 455 ? -1.961 15.215 12.439 1.00 12.40 455 VAL A C 1
ATOM 3540 O O . VAL A 1 455 ? -0.815 15.446 12.835 1.00 15.95 455 VAL A O 1
ATOM 3544 N N . VAL A 1 456 ? -2.271 15.133 11.145 1.00 15.47 456 VAL A N 1
ATOM 3545 C CA . VAL A 1 456 ? -1.240 15.073 10.115 1.00 13.92 456 VAL A CA 1
ATOM 3546 C C . VAL A 1 456 ? -1.039 16.392 9.384 1.00 24.20 456 VAL A C 1
ATOM 3547 O O . VAL A 1 456 ? 0.003 16.569 8.734 1.00 22.93 456 VAL A O 1
ATOM 3551 N N . ASP A 1 457 ? -1.982 17.313 9.467 1.00 17.97 457 ASP A N 1
ATOM 3552 C CA . ASP A 1 457 ? -1.793 18.601 8.819 1.00 25.53 457 ASP A CA 1
ATOM 3553 C C . ASP A 1 457 ? -0.569 19.295 9.407 1.00 21.62 457 ASP A C 1
ATOM 3554 O O . ASP A 1 457 ? -0.562 19.613 10.606 1.00 21.22 457 ASP A O 1
ATOM 3559 N N . PRO A 1 458 ? 0.481 19.535 8.617 1.00 29.84 458 PRO A N 1
ATOM 3560 C CA . PRO A 1 458 ? 1.702 20.137 9.185 1.00 25.23 458 PRO A CA 1
ATOM 3561 C C . PRO A 1 458 ? 1.461 21.484 9.843 1.00 33.43 458 PRO A C 1
ATOM 3562 O O . PRO A 1 458 ? 2.249 21.878 10.716 1.00 25.56 458 PRO A O 1
ATOM 3566 N N . ALA A 1 459 ? 0.403 22.201 9.450 1.00 20.25 459 ALA A N 1
ATOM 3567 C CA . ALA A 1 459 ? 0.066 23.479 10.063 1.00 24.75 459 ALA A CA 1
ATOM 3568 C C . ALA A 1 459 ? -0.542 23.321 11.445 1.00 26.90 459 ALA A C 1
ATOM 3569 O O . ALA A 1 459 ? -0.631 24.307 12.184 1.00 24.03 459 ALA A O 1
ATOM 3571 N N . LYS A 1 460 ? -0.969 22.113 11.800 1.00 25.68 460 LYS A N 1
ATOM 3572 C CA . LYS A 1 460 ? -1.499 21.819 13.119 1.00 17.98 460 LYS A CA 1
ATOM 3573 C C . LYS A 1 460 ? -0.423 21.229 14.021 1.00 18.38 460 LYS A C 1
ATOM 3574 O O . LYS A 1 460 ? -0.737 20.624 15.052 1.00 21.39 460 LYS A O 1
ATOM 3580 N N . GLY A 1 461 ? 0.849 21.394 13.647 1.00 18.89 461 GLY A N 1
ATOM 3581 C CA . GLY A 1 461 ? 1.919 20.765 14.401 1.00 17.91 461 GLY A CA 1
ATOM 3582 C C . GLY A 1 461 ? 1.972 21.229 15.843 1.00 21.44 461 GLY A C 1
ATOM 3583 O O . GLY A 1 461 ? 2.190 20.428 16.757 1.00 22.08 461 GLY A O 1
ATOM 3584 N N . ALA A 1 462 ? 1.783 22.531 16.066 1.00 22.33 462 ALA A N 1
ATOM 3585 C CA . ALA A 1 462 ? 1.775 23.065 17.423 1.00 24.05 462 ALA A CA 1
ATOM 3586 C C . ALA A 1 462 ? 0.722 22.373 18.277 1.00 22.14 462 ALA A C 1
ATOM 3587 O O . ALA A 1 462 ? 1.003 21.943 19.400 1.00 21.51 462 ALA A O 1
ATOM 3589 N N . GLU A 1 463 ? -0.501 22.243 17.758 1.00 21.82 463 GLU A N 1
ATOM 3590 C CA . GLU A 1 463 ? -1.534 21.574 18.538 1.00 14.18 463 GLU A CA 1
ATOM 3591 C C . GLU A 1 463 ? -1.155 20.120 18.797 1.00 13.75 463 GLU A C 1
ATOM 3592 O O . GLU A 1 463 ? -1.377 19.600 19.897 1.00 11.81 463 GLU A O 1
ATOM 3598 N N . ARG A 1 464 ? -0.563 19.452 17.799 1.00 12.16 464 ARG A N 1
ATOM 3599 C CA . ARG A 1 464 ? -0.164 18.058 17.966 1.00 10.88 464 ARG A CA 1
ATOM 3600 C C . ARG A 1 464 ? 0.957 17.928 18.987 1.00 11.43 464 ARG A C 1
ATOM 3601 O O . ARG A 1 464 ? 0.978 16.976 19.779 1.00 12.23 464 ARG A O 1
ATOM 3609 N N . ASP A 1 465 ? 1.907 18.865 18.971 1.00 13.57 465 ASP A N 1
ATOM 3610 C CA . ASP A 1 465 ? 2.975 18.832 19.962 1.00 12.98 465 ASP A CA 1
ATOM 3611 C C . ASP A 1 465 ? 2.414 18.952 21.374 1.00 12.39 465 ASP A C 1
ATOM 3612 O O . ASP A 1 465 ? 2.915 18.316 22.304 1.00 13.28 465 ASP A O 1
ATOM 3617 N N . LYS A 1 466 ? 1.380 19.776 21.561 1.00 14.40 466 LYS A N 1
ATOM 3618 C CA . LYS A 1 466 ? 0.795 19.925 22.891 1.00 15.53 466 LYS A CA 1
ATOM 3619 C C . LYS A 1 466 ? -0.010 18.697 23.306 1.00 16.21 466 LYS A C 1
ATOM 3620 O O . LYS A 1 466 ? -0.076 18.381 24.500 1.00 14.83 466 LYS A O 1
ATOM 3626 N N . MET A 1 467 ? -0.635 17.998 22.356 1.00 12.43 467 MET A N 1
ATOM 3627 C CA . MET A 1 467 ? -1.277 16.736 22.706 1.00 11.30 467 MET A CA 1
ATOM 3628 C C . MET A 1 467 ? -0.250 15.735 23.222 1.00 14.83 467 MET A C 1
ATOM 3629 O O . MET A 1 467 ? -0.506 15.012 24.191 1.00 11.19 467 MET A O 1
ATOM 3634 N N . TRP A 1 468 ? 0.923 15.683 22.590 1.00 10.36 468 TRP A N 1
ATOM 3635 C CA . TRP A 1 468 ? 1.964 14.787 23.076 1.00 9.23 468 TRP A CA 1
ATOM 3636 C C . TRP A 1 468 ? 2.482 15.244 24.438 1.00 10.02 468 TRP A C 1
ATOM 3637 O O . TRP A 1 468 ? 2.711 14.416 25.334 1.00 8.48 468 TRP A O 1
ATOM 3648 N N A SER A 1 469 ? 2.671 16.554 24.620 0.37 11.56 469 SER A N 1
ATOM 3649 N N B SER A 1 469 ? 2.649 16.553 24.624 0.63 11.52 469 SER A N 1
ATOM 3650 C CA A SER A 1 469 ? 3.059 17.059 25.935 0.37 13.68 469 SER A CA 1
ATOM 3651 C CA B SER A 1 469 ? 3.066 17.051 25.929 0.63 13.70 469 SER A CA 1
ATOM 3652 C C A SER A 1 469 ? 2.105 16.557 27.006 0.37 12.93 469 SER A C 1
ATOM 3653 C C B SER A 1 469 ? 2.104 16.589 27.015 0.63 12.91 469 SER A C 1
ATOM 3654 O O A SER A 1 469 ? 2.529 16.146 28.091 0.37 13.71 469 SER A O 1
ATOM 3655 O O B SER A 1 469 ? 2.525 16.223 28.117 0.63 13.75 469 SER A O 1
ATOM 3660 N N . ALA A 1 470 ? 0.805 16.574 26.709 1.00 10.68 470 ALA A N 1
ATOM 3661 C CA . ALA A 1 470 ? -0.184 16.145 27.692 1.00 11.17 470 ALA A CA 1
ATOM 3662 C C . ALA A 1 470 ? -0.046 14.661 28.007 1.00 14.30 470 ALA A C 1
ATOM 3663 O O . ALA A 1 470 ? -0.226 14.241 29.157 1.00 13.49 470 ALA A O 1
ATOM 3665 N N . ILE A 1 471 ? 0.289 13.855 27.001 1.00 12.14 471 ILE A N 1
ATOM 3666 C CA . ILE A 1 471 ? 0.492 12.427 27.220 1.00 7.97 471 ILE A CA 1
ATOM 3667 C C . ILE A 1 471 ? 1.661 12.203 28.166 1.00 12.58 471 ILE A C 1
ATOM 3668 O O . ILE A 1 471 ? 1.572 11.423 29.121 1.00 9.21 471 ILE A O 1
ATOM 3673 N N . TYR A 1 472 ? 2.778 12.889 27.923 1.00 10.22 472 TYR A N 1
ATOM 3674 C CA . TYR A 1 472 ? 3.934 12.667 28.780 1.00 14.00 472 TYR A CA 1
ATOM 3675 C C . TYR A 1 472 ? 3.728 13.265 30.165 1.00 10.16 472 TYR A C 1
ATOM 3676 O O . TYR A 1 472 ? 4.310 12.766 31.134 1.00 12.21 472 TYR A O 1
ATOM 3685 N N . ASP A 1 473 ? 2.890 14.302 30.287 1.00 16.42 473 ASP A N 1
ATOM 3686 C CA . ASP A 1 473 ? 2.534 14.805 31.612 1.00 12.23 473 ASP A CA 1
ATOM 3687 C C . ASP A 1 473 ? 1.871 13.713 32.444 1.00 12.89 473 ASP A C 1
ATOM 3688 O O . ASP A 1 473 ? 2.161 13.568 33.639 1.00 12.71 473 ASP A O 1
ATOM 3693 N N . LYS A 1 474 ? 0.987 12.926 31.821 1.00 11.86 474 LYS A N 1
ATOM 3694 C CA . LYS A 1 474 ? 0.337 11.828 32.532 1.00 11.64 474 LYS A CA 1
ATOM 3695 C C . LYS A 1 474 ? 1.312 10.698 32.832 1.00 17.24 474 LYS A C 1
ATOM 3696 O O . LYS A 1 474 ? 1.274 10.112 33.922 1.00 11.92 474 LYS A O 1
ATOM 3702 N N . VAL A 1 475 ? 2.168 10.348 31.867 1.00 11.93 475 VAL A N 1
ATOM 3703 C CA . VAL A 1 475 ? 3.215 9.366 32.139 1.00 13.35 475 VAL A CA 1
ATOM 3704 C C . VAL A 1 475 ? 3.978 9.768 33.390 1.00 9.32 475 VAL A C 1
ATOM 3705 O O . VAL A 1 475 ? 4.204 8.959 34.296 1.00 11.72 475 VAL A O 1
ATOM 3709 N N . MET A 1 476 ? 4.348 11.044 33.470 1.00 9.87 476 MET A N 1
ATOM 3710 C CA . MET A 1 476 ? 5.201 11.497 34.559 1.00 11.49 476 MET A CA 1
ATOM 3711 C C . MET A 1 476 ? 4.464 11.384 35.896 1.00 12.60 476 MET A C 1
ATOM 3712 O O . MET A 1 476 ? 5.084 11.130 36.935 1.00 12.32 476 MET A O 1
ATOM 3717 N N . GLU A 1 477 ? 3.133 11.544 35.883 1.00 13.26 477 GLU A N 1
ATOM 3718 C CA . GLU A 1 477 ? 2.345 11.375 37.099 1.00 14.67 477 GLU A CA 1
ATOM 3719 C C . GLU A 1 477 ? 2.364 9.926 37.578 1.00 13.51 477 GLU A C 1
ATOM 3720 O O . GLU A 1 477 ? 2.385 9.666 38.785 1.00 14.60 477 GLU A O 1
ATOM 3726 N N . ASP A 1 478 ? 2.325 8.969 36.647 1.00 11.46 478 ASP A N 1
ATOM 3727 C CA . ASP A 1 478 ? 2.400 7.554 36.991 1.00 13.57 478 ASP A CA 1
ATOM 3728 C C . ASP A 1 478 ? 3.830 7.070 37.234 1.00 12.17 478 ASP A C 1
ATOM 3729 O O . ASP A 1 478 ? 4.012 5.981 37.788 1.00 12.88 478 ASP A O 1
ATOM 3734 N N . ALA A 1 479 ? 4.840 7.848 36.844 1.00 9.90 479 ALA A N 1
ATOM 3735 C CA . ALA A 1 479 ? 6.232 7.622 37.231 1.00 8.96 479 ALA A CA 1
ATOM 3736 C C . ALA A 1 479 ? 6.770 6.236 36.861 1.00 8.18 479 ALA A C 1
ATOM 3737 O O . ALA A 1 479 ? 7.501 5.631 37.661 1.00 10.98 479 ALA A O 1
ATOM 3739 N N . PRO A 1 480 ? 6.487 5.703 35.662 1.00 11.40 480 PRO A N 1
ATOM 3740 C CA . PRO A 1 480 ? 7.136 4.439 35.268 1.00 8.63 480 PRO A CA 1
ATOM 3741 C C . PRO A 1 480 ? 8.630 4.593 35.038 1.00 9.52 480 PRO A C 1
ATOM 3742 O O . PRO A 1 480 ? 9.354 3.589 35.030 1.00 9.16 480 PRO A O 1
ATOM 3746 N N . TRP A 1 481 ? 9.098 5.824 34.838 1.00 10.30 481 TRP A N 1
ATOM 3747 C CA . TRP A 1 481 ? 10.499 6.176 34.695 1.00 10.79 481 TRP A CA 1
ATOM 3748 C C . TRP A 1 481 ? 10.892 7.161 35.780 1.00 10.31 481 TRP A C 1
ATOM 3749 O O . TRP A 1 481 ? 10.077 7.983 36.213 1.00 12.05 481 TRP A O 1
ATOM 3760 N N . ALA A 1 482 ? 12.165 7.101 36.174 1.00 12.81 482 ALA A N 1
ATOM 3761 C CA . ALA A 1 482 ? 12.843 8.233 36.793 1.00 9.21 482 ALA A CA 1
ATOM 3762 C C . ALA A 1 482 ? 13.821 8.783 35.761 1.00 9.53 482 ALA A C 1
ATOM 3763 O O . ALA A 1 482 ? 14.921 8.230 35.593 1.00 10.70 482 ALA A O 1
ATOM 3765 N N . PRO A 1 483 ? 13.477 9.840 35.024 1.00 10.28 483 PRO A N 1
ATOM 3766 C CA . PRO A 1 483 ? 14.417 10.366 34.031 1.00 12.26 483 PRO A CA 1
ATOM 3767 C C . PRO A 1 483 ? 15.657 10.908 34.727 1.00 13.52 483 PRO A C 1
ATOM 3768 O O . PRO A 1 483 ? 15.579 11.454 35.831 1.00 15.63 483 PRO A O 1
ATOM 3772 N N . VAL A 1 484 ? 16.814 10.764 34.073 1.00 11.93 484 VAL A N 1
ATOM 3773 C CA . VAL A 1 484 ? 18.064 11.174 34.709 1.00 9.18 484 VAL A CA 1
ATOM 3774 C C . VAL A 1 484 ? 18.770 12.262 33.906 1.00 12.78 484 VAL A C 1
ATOM 3775 O O . VAL A 1 484 ? 18.989 13.362 34.423 1.00 12.28 484 VAL A O 1
ATOM 3779 N N . PHE A 1 485 ? 19.159 11.986 32.660 1.00 10.07 485 PHE A N 1
ATOM 3780 C CA . PHE A 1 485 ? 19.862 13.026 31.913 1.00 12.37 485 PHE A CA 1
ATOM 3781 C C . PHE A 1 485 ? 19.614 12.899 30.417 1.00 9.87 485 PHE A C 1
ATOM 3782 O O . PHE A 1 485 ? 19.103 11.889 29.926 1.00 13.30 485 PHE A O 1
ATOM 3790 N N . ASN A 1 486 ? 19.915 13.991 29.710 1.00 11.53 486 ASN A N 1
ATOM 3791 C CA . ASN A 1 486 ? 19.941 14.050 28.251 1.00 10.63 486 ASN A CA 1
ATOM 3792 C C . ASN A 1 486 ? 21.388 14.262 27.818 1.00 13.14 486 ASN A C 1
ATOM 3793 O O . ASN A 1 486 ? 21.972 15.319 28.083 1.00 10.44 486 ASN A O 1
ATOM 3798 N N . GLU A 1 487 ? 21.945 13.268 27.141 1.00 13.30 487 GLU A N 1
ATOM 3799 C CA . GLU A 1 487 ? 23.376 13.127 26.915 1.00 16.06 487 GLU A CA 1
ATOM 3800 C C . GLU A 1 487 ? 23.799 13.679 25.558 1.00 15.01 487 GLU A C 1
ATOM 3801 O O . GLU A 1 487 ? 23.109 13.479 24.555 1.00 14.01 487 GLU A O 1
ATOM 3807 N N . GLN A 1 488 ? 24.945 14.362 25.531 1.00 12.36 488 GLN A N 1
ATOM 3808 C CA . GLN A 1 488 ? 25.607 14.726 24.284 1.00 20.15 488 GLN A CA 1
ATOM 3809 C C . GLN A 1 488 ? 26.294 13.509 23.675 1.00 14.46 488 GLN A C 1
ATOM 3810 O O . GLN A 1 488 ? 26.704 12.585 24.383 1.00 19.22 488 GLN A O 1
ATOM 3816 N N . ARG A 1 489 ? 26.454 13.525 22.353 1.00 15.14 489 ARG A N 1
ATOM 3817 C CA . ARG A 1 489 ? 27.208 12.484 21.661 1.00 13.37 489 ARG A CA 1
ATOM 3818 C C . ARG A 1 489 ? 28.617 12.976 21.349 1.00 11.47 489 ARG A C 1
ATOM 3819 O O . ARG A 1 489 ? 28.787 14.079 20.822 1.00 13.60 489 ARG A O 1
ATOM 3827 N N . PHE A 1 490 ? 29.620 12.160 21.677 1.00 14.30 490 PHE A N 1
ATOM 3828 C CA . PHE A 1 490 ? 31.002 12.408 21.279 1.00 11.63 490 PHE A CA 1
ATOM 3829 C C . PHE A 1 490 ? 31.529 11.194 20.524 1.00 18.13 490 PHE A C 1
ATOM 3830 O O . PHE A 1 490 ? 31.609 10.096 21.085 1.00 16.62 490 PHE A O 1
ATOM 3838 N N . THR A 1 491 ? 31.891 11.396 19.260 1.00 15.47 491 THR A N 1
ATOM 3839 C CA . THR A 1 491 ? 32.457 10.356 18.419 1.00 15.40 491 THR A CA 1
ATOM 3840 C C . THR A 1 491 ? 33.912 10.686 18.111 1.00 14.75 491 THR A C 1
ATOM 3841 O O . THR A 1 491 ? 34.284 11.852 17.959 1.00 16.09 491 THR A O 1
ATOM 3845 N N . MET A 1 492 ? 34.729 9.642 18.018 1.00 10.99 492 MET A N 1
ATOM 3846 C CA . MET A 1 492 ? 36.150 9.741 17.736 1.00 15.54 492 MET A CA 1
ATOM 3847 C C . MET A 1 492 ? 36.396 9.017 16.418 1.00 14.11 492 MET A C 1
ATOM 3848 O O . MET A 1 492 ? 35.828 7.944 16.192 1.00 13.54 492 MET A O 1
ATOM 3853 N N . LYS A 1 493 ? 37.222 9.590 15.540 1.00 12.31 493 LYS A N 1
ATOM 3854 C CA . LYS A 1 493 ? 37.533 8.937 14.275 1.00 11.71 493 LYS A CA 1
ATOM 3855 C C . LYS A 1 493 ? 38.988 9.188 13.921 1.00 16.12 493 LYS A C 1
ATOM 3856 O O . LYS A 1 493 ? 39.533 10.256 14.200 1.00 17.16 493 LYS A O 1
ATOM 3862 N N . SER A 1 494 ? 39.609 8.192 13.292 1.00 12.45 494 SER A N 1
ATOM 3863 C CA . SER A 1 494 ? 40.987 8.324 12.849 1.00 14.01 494 SER A CA 1
ATOM 3864 C C . SER A 1 494 ? 41.103 9.357 11.729 1.00 19.04 494 SER A C 1
ATOM 3865 O O . SER A 1 494 ? 40.127 9.703 11.056 1.00 15.26 494 SER A O 1
ATOM 3868 N N . ALA A 1 495 ? 42.329 9.851 11.532 1.00 17.12 495 ALA A N 1
ATOM 3869 C CA . ALA A 1 495 ? 42.552 10.913 10.555 1.00 18.26 495 ALA A CA 1
ATOM 3870 C C . ALA A 1 495 ? 42.216 10.474 9.133 1.00 19.60 495 ALA A C 1
ATOM 3871 O O . ALA A 1 495 ? 41.862 11.310 8.294 1.00 18.22 495 ALA A O 1
ATOM 3873 N N . ARG A 1 496 ? 42.328 9.185 8.828 1.00 16.27 496 ARG A N 1
ATOM 3874 C CA . ARG A 1 496 ? 42.052 8.770 7.460 1.00 16.18 496 ARG A CA 1
ATOM 3875 C C . ARG A 1 496 ? 40.568 8.728 7.148 1.00 18.66 496 ARG A C 1
ATOM 3876 O O . ARG A 1 496 ? 40.200 8.553 5.982 1.00 19.15 496 ARG A O 1
ATOM 3884 N N . MET A 1 497 ? 39.706 8.897 8.140 1.00 14.43 497 MET A N 1
ATOM 3885 C CA . MET A 1 497 ? 38.284 8.725 7.879 1.00 11.50 497 MET A CA 1
ATOM 3886 C C . MET A 1 497 ? 37.703 10.016 7.330 1.00 13.49 497 MET A C 1
ATOM 3887 O O . MET A 1 497 ? 37.726 11.052 8.000 1.00 12.65 497 MET A O 1
ATOM 3892 N N . GLY A 1 498 ? 37.180 9.948 6.109 1.00 16.20 498 GLY A N 1
ATOM 3893 C CA . GLY A 1 498 ? 36.653 11.113 5.438 1.00 14.33 498 GLY A CA 1
ATOM 3894 C C . GLY A 1 498 ? 35.144 11.239 5.583 1.00 20.37 498 GLY A C 1
ATOM 3895 O O . GLY A 1 498 ? 34.439 10.326 6.006 1.00 17.94 498 GLY A O 1
ATOM 3896 N N . GLY A 1 499 ? 34.656 12.414 5.209 1.00 17.69 499 GLY A N 1
ATOM 3897 C CA . GLY A 1 499 ? 33.233 12.657 5.224 1.00 20.85 499 GLY A CA 1
ATOM 3898 C C . GLY A 1 499 ? 32.827 13.744 6.191 1.00 14.95 499 GLY A C 1
ATOM 3899 O O . GLY A 1 499 ? 33.582 14.117 7.097 1.00 19.32 499 GLY A O 1
ATOM 3900 N N . ALA A 1 500 ? 31.615 14.249 6.002 1.00 16.51 500 ALA A N 1
ATOM 3901 C CA . ALA A 1 500 ? 31.102 15.325 6.827 1.00 10.65 500 ALA A CA 1
ATOM 3902 C C . ALA A 1 500 ? 30.945 14.873 8.270 1.00 13.40 500 ALA A C 1
ATOM 3903 O O . ALA A 1 500 ? 30.706 13.696 8.561 1.00 12.40 500 ALA A O 1
ATOM 3905 N N . ASP A 1 501 ? 31.050 15.842 9.177 1.00 14.61 501 ASP A N 1
ATOM 3906 C CA . ASP A 1 501 ? 30.816 15.581 10.592 1.00 12.02 501 ASP A CA 1
ATOM 3907 C C . ASP A 1 501 ? 29.501 14.847 10.824 1.00 13.16 501 ASP A C 1
ATOM 3908 O O . ASP A 1 501 ? 29.417 13.962 11.684 1.00 11.06 501 ASP A O 1
ATOM 3913 N N . ASN A 1 502 ? 28.452 15.202 10.078 1.00 15.59 502 ASN A N 1
ATOM 3914 C CA . ASN A 1 502 ? 27.173 14.604 10.449 1.00 12.16 502 ASN A CA 1
ATOM 3915 C C . ASN A 1 502 ? 27.064 13.135 10.048 1.00 10.67 502 ASN A C 1
ATOM 3916 O O . ASN A 1 502 ? 26.047 12.505 10.365 1.00 14.03 502 ASN A O 1
ATOM 3921 N N . LEU A 1 503 ? 28.080 12.571 9.394 1.00 12.09 503 LEU A N 1
ATOM 3922 C CA . LEU A 1 503 ? 28.115 11.134 9.170 1.00 11.60 503 LEU A CA 1
ATOM 3923 C C . LEU A 1 503 ? 28.682 10.371 10.360 1.00 12.67 503 LEU A C 1
ATOM 3924 O O . LEU A 1 503 ? 28.546 9.144 10.411 1.00 13.10 503 LEU A O 1
ATOM 3929 N N . TYR A 1 504 ? 29.345 11.058 11.295 1.00 11.64 504 TYR A N 1
ATOM 3930 C CA . TYR A 1 504 ? 29.894 10.425 12.488 1.00 13.08 504 TYR A CA 1
ATOM 3931 C C . TYR A 1 504 ? 29.062 10.717 13.732 1.00 17.00 504 TYR A C 1
ATOM 3932 O O . TYR A 1 504 ? 29.284 10.095 14.778 1.00 14.76 504 TYR A O 1
ATOM 3941 N N . VAL A 1 505 ? 28.075 11.603 13.625 1.00 20.10 505 VAL A N 1
ATOM 3942 C CA . VAL A 1 505 ? 27.046 11.759 14.644 1.00 16.49 505 VAL A CA 1
ATOM 3943 C C . VAL A 1 505 ? 25.711 11.729 13.908 1.00 12.43 505 VAL A C 1
ATOM 3944 O O . VAL A 1 505 ? 24.856 12.603 14.087 1.00 20.50 505 VAL A O 1
ATOM 3948 N N . ASP A 1 506 ? 25.540 10.718 13.065 1.00 16.77 506 ASP A N 1
ATOM 3949 C CA . ASP A 1 506 ? 24.368 10.627 12.211 1.00 17.42 506 ASP A CA 1
ATOM 3950 C C . ASP A 1 506 ? 23.111 10.492 13.068 1.00 12.70 506 ASP A C 1
ATOM 3951 O O . ASP A 1 506 ? 23.064 9.636 13.960 1.00 15.64 506 ASP A O 1
ATOM 3956 N N . PRO A 1 507 ? 22.079 11.313 12.843 1.00 12.32 507 PRO A N 1
ATOM 3957 C CA . PRO A 1 507 ? 20.887 11.249 13.700 1.00 13.69 507 PRO A CA 1
ATOM 3958 C C . PRO A 1 507 ? 19.979 10.053 13.449 1.00 12.83 507 PRO A C 1
ATOM 3959 O O . PRO A 1 507 ? 19.040 9.850 14.233 1.00 16.89 507 PRO A O 1
ATOM 3963 N N . VAL A 1 508 ? 20.213 9.268 12.392 1.00 12.13 508 VAL A N 1
ATOM 3964 C CA . VAL A 1 508 ? 19.357 8.135 12.036 1.00 14.16 508 VAL A CA 1
ATOM 3965 C C . VAL A 1 508 ? 20.173 6.851 12.055 1.00 12.41 508 VAL A C 1
ATOM 3966 O O . VAL A 1 508 ? 19.875 5.915 12.807 1.00 11.94 508 VAL A O 1
ATOM 3970 N N . HIS A 1 509 ? 21.198 6.783 11.205 1.00 14.02 509 HIS A N 1
ATOM 3971 C CA . HIS A 1 509 ? 22.140 5.668 11.244 1.00 14.26 509 HIS A CA 1
ATOM 3972 C C . HIS A 1 509 ? 23.064 5.912 12.437 1.00 10.43 509 HIS A C 1
ATOM 3973 O O . HIS A 1 509 ? 24.236 6.260 12.305 1.00 11.86 509 HIS A O 1
ATOM 3980 N N . ILE A 1 510 ? 22.478 5.742 13.624 1.00 14.88 510 ILE A N 1
ATOM 3981 C CA . ILE A 1 510 ? 23.025 6.221 14.892 1.00 21.81 510 ILE A CA 1
ATOM 3982 C C . ILE A 1 510 ? 24.431 5.628 14.980 1.00 28.41 510 ILE A C 1
ATOM 3983 O O . ILE A 1 510 ? 24.747 4.703 14.218 1.00 46.62 510 ILE A O 1
ATOM 3988 N N . PRO A 1 511 ? 25.287 6.068 15.894 1.00 32.19 511 PRO A N 1
ATOM 3989 C CA . PRO A 1 511 ? 26.707 6.140 15.572 1.00 36.29 511 PRO A CA 1
ATOM 3990 C C . PRO A 1 511 ? 27.020 6.628 14.164 1.00 33.93 511 PRO A C 1
ATOM 3991 O O . PRO A 1 511 ? 26.805 7.799 13.830 1.00 20.51 511 PRO A O 1
ATOM 3995 N N . ILE A 1 512 ? 27.562 5.753 13.329 1.00 30.20 512 ILE A N 1
ATOM 3996 C CA . ILE A 1 512 ? 28.202 6.167 12.088 1.00 24.59 512 ILE A CA 1
ATOM 3997 C C . ILE A 1 512 ? 27.387 5.686 10.898 1.00 15.04 512 ILE A C 1
ATOM 3998 O O . ILE A 1 512 ? 26.808 4.592 10.915 1.00 15.19 512 ILE A O 1
ATOM 4003 N N . ASN A 1 513 ? 27.327 6.527 9.870 1.00 10.51 513 ASN A N 1
ATOM 4004 C CA . ASN A 1 513 ? 26.724 6.179 8.592 1.00 9.70 513 ASN A CA 1
ATOM 4005 C C . ASN A 1 513 ? 27.707 5.306 7.822 1.00 9.57 513 ASN A C 1
ATOM 4006 O O . ASN A 1 513 ? 28.512 5.781 7.021 1.00 12.15 513 ASN A O 1
ATOM 4011 N N . TYR A 1 514 ? 27.642 3.999 8.082 1.00 10.05 514 TYR A N 1
ATOM 4012 C CA . TYR A 1 514 ? 28.622 3.072 7.521 1.00 11.45 514 TYR A CA 1
ATOM 4013 C C . TYR A 1 514 ? 28.641 3.098 5.996 1.00 11.44 514 TYR A C 1
ATOM 4014 O O . TYR A 1 514 ? 29.698 2.877 5.390 1.00 9.20 514 TYR A O 1
ATOM 4023 N N . ASP A 1 515 ? 27.487 3.322 5.362 1.00 11.55 515 ASP A N 1
ATOM 4024 C CA . ASP A 1 515 ? 27.397 3.238 3.907 1.00 11.75 515 ASP A CA 1
ATOM 4025 C C . ASP A 1 515 ? 28.017 4.434 3.202 1.00 9.97 515 ASP A C 1
ATOM 4026 O O . ASP A 1 515 ? 28.364 4.323 2.023 1.00 11.01 515 ASP A O 1
ATOM 4031 N N . ASN A 1 516 ? 28.165 5.568 3.884 1.00 9.05 516 ASN A N 1
ATOM 4032 C CA . ASN A 1 516 ? 28.582 6.797 3.233 1.00 9.58 516 ASN A CA 1
ATOM 4033 C C . ASN A 1 516 ? 29.899 7.378 3.735 1.00 8.52 516 ASN A C 1
ATOM 4034 O O . ASN A 1 516 ? 30.429 8.291 3.084 1.00 10.81 516 ASN A O 1
ATOM 4039 N N . VAL A 1 517 ? 30.448 6.883 4.852 1.00 11.08 517 VAL A N 1
ATOM 4040 C CA . VAL A 1 517 ? 31.821 7.251 5.210 1.00 10.92 517 VAL A CA 1
ATOM 4041 C C . VAL A 1 517 ? 32.793 6.626 4.215 1.00 13.10 517 VAL A C 1
ATOM 4042 O O . VAL A 1 517 ? 32.456 5.715 3.448 1.00 13.14 517 VAL A O 1
ATOM 4046 N N . TYR A 1 518 ? 34.024 7.127 4.223 1.00 10.85 518 TYR A N 1
ATOM 4047 C CA . TYR A 1 518 ? 35.042 6.637 3.306 1.00 10.95 518 TYR A CA 1
ATOM 4048 C C . TYR A 1 518 ? 36.413 6.882 3.911 1.00 10.39 518 TYR A C 1
ATOM 4049 O O . TYR A 1 518 ? 36.561 7.624 4.884 1.00 13.64 518 TYR A O 1
ATOM 4058 N N . VAL A 1 519 ? 37.424 6.251 3.318 1.00 10.67 519 VAL A N 1
ATOM 4059 C CA . VAL A 1 519 ? 38.817 6.474 3.696 1.00 13.49 519 VAL A CA 1
ATOM 4060 C C . VAL A 1 519 ? 39.459 7.410 2.682 1.00 18.63 519 VAL A C 1
ATOM 4061 O O . VAL A 1 519 ? 39.292 7.233 1.470 1.00 19.06 519 VAL A O 1
ATOM 4065 N N . LYS A 1 520 ? 40.184 8.411 3.177 1.00 22.09 520 LYS A N 1
ATOM 4066 C CA . LYS A 1 520 ? 40.901 9.348 2.315 1.00 30.59 520 LYS A CA 1
ATOM 4067 C C . LYS A 1 520 ? 42.136 8.689 1.703 1.00 23.89 520 LYS A C 1
ATOM 4068 O O . LYS A 1 520 ? 42.750 7.817 2.320 1.00 25.64 520 LYS A O 1
#